Protein AF-0000000066066464 (afdb_homodimer)

Radius of gyration: 21.83 Å; Cα contacts (8 Å, |Δi|>4): 903; chains: 2; bounding box: 54×71×44 Å

Foldseek 3Di:
DPDDPVNDDDFAAQDADDPVPADQDVQVSVVVVLVVCVVVVFPQQQKKKKWFAAPVGDIDIDIFGFDDDDLQFTKGKDFCQAPRNVRCVVPQKIKIWGDDVVQQKIKIFIAGKDFDDPVQFQVVLVVDDPLVLLQQVLDPHPDDDDDPVSSVVSSVVVCVVQPVHDRGHDPRIGMMGGGGQKMKMWHGHGPRQIWIWMWGADPVGGTDIDTDGD/DPDDPVNDDDFAAQDADDPVPADQDVQVSVVVVLVVCVVVVAPQQQKKKKWFAAPVGDIDIDIFGFDDDDLQFTKGKDFCQAPRNVRCVVPQKIKIWGDDVVQQKIKIFIAGKDFDDPVQFQVVLVVDDPLVLLQQVLDPHPDDDDDPVSSVVSSVVVCVVQPVHDRGHDPRIGMMGGGGQKMKMWHGHGPRQIWIWMWGADPVGGTDIDTDGD

Sequence (428 aa):
MDKTVADLRKDYTLEGLSELEVDLNPFIQFKKWFDQALAGQLPEPNAMTLATVTPDGKPSARMVLLKDFDERGFAFFTNYNSRKGQELAENPLAALVFWWAELERQVRICGYVEKVSETESDQYFDTRPPNSRLGAWVSNQSEVIESREVLERRMQEFYSKYENQEIPRPPHWGGLRVIPTEIEFWQGRSSRLHDRLLYSRLDNGTWKIDRLSPMDKTVADLRKDYTLEGLSELEVDLNPFIQFKKWFDQALAGQLPEPNAMTLATVTPDGKPSARMVLLKDFDERGFAFFTNYNSRKGQELAENPLAALVFWWAELERQVRICGYVEKVSETESDQYFDTRPPNSRLGAWVSNQSEVIESREVLERRMQEFYSKYENQEIPRPPHWGGLRVIPTEIEFWQGRSSRLHDRLLYSRLDNGTWKIDRLSP

Secondary structure (DSSP, 8-state):
----GGG------S----TTTS-SSHHHHHHHHHHHHHHTT-SSTTEEEEEEE-TTS-EEEEEEE--EEETTEEEEEEETTSHHHHHHHHS-EEEEEEEEGGGTEEEEEEEEEEEPPHHHHHHHHHHS-HHHHHHHHH--TT-EES-HHHHHHHHHHHHHHTTTS--PPPTTEEEEEEEEEEEEEEE--GGG--EEEEEEE-TTS-EEEEEE--/----GGG------S----TTTS-SSHHHHHHHHHHHHHHTT-SSTTEEEEEEE-TTS-EEEEEEE--EEETTEEEEEEETTSHHHHHHHHS-EEEEEEEEGGGTEEEEEEEEEEEPPHHHHHHHHHHS-HHHHHHHHH--TT-EES-HHHHHHHHHHHHHHTTTS--PPPTTEEEEEEEEEEEEEEE--GGG--EEEEEEE-TTS-EEEEEE--

pLDDT: mean 96.57, std 5.36, range [42.97, 98.94]

Organism: Nostoc punctiforme (strain ATCC 29133 / PCC 73102) (NCBI:txid63737)

Solvent-accessible surface area (backbone atoms only — not comparable to full-atom values): 22650 Å² total; per-residue (Å²): 129,85,80,50,58,61,65,66,78,81,85,30,75,84,55,82,66,52,85,86,74,54,54,81,48,63,62,60,38,45,50,53,54,50,51,48,36,55,73,66,63,47,79,65,66,48,44,25,37,43,21,34,24,40,95,88,53,46,32,41,50,43,79,47,52,48,37,43,72,55,93,78,26,43,26,32,68,49,49,47,76,15,64,68,33,44,28,38,72,76,35,39,40,33,13,33,32,37,73,41,66,94,70,37,33,37,38,32,36,31,26,39,48,44,72,51,53,70,63,58,27,49,56,53,52,69,72,45,54,68,57,41,52,50,31,62,68,47,35,59,33,63,37,79,45,94,49,72,64,58,50,54,52,40,41,53,53,51,49,61,72,36,56,97,46,82,76,76,78,53,90,54,47,38,34,39,28,39,35,62,47,30,40,32,46,34,27,35,26,52,46,66,57,27,30,34,41,36,35,36,58,42,94,88,69,48,61,46,79,42,38,31,32,64,130,87,79,49,58,60,65,66,78,78,82,30,75,84,55,82,65,51,85,86,75,53,54,80,48,64,63,60,38,47,48,52,54,50,50,49,35,56,74,65,62,47,78,65,65,48,45,27,37,41,21,34,24,38,96,88,50,46,31,39,49,43,80,45,53,50,38,44,72,56,93,79,26,44,26,31,70,47,48,47,76,15,63,67,32,44,27,37,72,76,36,40,38,32,14,33,32,37,74,41,65,95,72,38,33,36,38,32,36,31,26,38,49,45,72,50,53,70,66,59,27,49,57,53,53,68,70,47,55,69,57,41,52,49,30,64,68,48,36,59,32,63,38,79,45,92,47,71,62,59,49,54,52,39,43,52,51,51,49,62,71,34,55,98,46,80,77,76,79,51,90,53,46,38,33,38,28,37,34,63,47,32,42,32,46,35,27,34,25,53,44,65,58,28,30,33,40,36,36,36,58,42,95,88,69,47,62,45,80,44,37,30,31,62

Nearest PDB structures (foldseek):
  1jnw-assembly1_A-2  TM=9.885E-01  e=2.095E-28  Escherichia coli
  8qyt-assembly1_A-2  TM=9.599E-01  e=3.205E-27  Homo sapiens
  1dnl-assembly1_A  TM=9.703E-01  e=6.516E-26  Escherichia coli K-12
  1nrg-assembly1_A-2  TM=9.532E-01  e=1.975E-26  Homo sapiens
  6ylz-assembly1_AAA-2  TM=9.772E-01  e=5.041E-25  Escherichia coli K-12

Structure (mmCIF, N/CA/C/O backbone):
data_AF-0000000066066464-model_v1
#
loop_
_entity.id
_entity.type
_entity.pdbx_description
1 polymer "Pyridoxine/pyridoxamine 5'-phosphate oxidase"
#
loop_
_atom_site.group_PDB
_atom_site.id
_atom_site.type_symbol
_atom_site.label_atom_id
_atom_site.label_alt_id
_atom_site.label_comp_id
_atom_site.label_asym_id
_atom_site.label_entity_id
_atom_site.label_seq_id
_atom_site.pdbx_PDB_ins_code
_atom_site.Cartn_x
_atom_site.Cartn_y
_atom_site.Cartn_z
_atom_site.occupancy
_atom_site.B_iso_or_equiv
_atom_site.auth_seq_id
_atom_site.auth_comp_id
_atom_site.auth_asym_id
_atom_site.auth_atom_id
_atom_site.pdbx_PDB_model_num
ATOM 1 N N . MET A 1 1 ? 19.109 22.859 -11.156 1 42.97 1 MET A N 1
ATOM 2 C CA . MET A 1 1 ? 19.344 22.141 -9.906 1 42.97 1 MET A CA 1
ATOM 3 C C . MET A 1 1 ? 18.594 20.812 -9.898 1 42.97 1 MET A C 1
ATOM 5 O O . MET A 1 1 ? 17.438 20.734 -10.289 1 42.97 1 MET A O 1
ATOM 9 N N . ASP A 1 2 ? 19.312 19.641 -10.008 1 55.56 2 ASP A N 1
ATOM 10 C CA . ASP A 1 2 ? 18.766 18.297 -10.148 1 55.56 2 ASP A CA 1
ATOM 11 C C . ASP A 1 2 ? 17.688 18.031 -9.094 1 55.56 2 ASP A C 1
ATOM 13 O O . ASP A 1 2 ? 17.922 18.234 -7.898 1 55.56 2 ASP A O 1
ATOM 17 N N . LYS A 1 3 ? 16.484 18.016 -9.344 1 74.25 3 LYS A N 1
ATOM 18 C CA . LYS A 1 3 ? 15.328 17.828 -8.469 1 74.25 3 LYS A CA 1
ATOM 19 C C . LYS A 1 3 ? 15.523 16.609 -7.566 1 74.25 3 LYS A C 1
ATOM 21 O O . LYS A 1 3 ? 15.953 15.547 -8.023 1 74.25 3 LYS A O 1
ATOM 26 N N . THR A 1 4 ? 15.594 16.906 -6.309 1 88.62 4 THR A N 1
ATOM 27 C CA . THR A 1 4 ? 15.664 15.828 -5.32 1 88.62 4 THR A CA 1
ATOM 28 C C . THR A 1 4 ? 14.281 15.219 -5.094 1 88.62 4 THR A C 1
ATOM 30 O O . THR A 1 4 ? 13.281 15.734 -5.586 1 88.62 4 THR A O 1
ATOM 33 N N . VAL A 1 5 ? 14.281 14.07 -4.512 1 91.94 5 VAL A N 1
ATOM 34 C CA . VAL A 1 5 ? 13.023 13.422 -4.176 1 91.94 5 VAL A CA 1
ATOM 35 C C . VAL A 1 5 ? 12.164 14.367 -3.338 1 91.94 5 VAL A C 1
ATOM 37 O O . VAL A 1 5 ? 10.938 14.391 -3.477 1 91.94 5 VAL A O 1
ATOM 40 N N . ALA A 1 6 ? 12.773 15.195 -2.494 1 89.19 6 ALA A N 1
ATOM 41 C CA . ALA A 1 6 ? 12.086 16.125 -1.611 1 89.19 6 ALA A CA 1
ATOM 42 C C . ALA A 1 6 ? 11.305 17.172 -2.414 1 89.19 6 ALA A C 1
ATOM 44 O O . ALA A 1 6 ? 10.32 17.719 -1.931 1 89.19 6 ALA A O 1
ATOM 45 N N . ASP A 1 7 ? 11.703 17.406 -3.621 1 89.62 7 ASP A N 1
ATOM 46 C CA . ASP A 1 7 ? 11.102 18.438 -4.465 1 89.62 7 ASP A CA 1
ATOM 47 C C . ASP A 1 7 ? 9.82 17.922 -5.121 1 89.62 7 ASP A C 1
ATOM 49 O O . ASP A 1 7 ? 9.039 18.719 -5.66 1 89.62 7 ASP A O 1
ATOM 53 N N . LEU A 1 8 ? 9.727 16.672 -5.121 1 90.25 8 LEU A N 1
ATOM 54 C CA . LEU A 1 8 ? 8.508 16.125 -5.695 1 90.25 8 LEU A CA 1
ATOM 55 C C . LEU A 1 8 ? 7.289 16.469 -4.844 1 90.25 8 LEU A C 1
ATOM 57 O O . LEU A 1 8 ? 7.199 16.062 -3.684 1 90.25 8 LEU A O 1
ATOM 61 N N . ARG A 1 9 ? 6.473 17.359 -5.449 1 88.56 9 ARG A N 1
ATOM 62 C CA . ARG A 1 9 ? 5.266 17.812 -4.766 1 88.56 9 ARG A CA 1
ATOM 63 C C . ARG A 1 9 ? 4.141 18.078 -5.758 1 88.56 9 ARG A C 1
ATOM 65 O O . ARG A 1 9 ? 4.379 18.578 -6.859 1 88.56 9 ARG A O 1
ATOM 72 N N . LYS A 1 10 ? 2.945 17.734 -5.312 1 87.88 10 LYS A N 1
ATOM 73 C CA . LYS A 1 10 ? 1.731 18.031 -6.066 1 87.88 10 LYS A CA 1
ATOM 74 C C . LYS A 1 10 ? 0.678 18.688 -5.176 1 87.88 10 LYS A C 1
ATOM 76 O O . LYS A 1 10 ? 0.418 18.203 -4.066 1 87.88 10 LYS A O 1
ATOM 81 N N . ASP A 1 11 ? 0.163 19.797 -5.605 1 90.94 11 ASP A N 1
ATOM 82 C CA . ASP A 1 11 ? -0.982 20.391 -4.922 1 90.94 11 ASP A CA 1
ATOM 83 C C . ASP A 1 11 ? -2.283 19.703 -5.34 1 90.94 11 ASP A C 1
ATOM 85 O O . ASP A 1 11 ? -2.594 19.625 -6.531 1 90.94 11 ASP A O 1
ATOM 89 N N . TYR A 1 12 ? -2.998 19.219 -4.387 1 94.12 12 TYR A N 1
ATOM 90 C CA . TYR A 1 12 ? -4.246 18.516 -4.668 1 94.12 12 TYR A CA 1
ATOM 91 C C . TYR A 1 12 ? -5.418 19.5 -4.707 1 94.12 12 TYR A C 1
ATOM 93 O O . TYR A 1 12 ? -5.742 20.125 -3.699 1 94.12 12 TYR A O 1
ATOM 101 N N . THR A 1 13 ? -6.125 19.531 -5.887 1 91.94 13 THR A N 1
ATOM 102 C CA . THR A 1 13 ? -7.16 20.547 -6.035 1 91.94 13 THR A CA 1
ATOM 103 C C . THR A 1 13 ? -8.375 19.984 -6.762 1 91.94 13 THR A C 1
ATOM 105 O O . THR A 1 13 ? -9.289 20.734 -7.121 1 91.94 13 THR A O 1
ATOM 108 N N . LEU A 1 14 ? -8.43 18.719 -6.98 1 90.06 14 LEU A N 1
ATOM 109 C CA . LEU A 1 14 ? -9.422 18.156 -7.895 1 90.06 14 LEU A CA 1
ATOM 110 C C . LEU A 1 14 ? -10.812 18.188 -7.273 1 90.06 14 LEU A C 1
ATOM 112 O O . LEU A 1 14 ? -11.766 18.672 -7.895 1 90.06 14 LEU A O 1
ATOM 116 N N . GLU A 1 15 ? -10.938 17.625 -6.066 1 93 15 GLU A N 1
ATOM 117 C CA . GLU A 1 15 ? -12.258 17.5 -5.441 1 93 15 GLU A CA 1
ATOM 118 C C . GLU A 1 15 ? -12.164 17.625 -3.926 1 93 15 GLU A C 1
ATOM 120 O O . GLU A 1 15 ? -11.07 17.781 -3.375 1 93 15 GLU A O 1
ATOM 125 N N . GLY A 1 16 ? -13.328 17.672 -3.266 1 94.62 16 GLY A N 1
ATOM 126 C CA . GLY A 1 16 ? -13.453 17.562 -1.823 1 94.62 16 GLY A CA 1
ATOM 127 C C . GLY A 1 16 ? -14.312 16.375 -1.396 1 94.62 16 GLY A C 1
ATOM 128 O O . GLY A 1 16 ? -14.852 15.664 -2.238 1 94.62 16 GLY A O 1
ATOM 129 N N . LEU A 1 17 ? -14.336 16.141 -0.114 1 96.62 17 LEU A N 1
ATOM 130 C CA . LEU A 1 17 ? -15.133 15.086 0.487 1 96.62 17 LEU A CA 1
ATOM 131 C C . LEU A 1 17 ? -15.898 15.602 1.699 1 96.62 17 LEU A C 1
ATOM 133 O O . LEU A 1 17 ? -15.297 16.078 2.662 1 96.62 17 LEU A O 1
ATOM 137 N N . SER A 1 18 ? -17.203 15.523 1.591 1 95.69 18 SER A N 1
ATOM 138 C CA . SER A 1 18 ? -18.062 16.047 2.643 1 95.69 18 SER A CA 1
ATOM 139 C C . SER A 1 18 ? -18.969 14.969 3.203 1 95.69 18 SER A C 1
ATOM 141 O O . SER A 1 18 ? -19.484 14.133 2.455 1 95.69 18 SER A O 1
ATOM 143 N N . GLU A 1 19 ? -19.219 15.023 4.484 1 95.25 19 GLU A N 1
ATOM 144 C CA . GLU A 1 19 ? -20.125 14.094 5.16 1 95.25 19 GLU A CA 1
ATOM 145 C C . GLU A 1 19 ? -21.531 14.18 4.586 1 95.25 19 GLU A C 1
ATOM 147 O O . GLU A 1 19 ? -22.281 13.203 4.637 1 95.25 19 GLU A O 1
ATOM 152 N N . LEU A 1 20 ? -21.797 15.305 3.986 1 93.69 20 LEU A N 1
ATOM 153 C CA . LEU A 1 20 ? -23.141 15.547 3.48 1 93.69 20 LEU A CA 1
ATOM 154 C C . LEU A 1 20 ? -23.328 14.906 2.109 1 93.69 20 LEU A C 1
ATOM 156 O O . LEU A 1 20 ? -24.469 14.742 1.649 1 93.69 20 LEU A O 1
ATOM 160 N N . GLU A 1 21 ? -22.281 14.562 1.49 1 95.38 21 GLU A N 1
ATOM 161 C CA . GLU A 1 21 ? -22.375 14.109 0.105 1 95.38 21 GLU A CA 1
ATOM 162 C C . GLU A 1 21 ? -22.078 12.617 -0.006 1 95.38 21 GLU A C 1
ATOM 164 O O . GLU A 1 21 ? -22.391 11.992 -1.023 1 95.38 21 GLU A O 1
ATOM 169 N N . VAL A 1 22 ? -21.547 12.023 1.029 1 97.81 22 VAL A N 1
ATOM 170 C CA . VAL A 1 22 ? -21.156 10.617 0.956 1 97.81 22 VAL A CA 1
ATOM 171 C C . VAL A 1 22 ? -22.344 9.734 1.292 1 97.81 22 VAL A C 1
ATOM 173 O O . VAL A 1 22 ? -23.281 10.172 1.968 1 97.81 22 VAL A O 1
ATOM 176 N N . ASP A 1 23 ? -22.344 8.523 0.744 1 98.44 23 ASP A N 1
ATOM 177 C CA . ASP A 1 23 ? -23.344 7.539 1.117 1 98.44 23 ASP A CA 1
ATOM 178 C C . ASP A 1 23 ? -23.125 7.027 2.539 1 98.44 23 ASP A C 1
ATOM 180 O O . ASP A 1 23 ? -21.984 6.828 2.953 1 98.44 23 ASP A O 1
ATOM 184 N N . LEU A 1 24 ? -24.188 6.762 3.287 1 97.44 24 LEU A N 1
ATOM 185 C CA . LEU A 1 24 ? -24.094 6.266 4.656 1 97.44 24 LEU A CA 1
ATOM 186 C C . LEU A 1 24 ? -23.547 4.844 4.68 1 97.44 24 LEU A C 1
ATOM 188 O O . LEU A 1 24 ? -23 4.406 5.695 1 97.44 24 LEU A O 1
ATOM 192 N N . ASN A 1 25 ? -23.766 4.117 3.631 1 98.25 25 ASN A N 1
ATOM 193 C CA . ASN A 1 25 ? -23.203 2.783 3.459 1 98.25 25 ASN A CA 1
ATOM 194 C C . ASN A 1 25 ? -21.828 2.838 2.799 1 98.25 25 ASN A C 1
ATOM 196 O O . ASN A 1 25 ? -21.703 3.18 1.622 1 98.25 25 ASN A O 1
ATOM 200 N N . PRO A 1 26 ? -20.797 2.482 3.529 1 98.75 26 PRO A N 1
ATOM 201 C CA . PRO A 1 26 ? -19.453 2.648 2.973 1 98.75 26 PRO A CA 1
ATOM 202 C C . PRO A 1 26 ? -19.203 1.761 1.755 1 98.75 26 PRO A C 1
ATOM 204 O O . PRO A 1 26 ? -18.328 2.059 0.937 1 98.75 26 PRO A O 1
ATOM 207 N N . PHE A 1 27 ? -19.922 0.664 1.581 1 98.75 27 PHE A N 1
ATOM 208 C CA . PHE A 1 27 ? -19.75 -0.177 0.401 1 98.75 27 PHE A CA 1
ATOM 209 C C . PHE A 1 27 ? -20.312 0.517 -0.839 1 98.75 27 PHE A C 1
ATOM 211 O O . PHE A 1 27 ? -19.734 0.401 -1.927 1 98.75 27 PHE A O 1
ATOM 218 N N . ILE A 1 28 ? -21.391 1.185 -0.67 1 98.69 28 ILE A N 1
ATOM 219 C CA . ILE A 1 28 ? -21.953 1.957 -1.772 1 98.69 28 ILE A CA 1
ATOM 220 C C . ILE A 1 28 ? -21.016 3.117 -2.117 1 98.69 28 ILE A C 1
ATOM 222 O O . ILE A 1 28 ? -20.781 3.398 -3.293 1 98.69 28 ILE A O 1
ATOM 226 N N . GLN A 1 29 ? -20.562 3.775 -1.092 1 98.81 29 GLN A N 1
ATOM 227 C CA . GLN A 1 29 ? -19.609 4.863 -1.306 1 98.81 29 GLN A CA 1
ATOM 228 C C . GLN A 1 29 ? -18.359 4.367 -2.027 1 98.81 29 GLN A C 1
ATOM 230 O O . GLN A 1 29 ? -17.875 5.02 -2.949 1 98.81 29 GLN A O 1
ATOM 235 N N . PHE A 1 30 ? -17.859 3.209 -1.645 1 98.94 30 PHE A N 1
ATOM 236 C CA . PHE A 1 30 ? -16.703 2.619 -2.309 1 98.94 30 PHE A CA 1
ATOM 237 C C . PHE A 1 30 ? -17 2.35 -3.779 1 98.94 30 PHE A C 1
ATOM 239 O O . PHE A 1 30 ? -16.188 2.658 -4.648 1 98.94 30 PHE A O 1
ATOM 246 N N . LYS A 1 31 ? -18.062 1.731 -3.994 1 98.75 31 LYS A N 1
ATOM 247 C CA . LYS A 1 31 ? -18.453 1.42 -5.367 1 98.75 31 LYS A CA 1
ATOM 248 C C . LYS A 1 31 ? -18.453 2.676 -6.23 1 98.75 31 LYS A C 1
ATOM 250 O O . LYS A 1 31 ? -18.031 2.645 -7.387 1 98.75 31 LYS A O 1
ATOM 255 N N . LYS A 1 32 ? -18.984 3.73 -5.695 1 98.44 32 LYS A N 1
ATOM 256 C CA . LYS A 1 32 ? -19 5 -6.414 1 98.44 32 LYS A CA 1
ATOM 257 C C . LYS A 1 32 ? -17.594 5.438 -6.805 1 98.44 32 LYS A C 1
ATOM 259 O O . LYS A 1 32 ? -17.344 5.77 -7.965 1 98.44 32 LYS A O 1
ATOM 264 N N . TRP A 1 33 ? -16.703 5.441 -5.844 1 98.69 33 TRP A N 1
ATOM 265 C CA . TRP A 1 33 ? -15.336 5.848 -6.113 1 98.69 33 TRP A CA 1
ATOM 266 C C . TRP A 1 33 ? -14.656 4.879 -7.078 1 98.69 33 TRP A C 1
ATOM 268 O O . TRP A 1 33 ? -13.922 5.297 -7.977 1 98.69 33 TRP A O 1
ATOM 278 N N . PHE A 1 34 ? -14.891 3.592 -6.898 1 98.56 34 PHE A N 1
ATOM 279 C CA . PHE A 1 34 ? -14.297 2.566 -7.75 1 98.56 34 PHE A CA 1
ATOM 280 C C . PHE A 1 34 ? -14.758 2.732 -9.195 1 98.56 34 PHE A C 1
ATOM 282 O O . PHE A 1 34 ? -13.945 2.662 -10.117 1 98.56 34 PHE A O 1
ATOM 289 N N . ASP A 1 35 ? -16.016 2.984 -9.352 1 98.12 35 ASP A N 1
ATOM 290 C CA . ASP A 1 35 ? -16.562 3.191 -10.688 1 98.12 35 ASP A CA 1
ATOM 291 C C . ASP A 1 35 ? -15.945 4.414 -11.352 1 98.12 35 ASP A C 1
ATOM 293 O O . ASP A 1 35 ? -15.719 4.418 -12.57 1 98.12 35 ASP A O 1
ATOM 297 N N . GLN A 1 36 ? -15.711 5.41 -10.586 1 98.19 36 GLN A N 1
ATOM 298 C CA . GLN A 1 36 ? -15.07 6.605 -11.125 1 98.19 36 GLN A CA 1
ATOM 299 C C . GLN A 1 36 ? -13.633 6.309 -11.547 1 98.19 36 GLN A C 1
ATOM 301 O O . GLN A 1 36 ? -13.164 6.824 -12.57 1 98.19 36 GLN A O 1
ATOM 306 N N . ALA A 1 37 ? -12.945 5.492 -10.719 1 97.75 37 ALA A N 1
ATOM 307 C CA . ALA A 1 37 ? -11.594 5.074 -11.094 1 97.75 37 ALA A CA 1
ATOM 308 C C . ALA A 1 37 ? -11.609 4.289 -12.406 1 97.75 37 ALA A C 1
ATOM 310 O O . ALA A 1 37 ? -10.734 4.473 -13.25 1 97.75 37 ALA A O 1
ATOM 311 N N . LEU A 1 38 ? -12.594 3.396 -12.555 1 96.88 38 LEU A N 1
ATOM 312 C CA . LEU A 1 38 ? -12.758 2.627 -13.781 1 96.88 38 LEU A CA 1
ATOM 313 C C . LEU A 1 38 ? -13.039 3.545 -14.969 1 96.88 38 LEU A C 1
ATOM 315 O O . LEU A 1 38 ? -12.414 3.412 -16.031 1 96.88 38 LEU A O 1
ATOM 319 N N . ALA A 1 39 ? -13.93 4.473 -14.75 1 96.62 39 ALA A N 1
ATOM 320 C CA . ALA A 1 39 ? -14.336 5.395 -15.805 1 96.62 39 ALA A CA 1
ATOM 321 C C . ALA A 1 39 ? -13.164 6.273 -16.25 1 96.62 39 ALA A C 1
ATOM 323 O O . ALA A 1 39 ? -13.062 6.629 -17.422 1 96.62 39 ALA A O 1
ATOM 324 N N . GLY A 1 40 ? -12.328 6.598 -15.273 1 96.12 40 GLY A N 1
ATOM 325 C CA . GLY A 1 40 ? -11.148 7.406 -15.562 1 96.12 40 GLY A CA 1
ATOM 326 C C . GLY A 1 40 ? -10.047 6.621 -16.25 1 96.12 40 GLY A C 1
ATOM 327 O O . GLY A 1 40 ? -9 7.184 -16.578 1 96.12 40 GLY A O 1
ATOM 328 N N . GLN A 1 41 ? -10.188 5.344 -16.406 1 95.44 41 GLN A N 1
ATOM 329 C CA . GLN A 1 41 ? -9.227 4.453 -17.047 1 95.44 41 GLN A CA 1
ATOM 330 C C . GLN A 1 41 ? -7.891 4.469 -16.312 1 95.44 41 GLN A C 1
ATOM 332 O O . GLN A 1 41 ? -6.832 4.539 -16.938 1 95.44 41 GLN A O 1
ATOM 337 N N . LEU A 1 42 ? -8.008 4.574 -15.023 1 95.19 42 LEU A N 1
ATOM 338 C CA . LEU A 1 42 ? -6.789 4.504 -14.227 1 95.19 42 LEU A CA 1
ATOM 339 C C . LEU A 1 42 ? -6.082 3.168 -14.422 1 95.19 42 LEU A C 1
ATOM 341 O O . LEU A 1 42 ? -6.734 2.137 -14.594 1 95.19 42 LEU A O 1
ATOM 345 N N . PRO A 1 43 ? -4.77 3.217 -14.352 1 94 43 PRO A N 1
ATOM 346 C CA . PRO A 1 43 ? -4.07 1.931 -14.422 1 94 43 PRO A CA 1
ATOM 347 C C . PRO A 1 43 ? -4.348 1.039 -13.211 1 94 43 PRO A C 1
ATOM 349 O O . PRO A 1 43 ? -4.152 1.462 -12.07 1 94 43 PRO A O 1
ATOM 352 N N . GLU A 1 44 ? -4.836 -0.166 -13.445 1 95.5 44 GLU A N 1
ATOM 353 C CA . GLU A 1 44 ? -5.109 -1.193 -12.438 1 95.5 44 GLU A CA 1
ATOM 354 C C . GLU A 1 44 ? -5.93 -0.633 -11.281 1 95.5 44 GLU A C 1
ATOM 356 O O . GLU A 1 44 ? -5.48 -0.642 -10.133 1 95.5 44 GLU A O 1
ATOM 361 N N . PRO A 1 45 ? -7.082 -0.178 -11.531 1 97.44 45 PRO A N 1
ATOM 362 C CA . PRO A 1 45 ? -7.887 0.448 -10.477 1 97.44 45 PRO A CA 1
ATOM 363 C C . PRO A 1 45 ? -8.25 -0.522 -9.359 1 97.44 45 PRO A C 1
ATOM 365 O O . PRO A 1 45 ? -8.633 -0.094 -8.266 1 97.44 45 PRO A O 1
ATOM 368 N N . ASN A 1 46 ? -8.164 -1.854 -9.602 1 98.38 46 ASN A N 1
ATOM 369 C CA . ASN A 1 46 ? -8.523 -2.852 -8.594 1 98.38 46 ASN A CA 1
ATOM 370 C C . ASN A 1 46 ? -7.305 -3.326 -7.816 1 98.38 46 ASN A C 1
ATOM 372 O O . ASN A 1 46 ? -7.391 -4.273 -7.031 1 98.38 46 ASN A O 1
ATOM 376 N N . ALA A 1 47 ? -6.105 -2.736 -8.078 1 98.62 47 ALA A N 1
ATOM 377 C CA . ALA A 1 47 ? -4.914 -3.057 -7.289 1 98.62 47 ALA A CA 1
ATOM 378 C C . ALA A 1 47 ? -4.973 -2.398 -5.914 1 98.62 47 ALA A C 1
ATOM 380 O O . ALA A 1 47 ? -5.383 -1.243 -5.789 1 98.62 47 ALA A O 1
ATOM 381 N N . MET A 1 48 ? -4.609 -3.164 -4.945 1 98.88 48 MET A N 1
ATOM 382 C CA . MET A 1 48 ? -4.586 -2.648 -3.58 1 98.88 48 MET A CA 1
ATOM 383 C C . MET A 1 48 ? -3.42 -3.244 -2.799 1 98.88 48 MET A C 1
ATOM 385 O O . MET A 1 48 ? -2.975 -4.355 -3.088 1 98.88 48 MET A O 1
ATOM 389 N N . THR A 1 49 ? -2.934 -2.453 -1.878 1 98.94 49 THR A N 1
ATOM 390 C CA . THR A 1 49 ? -1.971 -3.004 -0.93 1 98.94 49 THR A CA 1
ATOM 391 C C . THR A 1 49 ? -2.678 -3.824 0.144 1 98.94 49 THR A C 1
ATOM 393 O O . THR A 1 49 ? -3.721 -3.414 0.66 1 98.94 49 THR A O 1
ATOM 396 N N . LEU A 1 50 ? -2.148 -4.969 0.42 1 98.94 50 LEU A N 1
ATOM 397 C CA . LEU A 1 50 ? -2.529 -5.797 1.56 1 98.94 50 LEU A CA 1
ATOM 398 C C . LEU A 1 50 ? -1.44 -5.785 2.629 1 98.94 50 LEU A C 1
ATOM 400 O O . LEU A 1 50 ? -0.31 -6.203 2.373 1 98.94 50 LEU A O 1
ATOM 404 N N . ALA A 1 51 ? -1.778 -5.297 3.771 1 98.94 51 ALA A N 1
ATOM 405 C CA . ALA A 1 51 ? -0.875 -5.348 4.918 1 98.94 51 ALA A CA 1
ATOM 406 C C . ALA A 1 51 ? -1.289 -6.445 5.895 1 98.94 51 ALA A C 1
ATOM 408 O O . ALA A 1 51 ? -2.471 -6.586 6.215 1 98.94 51 ALA A O 1
ATOM 409 N N . THR A 1 52 ? -0.376 -7.262 6.316 1 98.88 52 THR A N 1
ATOM 410 C CA . THR A 1 52 ? -0.546 -8.336 7.281 1 98.88 52 THR A CA 1
ATOM 411 C C . THR A 1 52 ? 0.499 -8.242 8.391 1 98.88 52 THR A C 1
ATOM 413 O O . THR A 1 52 ? 1.369 -7.367 8.359 1 98.88 52 THR A O 1
ATOM 416 N N . VAL A 1 53 ? 0.344 -9.07 9.422 1 98.38 53 VAL A N 1
ATOM 417 C CA . VAL A 1 53 ? 1.257 -9.055 10.562 1 98.38 53 VAL A CA 1
ATOM 418 C C . VAL A 1 53 ? 1.695 -10.484 10.891 1 98.38 53 VAL A C 1
ATOM 420 O O . VAL A 1 53 ? 0.876 -11.406 10.898 1 98.38 53 VAL A O 1
ATOM 423 N N . THR A 1 54 ? 2.934 -10.633 11.094 1 95.5 54 THR A N 1
ATOM 424 C CA . THR A 1 54 ? 3.426 -11.906 11.586 1 95.5 54 THR A CA 1
ATOM 425 C C . THR A 1 54 ? 3.023 -12.109 13.047 1 95.5 54 THR A C 1
ATOM 427 O O . THR A 1 54 ? 2.676 -11.156 13.742 1 95.5 54 THR A O 1
ATOM 430 N N . PRO A 1 55 ? 3.123 -13.305 13.5 1 90.88 55 PRO A N 1
ATOM 431 C CA . PRO A 1 55 ? 2.748 -13.57 14.891 1 90.88 55 PRO A CA 1
ATOM 432 C C . PRO A 1 55 ? 3.6 -12.789 15.891 1 90.88 55 PRO A C 1
ATOM 434 O O . PRO A 1 55 ? 3.133 -12.469 16.984 1 90.88 55 PRO A O 1
ATOM 437 N N . ASP A 1 56 ? 4.758 -12.477 15.523 1 92.12 56 ASP A N 1
ATOM 438 C CA . ASP A 1 56 ? 5.648 -11.766 16.438 1 92.12 56 ASP A CA 1
ATOM 439 C C . ASP A 1 56 ? 5.543 -10.25 16.234 1 92.12 56 ASP A C 1
ATOM 441 O O . ASP A 1 56 ? 6.387 -9.5 16.719 1 92.12 56 ASP A O 1
ATOM 445 N N . GLY A 1 57 ? 4.562 -9.797 15.438 1 94.88 57 GLY A N 1
ATOM 446 C CA . GLY A 1 57 ? 4.215 -8.383 15.398 1 94.88 57 GLY A CA 1
ATOM 447 C C . GLY A 1 57 ? 4.949 -7.621 14.312 1 94.88 57 GLY A C 1
ATOM 448 O O . GLY A 1 57 ? 5.062 -6.395 14.383 1 94.88 57 GLY A O 1
ATOM 449 N N . LYS A 1 58 ? 5.477 -8.305 13.297 1 96.94 58 LYS A N 1
ATOM 450 C CA . LYS A 1 58 ? 6.16 -7.652 12.18 1 96.94 58 LYS A CA 1
ATOM 451 C C . LYS A 1 58 ? 5.199 -7.398 11.023 1 96.94 58 LYS A C 1
ATOM 453 O O . LYS A 1 58 ? 4.527 -8.32 10.555 1 96.94 58 LYS A O 1
ATOM 458 N N . PRO A 1 59 ? 5.141 -6.152 10.594 1 98.69 59 PRO A N 1
ATOM 459 C CA . PRO A 1 59 ? 4.266 -5.871 9.453 1 98.69 59 PRO A CA 1
ATOM 460 C C . PRO A 1 59 ? 4.844 -6.359 8.133 1 98.69 59 PRO A C 1
ATOM 462 O O . PRO A 1 59 ? 6.066 -6.398 7.965 1 98.69 59 PRO A O 1
ATOM 465 N N . SER A 1 60 ? 4.043 -6.75 7.254 1 98.31 60 SER A N 1
ATOM 466 C CA . SER A 1 60 ? 4.316 -7.051 5.852 1 98.31 60 SER A CA 1
ATOM 467 C C . SER A 1 60 ? 3.256 -6.445 4.941 1 98.31 60 SER A C 1
ATOM 469 O O . SER A 1 60 ? 2.129 -6.195 5.371 1 98.31 60 SER A O 1
ATOM 471 N N . ALA A 1 61 ? 3.623 -6.176 3.734 1 98.88 61 ALA A N 1
ATOM 472 C CA . ALA A 1 61 ? 2.662 -5.578 2.811 1 98.88 61 ALA A CA 1
ATOM 473 C C . ALA A 1 61 ? 3.039 -5.867 1.361 1 98.88 61 ALA A C 1
ATOM 475 O O . ALA A 1 61 ? 4.223 -5.973 1.029 1 98.88 61 ALA A O 1
ATOM 476 N N . ARG A 1 62 ? 2.062 -6.02 0.516 1 98.94 62 ARG A N 1
ATOM 477 C CA . ARG A 1 62 ? 2.238 -6.258 -0.914 1 98.94 62 ARG A CA 1
ATOM 478 C C . ARG A 1 62 ? 0.967 -5.922 -1.686 1 98.94 62 ARG A C 1
ATOM 480 O O . ARG A 1 62 ? -0.116 -5.84 -1.103 1 98.94 62 ARG A O 1
ATOM 487 N N . MET A 1 63 ? 1.178 -5.773 -2.953 1 98.75 63 MET A N 1
ATOM 488 C CA . MET A 1 63 ? 0.028 -5.562 -3.828 1 98.75 63 MET A CA 1
ATOM 489 C C . MET A 1 63 ? -0.721 -6.867 -4.07 1 98.75 63 MET A C 1
ATOM 491 O O . MET A 1 63 ? -0.104 -7.918 -4.246 1 98.75 63 MET A O 1
ATOM 495 N N . VAL A 1 64 ? -2 -6.805 -4.035 1 98.75 64 VAL A N 1
ATOM 496 C CA . VAL A 1 64 ? -2.914 -7.836 -4.516 1 98.75 64 VAL A CA 1
ATOM 497 C C . VAL A 1 64 ? -4.027 -7.195 -5.34 1 98.75 64 VAL A C 1
ATOM 499 O O . VAL A 1 64 ? -4.113 -5.969 -5.438 1 98.75 64 VAL A O 1
ATOM 502 N N . LEU A 1 65 ? -4.824 -8.008 -6.012 1 98.5 65 LEU A N 1
ATOM 503 C CA . LEU A 1 65 ? -5.898 -7.488 -6.852 1 98.5 65 LEU A CA 1
ATOM 504 C C . LEU A 1 65 ? -7.262 -7.797 -6.242 1 98.5 65 LEU A C 1
ATOM 506 O O . LEU A 1 65 ? -7.551 -8.945 -5.906 1 98.5 65 LEU A O 1
ATOM 510 N N . LEU A 1 66 ? -8.031 -6.754 -6.074 1 98.81 66 LEU A N 1
ATOM 511 C CA . LEU A 1 66 ? -9.43 -6.957 -5.703 1 98.81 66 LEU A CA 1
ATOM 512 C C . LEU A 1 66 ? -10.188 -7.699 -6.801 1 98.81 66 LEU A C 1
ATOM 514 O O . LEU A 1 66 ? -10.133 -7.301 -7.969 1 98.81 66 LEU A O 1
ATOM 518 N N . LYS A 1 67 ? -10.93 -8.727 -6.434 1 98.31 67 LYS A N 1
ATOM 519 C CA . LYS A 1 67 ? -11.617 -9.5 -7.457 1 98.31 67 LYS A CA 1
ATOM 520 C C . LYS A 1 67 ? -13.125 -9.5 -7.23 1 98.31 67 LYS A C 1
ATOM 522 O O . LYS A 1 67 ? -13.898 -9.812 -8.141 1 98.31 67 LYS A O 1
ATOM 527 N N . ASP A 1 68 ? -13.469 -9.195 -6.008 1 97 68 ASP A N 1
ATOM 528 C CA . ASP A 1 68 ? -14.883 -9.078 -5.68 1 97 68 ASP A CA 1
ATOM 529 C C . ASP A 1 68 ? -15.086 -8.25 -4.41 1 97 68 ASP A C 1
ATOM 531 O O . ASP A 1 68 ? -14.227 -8.234 -3.529 1 97 68 ASP A O 1
ATOM 535 N N . PHE A 1 69 ? -16.219 -7.539 -4.414 1 98.12 69 PHE A N 1
ATOM 536 C CA . PHE A 1 69 ? -16.609 -6.895 -3.164 1 98.12 69 PHE A CA 1
ATOM 537 C C . PHE A 1 69 ? -18.109 -6.676 -3.109 1 98.12 69 PHE A C 1
ATOM 539 O O . PHE A 1 69 ? -18.75 -6.457 -4.141 1 98.12 69 PHE A O 1
ATOM 546 N N . ASP A 1 70 ? -18.656 -6.812 -1.976 1 97.56 70 ASP A N 1
ATOM 547 C CA . ASP A 1 70 ? -20.031 -6.48 -1.604 1 97.56 70 ASP A CA 1
ATOM 548 C C . ASP A 1 70 ? -20.141 -6.258 -0.098 1 97.56 70 ASP A C 1
ATOM 550 O O . ASP A 1 70 ? -19.156 -6.008 0.581 1 97.56 70 ASP A O 1
ATOM 554 N N . GLU A 1 71 ? -21.297 -6.297 0.455 1 96.69 71 GLU A N 1
ATOM 555 C CA . GLU A 1 71 ? -21.516 -5.98 1.863 1 96.69 71 GLU A CA 1
ATOM 556 C C . GLU A 1 71 ? -20.812 -6.984 2.77 1 96.69 71 GLU A C 1
ATOM 558 O O . GLU A 1 71 ? -20.625 -6.73 3.963 1 96.69 71 GLU A O 1
ATOM 563 N N . ARG A 1 72 ? -20.484 -8.156 2.15 1 97.44 72 ARG A N 1
ATOM 564 C CA . ARG A 1 72 ? -19.781 -9.156 2.939 1 97.44 72 ARG A CA 1
ATOM 565 C C . ARG A 1 72 ? -18.328 -8.758 3.148 1 97.44 72 ARG A C 1
ATOM 567 O O . ARG A 1 72 ? -17.672 -9.242 4.074 1 97.44 72 ARG A O 1
ATOM 574 N N . GLY A 1 73 ? -17.766 -7.988 2.199 1 98.75 73 GLY A N 1
ATOM 575 C CA . GLY A 1 73 ? -16.391 -7.562 2.318 1 98.75 73 GLY A CA 1
ATOM 576 C C . GLY A 1 73 ? -15.656 -7.512 0.987 1 98.75 73 GLY A C 1
ATOM 577 O O . GLY A 1 73 ? -16.281 -7.324 -0.06 1 98.75 73 GLY A O 1
ATOM 578 N N . PHE A 1 74 ? -14.375 -7.516 1.022 1 98.94 74 PHE A N 1
ATOM 579 C CA . PHE A 1 74 ? -13.484 -7.363 -0.123 1 98.94 74 PHE A CA 1
ATOM 580 C C . PHE A 1 74 ? -12.672 -8.633 -0.351 1 98.94 74 PHE A C 1
ATOM 582 O O . PHE A 1 74 ? -11.93 -9.062 0.528 1 98.94 74 PHE A O 1
ATOM 589 N N . ALA A 1 75 ? -12.742 -9.234 -1.546 1 98.88 75 ALA A N 1
ATOM 590 C CA . ALA A 1 75 ? -12.156 -10.555 -1.76 1 98.88 75 ALA A CA 1
ATOM 591 C C . ALA A 1 75 ? -11 -10.484 -2.756 1 98.88 75 ALA A C 1
ATOM 593 O O . ALA A 1 75 ? -11.07 -9.75 -3.744 1 98.88 75 ALA A O 1
ATOM 594 N N . PHE A 1 76 ? -10.023 -11.227 -2.455 1 98.88 76 PHE A N 1
ATOM 595 C CA . PHE A 1 76 ? -8.914 -11.492 -3.355 1 98.88 76 PHE A CA 1
ATOM 596 C C . PHE A 1 76 ? -8.523 -12.969 -3.309 1 98.88 76 PHE A C 1
ATOM 598 O O . PHE A 1 76 ? -8.953 -13.703 -2.414 1 98.88 76 PHE A O 1
ATOM 605 N N . PHE A 1 77 ? -7.77 -13.406 -4.266 1 98.69 77 PHE A N 1
ATOM 606 C CA . PHE A 1 77 ? -7.418 -14.812 -4.387 1 98.69 77 PHE A CA 1
ATOM 607 C C . PHE A 1 77 ? -5.906 -14.992 -4.418 1 98.69 77 PHE A C 1
ATOM 609 O O . PHE A 1 77 ? -5.191 -14.188 -5.008 1 98.69 77 PHE A O 1
ATOM 616 N N . THR A 1 78 ? -5.473 -15.992 -3.768 1 98.38 78 THR A N 1
ATOM 617 C CA . THR A 1 78 ? -4.035 -16.141 -3.572 1 98.38 78 THR A CA 1
ATOM 618 C C . THR A 1 78 ? -3.682 -17.594 -3.227 1 98.38 78 THR A C 1
ATOM 620 O O . THR A 1 78 ? -4.562 -18.453 -3.154 1 98.38 78 THR A O 1
ATOM 623 N N . ASN A 1 79 ? -2.381 -17.844 -3.164 1 98.5 79 ASN A N 1
ATOM 624 C CA . ASN A 1 79 ? -1.843 -19.094 -2.648 1 98.5 79 ASN A CA 1
ATOM 625 C C . ASN A 1 79 ? -1.838 -19.125 -1.123 1 98.5 79 ASN A C 1
ATOM 627 O O . ASN A 1 79 ? -1.186 -18.297 -0.488 1 98.5 79 ASN A O 1
ATOM 631 N N . TYR A 1 80 ? -2.502 -20.078 -0.495 1 98.56 80 TYR A N 1
ATOM 632 C CA . TYR A 1 80 ? -2.629 -20.141 0.956 1 98.56 80 TYR A CA 1
ATOM 633 C C . TYR A 1 80 ? -1.283 -20.422 1.608 1 98.56 80 TYR A C 1
ATOM 635 O O . TYR A 1 80 ? -1.085 -20.141 2.791 1 98.56 80 TYR A O 1
ATOM 643 N N . ASN A 1 81 ? -0.372 -20.984 0.854 1 98 81 ASN A N 1
ATOM 644 C CA . ASN A 1 81 ? 0.938 -21.328 1.389 1 98 81 ASN A CA 1
ATOM 645 C C . ASN A 1 81 ? 1.931 -20.188 1.254 1 98 81 ASN A C 1
ATOM 647 O O . ASN A 1 81 ? 3.064 -20.281 1.728 1 98 81 ASN A O 1
ATOM 651 N N . SER A 1 82 ? 1.547 -19.125 0.571 1 98.12 82 SER A N 1
ATOM 652 C CA . SER A 1 82 ? 2.402 -17.953 0.451 1 98.12 82 SER A CA 1
ATOM 653 C C . SER A 1 82 ? 2.656 -17.312 1.812 1 98.12 82 SER A C 1
ATOM 655 O O . SER A 1 82 ? 2.02 -17.672 2.803 1 98.12 82 SER A O 1
ATOM 657 N N . ARG A 1 83 ? 3.547 -16.391 1.871 1 97.44 83 ARG A N 1
ATOM 658 C CA . ARG A 1 83 ? 3.809 -15.641 3.094 1 97.44 83 ARG A CA 1
ATOM 659 C C . ARG A 1 83 ? 2.535 -14.977 3.613 1 97.44 83 ARG A C 1
ATOM 661 O O . ARG A 1 83 ? 2.215 -15.086 4.797 1 97.44 83 ARG A O 1
ATOM 668 N N . LYS A 1 84 ? 1.823 -14.227 2.674 1 98.5 84 LYS A N 1
ATOM 669 C CA . LYS A 1 84 ? 0.603 -13.547 3.102 1 98.5 84 LYS A CA 1
ATOM 670 C C . LYS A 1 84 ? -0.444 -14.555 3.578 1 98.5 84 LYS A C 1
ATOM 672 O O . LYS A 1 84 ? -1.149 -14.305 4.559 1 98.5 84 LYS A O 1
ATOM 677 N N . GLY A 1 85 ? -0.557 -15.664 2.85 1 98.44 85 GLY A N 1
ATOM 678 C CA . GLY A 1 85 ? -1.5 -16.688 3.264 1 98.44 85 GLY A CA 1
ATOM 679 C C . GLY A 1 85 ? -1.228 -17.234 4.656 1 98.44 85 GLY A C 1
ATOM 680 O O . GLY A 1 85 ? -2.146 -17.359 5.469 1 98.44 85 GLY A O 1
ATOM 681 N N . GLN A 1 86 ? -0.031 -17.531 4.945 1 98.19 86 GLN A N 1
ATOM 682 C CA . GLN A 1 86 ? 0.359 -18.078 6.242 1 98.19 86 GLN A CA 1
ATOM 683 C C . GLN A 1 86 ? 0.181 -17.047 7.348 1 98.19 86 GLN A C 1
ATOM 685 O O . GLN A 1 86 ? -0.294 -17.375 8.438 1 98.19 86 GLN A O 1
ATOM 690 N N . GLU A 1 87 ? 0.587 -15.852 7.078 1 98.44 87 GLU A N 1
ATOM 691 C CA . G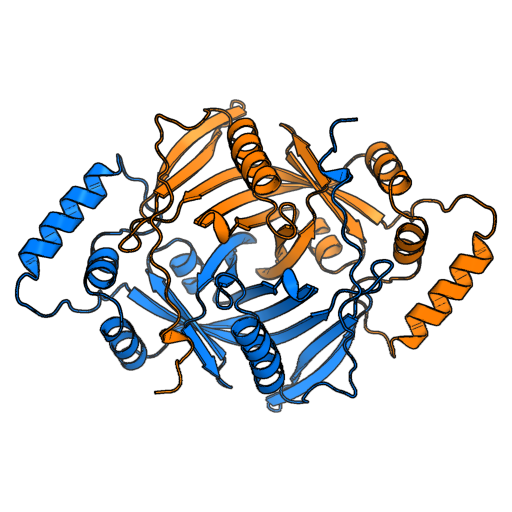LU A 1 87 ? 0.406 -14.781 8.055 1 98.44 87 GLU A CA 1
ATOM 692 C C . GLU A 1 87 ? -1.066 -14.602 8.422 1 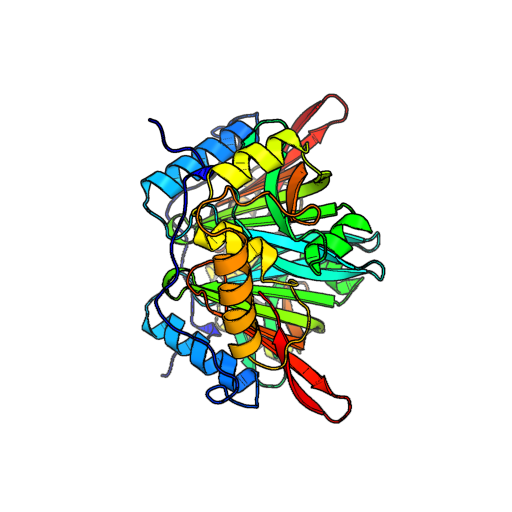98.44 87 GLU A C 1
ATOM 694 O O . GLU A 1 87 ? -1.409 -14.461 9.594 1 98.44 87 GLU A O 1
ATOM 699 N N . LEU A 1 88 ? -1.928 -14.633 7.398 1 98.62 88 LEU A N 1
ATOM 700 C CA . LEU A 1 88 ? -3.354 -14.414 7.613 1 98.62 88 LEU A CA 1
ATOM 701 C C . LEU A 1 88 ? -3.988 -15.617 8.305 1 98.62 88 LEU A C 1
ATOM 703 O O . LEU A 1 88 ? -4.988 -15.477 9.016 1 98.62 88 LEU A O 1
ATOM 707 N N . ALA A 1 89 ? -3.416 -16.781 8.102 1 98.31 89 ALA A N 1
ATOM 708 C CA . ALA A 1 89 ? -3.898 -17.969 8.805 1 98.31 89 ALA A CA 1
ATOM 709 C C . ALA A 1 89 ? -3.631 -17.875 10.297 1 98.31 89 ALA A C 1
ATOM 711 O O . ALA A 1 89 ? -4.445 -18.312 11.117 1 98.31 89 ALA A O 1
ATOM 712 N N . GLU A 1 90 ? -2.525 -17.266 10.688 1 97.69 90 GLU A N 1
ATOM 713 C CA . GLU A 1 90 ? -2.119 -17.156 12.086 1 97.69 90 GLU A CA 1
ATOM 714 C C . GLU A 1 90 ? -2.721 -15.93 12.75 1 97.69 90 GLU A C 1
ATOM 716 O O . GLU A 1 90 ? -3.059 -15.953 13.93 1 97.69 90 GLU A O 1
ATOM 721 N N . ASN A 1 91 ? -2.777 -14.867 12.055 1 97.81 91 ASN A N 1
ATOM 722 C CA . ASN A 1 91 ? -3.363 -13.602 12.469 1 97.81 91 ASN A CA 1
ATOM 723 C C . ASN A 1 91 ? -4.336 -13.062 11.422 1 97.81 91 ASN A C 1
ATOM 725 O O . ASN A 1 91 ? -3.947 -12.281 10.555 1 97.81 91 ASN A O 1
ATOM 729 N N . PRO A 1 92 ? -5.598 -13.414 11.523 1 98.25 92 PRO A N 1
ATOM 730 C CA . PRO A 1 92 ? -6.555 -13.125 10.445 1 98.25 92 PRO A CA 1
ATOM 731 C C . PRO A 1 92 ? -7.051 -11.688 10.469 1 98.25 92 PRO A C 1
ATOM 733 O O . PRO A 1 92 ? -8.258 -11.445 10.406 1 98.25 92 PRO A O 1
ATOM 736 N N . LEU A 1 93 ? -6.184 -10.727 10.57 1 98.5 93 LEU A N 1
ATOM 737 C CA . LEU A 1 93 ? -6.414 -9.289 10.469 1 98.5 93 LEU A CA 1
ATOM 738 C C . LEU A 1 93 ? -5.625 -8.695 9.312 1 98.5 93 LEU A C 1
ATOM 740 O O . LEU A 1 93 ? -4.477 -9.07 9.078 1 98.5 93 LEU A O 1
ATOM 744 N N . ALA A 1 94 ? -6.242 -7.805 8.594 1 98.88 94 ALA A N 1
ATOM 745 C CA . ALA A 1 94 ? -5.582 -7.195 7.441 1 98.88 94 ALA A CA 1
ATOM 746 C C . ALA A 1 94 ? -5.961 -5.723 7.309 1 98.88 94 ALA A C 1
ATOM 748 O O . ALA A 1 94 ? -6.977 -5.285 7.855 1 98.88 94 ALA A O 1
ATOM 749 N N . ALA A 1 95 ? -5.168 -4.98 6.695 1 98.94 95 ALA A N 1
ATOM 750 C CA . ALA A 1 95 ? -5.457 -3.633 6.207 1 98.94 95 ALA A CA 1
ATOM 751 C C . ALA A 1 95 ? -5.27 -3.547 4.695 1 98.94 95 ALA A C 1
ATOM 753 O O . ALA A 1 95 ? -4.32 -4.113 4.148 1 98.94 95 ALA A O 1
ATOM 754 N N . LEU A 1 96 ? -6.148 -2.9 4.027 1 98.94 96 LEU A N 1
ATOM 755 C CA . LEU A 1 96 ? -6.082 -2.66 2.592 1 98.94 96 LEU A CA 1
ATOM 756 C C . LEU A 1 96 ? -5.918 -1.174 2.295 1 98.94 96 LEU A C 1
ATOM 758 O O . LEU A 1 96 ? -6.461 -0.33 3.014 1 98.94 96 LEU A O 1
ATOM 762 N N . VAL A 1 97 ? -5.199 -0.883 1.248 1 98.94 97 VAL A N 1
ATOM 763 C CA . VAL A 1 97 ? -5.078 0.499 0.794 1 98.94 97 VAL A CA 1
ATOM 764 C C . VAL A 1 97 ? -5.262 0.562 -0.721 1 98.94 97 VAL A C 1
ATOM 766 O O . VAL A 1 97 ? -4.523 -0.079 -1.47 1 98.94 97 VAL A O 1
ATOM 769 N N . PHE A 1 98 ? -6.27 1.283 -1.186 1 98.94 98 PHE A N 1
ATOM 770 C CA . PHE A 1 98 ? -6.387 1.719 -2.572 1 98.94 98 PHE A CA 1
ATOM 771 C C . PHE A 1 98 ? -5.805 3.117 -2.75 1 98.94 98 PHE A C 1
ATOM 773 O O . PHE A 1 98 ? -6.094 4.02 -1.961 1 98.94 98 PHE A O 1
ATOM 780 N N . TRP A 1 99 ? -4.992 3.256 -3.693 1 98.81 99 TRP A N 1
ATOM 781 C CA . TRP A 1 99 ? -4.441 4.562 -4.023 1 98.81 99 TRP A CA 1
ATOM 782 C C . TRP A 1 99 ? -4.699 4.906 -5.488 1 98.81 99 TRP A C 1
ATOM 784 O O . TRP A 1 99 ? -4.145 4.273 -6.387 1 98.81 99 TRP A O 1
ATOM 794 N N . TRP A 1 100 ? -5.551 5.852 -5.707 1 98.5 100 TRP A N 1
ATOM 795 C CA . TRP A 1 100 ? -5.859 6.371 -7.035 1 98.5 100 TRP A CA 1
ATOM 796 C C . TRP A 1 100 ? -5.312 7.781 -7.207 1 98.5 100 TRP A C 1
ATOM 798 O O . TRP A 1 100 ? -6.039 8.766 -7.031 1 98.5 100 TRP A O 1
ATOM 808 N N . ALA A 1 101 ? -4.086 7.848 -7.625 1 97.62 101 ALA A N 1
ATOM 809 C CA . ALA A 1 101 ? -3.32 9.094 -7.672 1 97.62 101 ALA A CA 1
ATOM 810 C C . ALA A 1 101 ? -3.996 10.117 -8.578 1 97.62 101 ALA A C 1
ATOM 812 O O . ALA A 1 101 ? -4.07 11.297 -8.242 1 97.62 101 ALA A O 1
ATOM 813 N N . GLU A 1 102 ? -4.5 9.703 -9.711 1 96.44 102 GLU A N 1
ATOM 814 C CA . GLU A 1 102 ? -5.09 10.594 -10.711 1 96.44 102 GLU A CA 1
ATOM 815 C C . GLU A 1 102 ? -6.344 11.273 -10.172 1 96.44 102 GLU A C 1
ATOM 817 O O . GLU A 1 102 ? -6.738 12.336 -10.664 1 96.44 102 GLU A O 1
ATOM 822 N N . LEU A 1 103 ? -6.922 10.656 -9.18 1 97.94 103 LEU A N 1
ATOM 823 C CA . LEU A 1 103 ? -8.125 11.211 -8.57 1 97.94 103 LEU A CA 1
ATOM 824 C C . LEU A 1 103 ? -7.801 11.828 -7.211 1 97.94 103 LEU A C 1
ATOM 826 O O . LEU A 1 103 ? -8.688 12.383 -6.555 1 97.94 103 LEU A O 1
ATOM 830 N N . GLU A 1 104 ? -6.508 11.688 -6.777 1 98.12 104 GLU A N 1
ATOM 831 C CA . GLU A 1 104 ? -6.066 12.156 -5.465 1 98.12 104 GLU A CA 1
ATOM 832 C C . GLU A 1 104 ? -6.91 11.539 -4.352 1 98.12 104 GLU A C 1
ATOM 834 O O . GLU A 1 104 ? -7.375 12.25 -3.457 1 98.12 104 GLU A O 1
ATOM 839 N N . ARG A 1 105 ? -7.125 10.172 -4.5 1 98.75 105 ARG A N 1
ATOM 840 C CA . ARG A 1 105 ? -7.992 9.484 -3.553 1 98.75 105 ARG A CA 1
ATOM 841 C C . ARG A 1 105 ? -7.305 8.25 -2.982 1 98.75 105 ARG A C 1
ATOM 843 O O . ARG A 1 105 ? -6.605 7.531 -3.701 1 98.75 105 ARG A O 1
ATOM 850 N N . GLN A 1 106 ? -7.562 8.07 -1.724 1 98.88 106 GLN A N 1
ATOM 851 C CA . GLN A 1 106 ? -7.168 6.859 -1.013 1 98.88 106 GLN A CA 1
ATOM 852 C C . GLN A 1 106 ? -8.359 6.242 -0.281 1 98.88 106 GLN A C 1
ATOM 854 O O . GLN A 1 106 ? -9.188 6.957 0.275 1 98.88 106 GLN A O 1
ATOM 859 N N . VAL A 1 107 ? -8.469 4.918 -0.293 1 98.94 107 VAL A N 1
ATOM 860 C CA . VAL A 1 107 ? -9.375 4.191 0.587 1 98.94 107 VAL A CA 1
ATOM 861 C C . VAL A 1 107 ? -8.586 3.223 1.46 1 98.94 107 VAL A C 1
ATOM 863 O O . VAL A 1 107 ? -7.75 2.461 0.957 1 98.94 107 VAL A O 1
ATOM 866 N N . ARG A 1 108 ? -8.781 3.293 2.717 1 98.94 108 ARG A N 1
ATOM 867 C CA . ARG A 1 108 ? -8.203 2.354 3.67 1 98.94 108 ARG A CA 1
ATOM 868 C C . ARG A 1 108 ? -9.273 1.459 4.281 1 98.94 108 ARG A C 1
ATOM 870 O O . ARG A 1 108 ? -10.359 1.928 4.621 1 98.94 108 ARG A O 1
ATOM 877 N N . ILE A 1 109 ? -8.984 0.222 4.391 1 98.94 109 ILE A N 1
ATOM 878 C CA . ILE A 1 109 ? -9.914 -0.755 4.945 1 98.94 109 ILE A CA 1
ATOM 879 C C . ILE A 1 109 ? -9.188 -1.629 5.969 1 98.94 109 ILE A C 1
ATOM 881 O O . ILE A 1 109 ? -8.109 -2.156 5.691 1 98.94 109 ILE A O 1
ATOM 885 N N . CYS A 1 110 ? -9.734 -1.736 7.121 1 98.75 110 CYS A N 1
ATOM 886 C CA . CYS A 1 110 ? -9.227 -2.65 8.141 1 98.75 110 CYS A CA 1
ATOM 887 C C . CYS A 1 110 ? -10.32 -3.621 8.586 1 98.75 110 CYS A C 1
ATOM 889 O O . CYS A 1 110 ? -11.484 -3.242 8.711 1 98.75 110 CYS A O 1
ATOM 891 N N . GLY A 1 111 ? -9.867 -4.852 8.766 1 98.62 111 GLY A N 1
ATOM 892 C CA . GLY A 1 111 ? -10.875 -5.797 9.227 1 98.62 111 GLY A CA 1
ATOM 893 C C . GLY A 1 111 ? -10.336 -7.203 9.398 1 98.62 111 GLY A C 1
ATOM 894 O O . GLY A 1 111 ? -9.125 -7.41 9.438 1 98.62 111 GLY A O 1
ATOM 895 N N . TYR A 1 112 ? -11.242 -8.164 9.57 1 98.56 112 TYR A N 1
ATOM 896 C CA . TYR A 1 112 ? -10.945 -9.578 9.734 1 98.56 112 TYR A CA 1
ATOM 897 C C . TYR A 1 112 ? -10.898 -10.289 8.383 1 98.56 112 TYR A C 1
ATOM 899 O O . TYR A 1 112 ? -11.508 -9.828 7.418 1 98.56 112 TYR A O 1
ATOM 907 N N . VAL A 1 113 ? -10.18 -11.383 8.383 1 98.88 113 VAL A N 1
ATOM 908 C CA . VAL A 1 113 ? -10.039 -12.125 7.137 1 98.88 113 VAL A CA 1
ATOM 909 C C . VAL A 1 113 ? -10.594 -13.539 7.312 1 98.88 113 VAL A C 1
ATOM 911 O O . VAL A 1 113 ? -10.344 -14.188 8.328 1 98.88 113 VAL A O 1
ATOM 914 N N . GLU A 1 114 ? -11.312 -14.008 6.348 1 98.75 114 GLU A N 1
ATOM 915 C CA . GLU A 1 114 ? -11.773 -15.391 6.305 1 98.75 114 GLU A CA 1
ATOM 916 C C . GLU A 1 114 ? -11.617 -15.992 4.91 1 98.75 114 GLU A C 1
ATOM 918 O O . GLU A 1 114 ? -11.586 -15.258 3.918 1 98.75 114 GLU A O 1
ATOM 923 N N . LYS A 1 115 ? -11.523 -17.266 4.832 1 98.69 115 LYS A N 1
ATOM 924 C CA . LYS A 1 115 ? -11.555 -17.938 3.539 1 98.69 115 LYS A CA 1
ATOM 925 C C . LYS A 1 115 ? -12.945 -17.875 2.918 1 98.69 115 LYS A C 1
ATOM 927 O O . LYS A 1 115 ? -13.953 -18.031 3.615 1 98.69 115 LYS A O 1
ATOM 932 N N . VAL A 1 116 ? -12.984 -17.609 1.631 1 98.5 116 VAL A N 1
ATOM 933 C CA . VAL A 1 116 ? -14.266 -17.766 0.951 1 98.5 116 VAL A CA 1
ATOM 934 C C . VAL A 1 116 ? -14.578 -19.25 0.755 1 98.5 116 VAL A C 1
ATOM 936 O O . VAL A 1 116 ? -13.727 -20.109 0.994 1 98.5 116 VAL A O 1
ATOM 939 N N . SER A 1 117 ? -15.773 -19.547 0.336 1 98.31 117 SER A N 1
ATOM 940 C CA . SER A 1 117 ? -16.156 -20.938 0.161 1 98.31 117 SER A CA 1
ATOM 941 C C . SER A 1 117 ? -15.367 -21.594 -0.96 1 98.31 117 SER A C 1
ATOM 943 O O . SER A 1 117 ? -14.883 -20.922 -1.869 1 98.31 117 SER A O 1
ATOM 945 N N . GLU A 1 118 ? -15.266 -22.906 -0.862 1 98.19 118 GLU A N 1
ATOM 946 C CA . GLU A 1 118 ? -14.625 -23.656 -1.938 1 98.19 118 GLU A CA 1
ATOM 947 C C . GLU A 1 118 ? -15.305 -23.406 -3.275 1 98.19 118 GLU A C 1
ATOM 949 O O . GLU A 1 118 ? -14.641 -23.281 -4.309 1 98.19 118 GLU A O 1
ATOM 954 N N . THR A 1 119 ? -16.578 -23.312 -3.252 1 98.38 119 THR A N 1
ATOM 955 C CA . THR A 1 119 ? -17.344 -23.078 -4.461 1 98.38 119 THR A CA 1
ATOM 956 C C . THR A 1 119 ? -17 -21.719 -5.066 1 98.38 119 THR A C 1
ATOM 958 O O . THR A 1 119 ? -16.812 -21.609 -6.277 1 98.38 119 THR A O 1
ATOM 961 N N . GLU A 1 120 ? -16.922 -20.688 -4.207 1 98.06 120 GLU A N 1
ATOM 962 C CA . GLU A 1 120 ? -16.547 -19.359 -4.68 1 98.06 120 GLU A CA 1
ATOM 963 C C . GLU A 1 120 ? -15.133 -19.375 -5.27 1 98.06 120 GLU A C 1
ATOM 965 O O . GLU A 1 120 ? -14.883 -18.734 -6.297 1 98.06 120 GLU A O 1
ATOM 970 N N . SER A 1 121 ? -14.281 -20.078 -4.668 1 98.62 121 SER A N 1
ATOM 971 C CA . SER A 1 121 ? -12.914 -20.203 -5.168 1 98.62 121 SER A CA 1
ATOM 972 C C . SER A 1 121 ? -12.875 -20.922 -6.512 1 98.62 121 SER A C 1
ATOM 974 O O . SER A 1 121 ? -12.164 -20.516 -7.426 1 98.62 121 SER A O 1
ATOM 976 N N . ASP A 1 122 ? -13.617 -21.984 -6.66 1 98.5 122 ASP A N 1
ATOM 977 C CA . ASP A 1 122 ? -13.695 -22.734 -7.914 1 98.5 122 ASP A CA 1
ATOM 978 C C . ASP A 1 122 ? -14.242 -21.859 -9.039 1 98.5 122 ASP A C 1
ATOM 980 O O . ASP A 1 122 ? -13.703 -21.859 -10.148 1 98.5 122 ASP A O 1
ATOM 984 N N . GLN A 1 123 ? -15.289 -21.172 -8.727 1 97.56 123 GLN A N 1
ATOM 985 C CA . GLN A 1 123 ? -15.938 -20.312 -9.719 1 97.56 123 GLN A CA 1
ATOM 986 C C . GLN A 1 123 ? -14.984 -19.25 -10.25 1 97.56 123 GLN A C 1
ATOM 988 O O . GLN A 1 123 ? -14.914 -19.016 -11.453 1 97.56 123 GLN A O 1
ATOM 993 N N . TYR A 1 124 ? -14.32 -18.641 -9.352 1 97.81 124 TYR A N 1
ATOM 994 C CA . TYR A 1 124 ? -13.367 -17.641 -9.805 1 97.81 124 TYR A CA 1
ATOM 995 C C . TYR A 1 124 ? -12.227 -18.281 -10.586 1 97.81 124 TYR A C 1
ATOM 997 O O . TYR A 1 124 ? -11.805 -17.766 -11.625 1 97.81 124 TYR A O 1
ATOM 1005 N N . PHE A 1 125 ? -11.672 -19.391 -10.055 1 98.25 125 PHE A N 1
ATOM 1006 C CA . PHE A 1 125 ? -10.562 -20.094 -10.695 1 98.25 125 PHE A CA 1
ATOM 1007 C C . PHE A 1 125 ? -10.891 -20.406 -12.148 1 98.25 125 PHE A C 1
ATOM 1009 O O . PHE A 1 125 ? -10.039 -20.266 -13.031 1 98.25 125 PHE A O 1
ATOM 1016 N N . ASP A 1 126 ? -12.047 -20.75 -12.438 1 96.38 126 ASP A N 1
ATOM 1017 C CA . ASP A 1 126 ? -12.492 -21.188 -13.75 1 96.38 126 ASP A CA 1
ATOM 1018 C C . ASP A 1 126 ? -12.539 -20.016 -14.734 1 96.38 126 ASP A C 1
ATOM 1020 O O . ASP A 1 126 ? -12.539 -20.203 -15.945 1 96.38 126 ASP A O 1
ATOM 1024 N N . THR A 1 127 ? -12.672 -18.781 -14.211 1 95.69 127 THR A N 1
ATOM 1025 C CA . THR A 1 127 ? -12.719 -17.625 -15.086 1 95.69 127 THR A CA 1
ATOM 1026 C C . THR A 1 127 ? -11.312 -17.203 -15.516 1 95.69 127 THR A C 1
ATOM 1028 O O . THR A 1 127 ? -11.156 -16.406 -16.453 1 95.69 127 THR A O 1
ATOM 1031 N N . ARG A 1 128 ? -10.266 -17.688 -14.883 1 96 128 ARG A N 1
ATOM 1032 C CA . ARG A 1 128 ? -8.891 -17.297 -15.141 1 96 128 ARG A CA 1
ATOM 1033 C C . ARG A 1 128 ? -8.383 -17.859 -16.469 1 96 128 ARG A C 1
ATOM 1035 O O . ARG A 1 128 ? -8.797 -18.953 -16.875 1 96 128 ARG A O 1
ATOM 1042 N N . PRO A 1 129 ? -7.496 -17.141 -17.141 1 94.56 129 PRO A N 1
ATOM 1043 C CA . PRO A 1 129 ? -6.875 -17.719 -18.328 1 94.56 129 PRO A CA 1
ATOM 1044 C C . PRO A 1 129 ? -6.133 -19.031 -18.047 1 94.56 129 PRO A C 1
ATOM 1046 O O . PRO A 1 129 ? -5.578 -19.203 -16.953 1 94.56 129 PRO A O 1
ATOM 1049 N N . PRO A 1 130 ? -6.129 -19.906 -18.969 1 94.56 130 PRO A N 1
ATOM 1050 C CA . PRO A 1 130 ? -5.512 -21.219 -18.75 1 94.56 130 PRO A CA 1
ATOM 1051 C C . PRO A 1 130 ? -4.082 -21.109 -18.219 1 94.56 130 PRO A C 1
ATOM 1053 O O . PRO A 1 130 ? -3.705 -21.844 -17.297 1 94.56 130 PRO A O 1
ATOM 1056 N N . ASN A 1 131 ? -3.26 -20.219 -18.766 1 94.81 131 ASN A N 1
ATOM 1057 C CA . ASN A 1 131 ? -1.874 -20.094 -18.328 1 94.81 131 ASN A CA 1
ATOM 1058 C C . ASN A 1 131 ? -1.785 -19.609 -16.891 1 94.81 131 ASN A C 1
ATOM 1060 O O . ASN A 1 131 ? -0.867 -19.969 -16.156 1 94.81 131 ASN A O 1
ATOM 1064 N N . SER A 1 132 ? -2.701 -18.734 -16.484 1 95.06 132 SER A N 1
ATOM 1065 C CA . SER A 1 132 ? -2.746 -18.297 -15.102 1 95.06 132 SER A CA 1
ATOM 1066 C C . SER A 1 132 ? -3.146 -19.438 -14.172 1 95.06 132 SER A C 1
ATOM 1068 O O . SER A 1 132 ? -2.654 -19.531 -13.047 1 95.06 132 SER A O 1
ATOM 1070 N N . ARG A 1 133 ? -4.117 -20.297 -14.641 1 97.31 133 ARG A N 1
ATOM 1071 C CA . ARG A 1 133 ? -4.492 -21.469 -13.867 1 97.31 133 ARG A CA 1
ATOM 1072 C C . ARG A 1 133 ? -3.297 -22.406 -13.672 1 97.31 133 ARG A C 1
ATOM 1074 O O . ARG A 1 133 ? -3.055 -22.891 -12.57 1 97.31 133 ARG A O 1
ATOM 1081 N N . LEU A 1 134 ? -2.555 -22.625 -14.742 1 97.25 134 LEU A N 1
ATOM 1082 C CA . LEU A 1 134 ? -1.345 -23.438 -14.641 1 97.25 134 LEU A CA 1
ATOM 1083 C C . LEU A 1 134 ? -0.334 -22.781 -13.703 1 97.25 134 LEU A C 1
ATOM 1085 O O . LEU A 1 134 ? 0.341 -23.484 -12.938 1 97.25 134 LEU A O 1
ATOM 1089 N N . GLY A 1 135 ? -0.232 -21.438 -13.805 1 96.56 135 GLY A N 1
ATOM 1090 C CA . GLY A 1 135 ? 0.672 -20.703 -12.922 1 96.56 135 GLY A CA 1
ATOM 1091 C C . GLY A 1 135 ? 0.421 -20.984 -11.453 1 96.56 135 GLY A C 1
ATOM 1092 O O . GLY A 1 135 ? 1.36 -21.031 -10.656 1 96.56 135 GLY A O 1
ATOM 1093 N N . ALA A 1 136 ? -0.822 -21.172 -11.062 1 97.06 136 ALA A N 1
ATOM 1094 C CA . ALA A 1 136 ? -1.198 -21.453 -9.68 1 97.06 136 ALA A CA 1
ATOM 1095 C C . ALA A 1 136 ? -0.639 -22.797 -9.227 1 97.06 136 ALA A C 1
ATOM 1097 O O . ALA A 1 136 ? -0.403 -23.016 -8.031 1 97.06 136 ALA A O 1
ATOM 1098 N N . TRP A 1 137 ? -0.456 -23.703 -10.094 1 97.38 137 TRP A N 1
ATOM 1099 C CA . TRP A 1 137 ? 0.152 -24.984 -9.805 1 97.38 137 TRP A CA 1
ATOM 1100 C C . TRP A 1 137 ? 1.674 -24.891 -9.789 1 97.38 137 TRP A C 1
ATOM 1102 O O . TRP A 1 137 ? 2.336 -25.516 -8.961 1 97.38 137 TRP A O 1
ATOM 1112 N N . VAL A 1 138 ? 2.205 -24.125 -10.648 1 97.31 138 VAL A N 1
ATOM 1113 C CA . VAL A 1 138 ? 3.637 -24.031 -10.922 1 97.31 138 VAL A CA 1
ATOM 1114 C C . VAL A 1 138 ? 4.352 -23.391 -9.742 1 97.31 138 VAL A C 1
ATOM 1116 O O . VAL A 1 138 ? 5.453 -23.797 -9.375 1 97.31 138 VAL A O 1
ATOM 1119 N N . SER A 1 139 ? 3.689 -22.422 -9.148 1 96.06 139 SER A N 1
ATOM 1120 C CA . SER A 1 139 ? 4.355 -21.547 -8.195 1 96.06 139 SER A CA 1
ATOM 1121 C C . SER A 1 139 ? 4.184 -22.047 -6.766 1 96.06 139 SER A C 1
ATOM 1123 O O . SER A 1 139 ? 3.059 -22.203 -6.289 1 96.06 139 SER A O 1
ATOM 1125 N N . ASN A 1 140 ? 5.246 -22.375 -6.078 1 96.44 140 ASN A N 1
ATOM 1126 C CA . ASN A 1 140 ? 5.277 -22.406 -4.621 1 96.44 140 ASN A CA 1
ATOM 1127 C C . ASN A 1 140 ? 5.559 -21.031 -4.027 1 96.44 140 ASN A C 1
ATOM 1129 O O . ASN A 1 140 ? 6.664 -20.766 -3.555 1 96.44 140 ASN A O 1
ATOM 1133 N N . GLN A 1 141 ? 4.539 -20.297 -3.982 1 96.44 141 GLN A N 1
ATOM 1134 C CA . GLN A 1 141 ? 4.645 -18.844 -3.848 1 96.44 141 GLN A CA 1
ATOM 1135 C C . GLN A 1 141 ? 5.504 -18.469 -2.643 1 96.44 141 GLN A C 1
ATOM 1137 O O . GLN A 1 141 ? 5.277 -18.953 -1.535 1 96.44 141 GLN A O 1
ATOM 1142 N N . SER A 1 142 ? 6.543 -17.625 -2.836 1 96.88 142 SER A N 1
ATOM 1143 C CA . SER A 1 142 ? 7.41 -16.953 -1.874 1 96.88 142 SER A CA 1
ATOM 1144 C C . SER A 1 142 ? 8.57 -17.844 -1.461 1 96.88 142 SER A C 1
ATOM 1146 O O . SER A 1 142 ? 9.445 -17.422 -0.693 1 96.88 142 SER A O 1
ATOM 1148 N N . GLU A 1 143 ? 8.602 -19.094 -1.942 1 97.56 143 GLU A N 1
ATOM 1149 C CA . GLU A 1 143 ? 9.758 -19.938 -1.687 1 97.56 143 GLU A CA 1
ATOM 1150 C C . GLU A 1 143 ? 10.961 -19.516 -2.523 1 97.56 143 GLU A C 1
ATOM 1152 O O . GLU A 1 143 ? 10.797 -19.062 -3.66 1 97.56 143 GLU A O 1
ATOM 1157 N N . VAL A 1 144 ? 12.148 -19.734 -1.94 1 98.25 144 VAL A N 1
ATOM 1158 C CA . VAL A 1 144 ? 13.375 -19.469 -2.686 1 98.25 144 VAL A CA 1
ATOM 1159 C C . VAL A 1 144 ? 13.555 -20.5 -3.787 1 98.25 144 VAL A C 1
ATOM 1161 O O . VAL A 1 144 ? 13.359 -21.703 -3.559 1 98.25 144 VAL A O 1
ATOM 1164 N N . ILE A 1 145 ? 13.844 -20.047 -4.98 1 97.81 145 ILE A N 1
ATOM 1165 C CA . ILE A 1 145 ? 14.102 -20.953 -6.094 1 97.81 145 ILE A CA 1
ATOM 1166 C C . ILE A 1 145 ? 15.469 -20.641 -6.707 1 97.81 145 ILE A C 1
ATOM 1168 O O . ILE A 1 145 ? 15.953 -19.516 -6.605 1 97.81 145 ILE A O 1
ATOM 1172 N N . GLU A 1 146 ? 15.961 -21.578 -7.379 1 95.75 146 GLU A N 1
ATOM 1173 C CA . GLU A 1 146 ? 17.328 -21.469 -7.895 1 95.75 146 GLU A CA 1
ATOM 1174 C C . GLU A 1 146 ? 17.391 -20.516 -9.078 1 95.75 146 GLU A C 1
ATOM 1176 O O . GLU A 1 146 ? 18.391 -19.797 -9.258 1 95.75 146 GLU A O 1
ATOM 1181 N N . SER A 1 147 ? 16.359 -20.609 -9.906 1 95.62 147 SER A N 1
ATOM 1182 C CA . SER A 1 147 ? 16.359 -19.797 -11.117 1 95.62 147 SER A CA 1
ATOM 1183 C C . SER A 1 147 ? 14.961 -19.719 -11.734 1 95.62 147 SER A C 1
ATOM 1185 O O . SER A 1 147 ? 14.062 -20.469 -11.328 1 95.62 147 SER A O 1
ATOM 1187 N N . ARG A 1 148 ? 14.852 -18.844 -12.625 1 95.44 148 ARG A N 1
ATOM 1188 C CA . ARG A 1 148 ? 13.594 -18.734 -13.359 1 95.44 148 ARG A CA 1
ATOM 1189 C C . ARG A 1 148 ? 13.32 -20.016 -14.148 1 95.44 148 ARG A C 1
ATOM 1191 O O . ARG A 1 148 ? 12.164 -20.375 -14.367 1 95.44 148 ARG A O 1
ATOM 1198 N N . GLU A 1 149 ? 14.359 -20.688 -14.609 1 95.88 149 GLU A N 1
ATOM 1199 C CA . GLU A 1 149 ? 14.234 -21.906 -15.414 1 95.88 149 GLU A CA 1
ATOM 1200 C C . GLU A 1 149 ? 13.445 -22.984 -14.68 1 95.88 149 GLU A C 1
ATOM 1202 O O . GLU A 1 149 ? 12.766 -23.797 -15.305 1 95.88 149 GLU A O 1
ATOM 1207 N N . VAL A 1 150 ? 13.578 -22.938 -13.352 1 96.75 150 VAL A N 1
ATOM 1208 C CA . VAL A 1 150 ? 12.828 -23.906 -12.547 1 96.75 150 VAL A CA 1
ATOM 1209 C C . VAL A 1 150 ? 11.336 -23.719 -12.789 1 96.75 150 VAL A C 1
ATOM 1211 O O . VAL A 1 150 ? 10.602 -24.703 -12.93 1 96.75 150 VAL A O 1
ATOM 1214 N N . LEU A 1 151 ? 10.82 -22.5 -12.891 1 96.81 151 LEU A N 1
ATOM 1215 C CA . LEU A 1 151 ? 9.414 -22.188 -13.125 1 96.81 151 LEU A CA 1
ATOM 1216 C C . LEU A 1 151 ? 8.992 -22.625 -14.531 1 96.81 151 LEU A C 1
ATOM 1218 O O . LEU A 1 151 ? 7.902 -23.156 -14.719 1 96.81 151 LEU A O 1
ATOM 1222 N N . GLU A 1 152 ? 9.859 -22.359 -15.469 1 96.12 152 GLU A N 1
ATOM 1223 C CA . GLU A 1 152 ? 9.57 -22.719 -16.859 1 96.12 152 GLU A CA 1
ATOM 1224 C C . GLU A 1 152 ? 9.445 -24.234 -17.031 1 96.12 152 GLU A C 1
ATOM 1226 O O . GLU A 1 152 ? 8.562 -24.703 -17.75 1 96.12 152 GLU A O 1
ATOM 1231 N N . ARG A 1 153 ? 10.375 -24.891 -16.422 1 97.38 153 ARG A N 1
ATOM 1232 C CA . ARG A 1 153 ? 10.328 -26.344 -16.469 1 97.38 153 ARG A CA 1
ATOM 1233 C C . ARG A 1 153 ? 9.039 -26.875 -15.844 1 97.38 153 ARG A C 1
ATOM 1235 O O . ARG A 1 153 ? 8.383 -27.75 -16.406 1 97.38 153 ARG A O 1
ATOM 1242 N N . ARG A 1 154 ? 8.703 -26.375 -14.711 1 97.25 154 ARG A N 1
ATOM 1243 C CA . ARG A 1 154 ? 7.469 -26.797 -14.047 1 97.25 154 ARG A CA 1
ATOM 1244 C C . ARG A 1 154 ? 6.25 -26.453 -14.898 1 97.25 154 ARG A C 1
ATOM 1246 O O . ARG A 1 154 ? 5.305 -27.234 -14.984 1 97.25 154 ARG A O 1
ATOM 1253 N N . MET A 1 155 ? 6.277 -25.312 -15.5 1 96.94 155 MET A N 1
ATOM 1254 C CA . MET A 1 155 ? 5.188 -24.906 -16.391 1 96.94 155 MET A CA 1
ATOM 1255 C C . MET A 1 155 ? 4.984 -25.938 -17.5 1 96.94 155 MET A C 1
ATOM 1257 O O . MET A 1 155 ? 3.854 -26.328 -17.781 1 96.94 155 MET A O 1
ATOM 1261 N N . GLN A 1 156 ? 6.07 -26.344 -18.078 1 97.06 156 GLN A N 1
ATOM 1262 C CA . GLN A 1 156 ? 6.004 -27.344 -19.141 1 97.06 156 GLN A CA 1
ATOM 1263 C C . GLN A 1 156 ? 5.438 -28.656 -18.625 1 97.06 156 GLN A C 1
ATOM 1265 O O . GLN A 1 156 ? 4.672 -29.328 -19.312 1 97.06 156 GLN A O 1
ATOM 1270 N N . GLU A 1 157 ? 5.883 -29.031 -17.438 1 97.44 157 GLU A N 1
ATOM 1271 C CA . GLU A 1 157 ? 5.383 -30.266 -16.812 1 97.44 157 GLU A CA 1
ATOM 1272 C C . GLU A 1 157 ? 3.865 -30.219 -16.641 1 97.44 157 GLU A C 1
ATOM 1274 O O . GLU A 1 157 ? 3.168 -31.172 -17.016 1 97.44 157 GLU A O 1
ATOM 1279 N N . PHE A 1 158 ? 3.35 -29.125 -16.109 1 96.69 158 PHE A N 1
ATOM 1280 C CA . PHE A 1 158 ? 1.918 -29.031 -15.859 1 96.69 158 PHE A CA 1
ATOM 1281 C C . PHE A 1 158 ? 1.151 -28.844 -17.172 1 96.69 158 PHE A C 1
ATOM 1283 O O . PHE A 1 158 ? 0.02 -29.312 -17.297 1 96.69 158 PHE A O 1
ATOM 1290 N N . TYR A 1 159 ? 1.748 -28.141 -18.109 1 95.5 159 TYR A N 1
ATOM 1291 C CA . TYR A 1 159 ? 1.139 -28.047 -19.438 1 95.5 159 TYR A CA 1
ATOM 1292 C C . TYR A 1 159 ? 0.886 -29.422 -20.031 1 95.5 159 TYR A C 1
ATOM 1294 O O . TYR A 1 159 ? -0.199 -29.703 -20.547 1 95.5 159 TYR A O 1
ATOM 1302 N N . SER A 1 160 ? 1.886 -30.25 -19.938 1 96.75 160 SER A N 1
ATOM 1303 C CA . SER A 1 160 ? 1.774 -31.609 -20.453 1 96.75 160 SER A CA 1
ATOM 1304 C C . SER A 1 160 ? 0.75 -32.406 -19.672 1 96.75 160 SER A C 1
ATOM 1306 O O . SER A 1 160 ? -0.044 -33.156 -20.25 1 96.75 160 SER A O 1
ATOM 1308 N N . LYS A 1 161 ? 0.802 -32.281 -18.359 1 96.5 161 LYS A N 1
ATOM 1309 C CA . LYS A 1 161 ? -0.087 -33.031 -17.484 1 96.5 161 LYS A CA 1
ATOM 1310 C C . LYS A 1 161 ? -1.551 -32.719 -17.797 1 96.5 161 LYS A C 1
ATOM 1312 O O . LYS A 1 161 ? -2.393 -33.625 -17.766 1 96.5 161 LYS A O 1
ATOM 1317 N N . TYR A 1 162 ? -1.871 -31.484 -18.078 1 96.12 162 TYR A N 1
ATOM 1318 C CA . TYR A 1 162 ? -3.27 -31.109 -18.219 1 96.12 162 TYR A CA 1
ATOM 1319 C C . TYR A 1 162 ? -3.613 -30.828 -19.688 1 96.12 162 TYR A C 1
ATOM 1321 O O . TYR A 1 162 ? -4.594 -30.125 -19.984 1 96.12 162 TYR A O 1
ATOM 1329 N N . GLU A 1 163 ? -2.768 -31.328 -20.5 1 92.06 163 GLU A N 1
ATOM 1330 C CA . GLU A 1 163 ? -3.039 -31.188 -21.922 1 92.06 163 GLU A CA 1
ATOM 1331 C C . GLU A 1 163 ? -4.391 -31.781 -22.281 1 92.06 163 GLU A C 1
ATOM 1333 O O . GLU A 1 163 ? -4.676 -32.938 -21.953 1 92.06 163 GLU A O 1
ATOM 1338 N N . ASN A 1 164 ? -5.27 -31.094 -22.844 1 92.38 164 ASN A N 1
ATOM 1339 C CA . ASN A 1 164 ? -6.59 -31.5 -23.312 1 92.38 164 ASN A CA 1
ATOM 1340 C C . ASN A 1 164 ? -7.492 -31.922 -22.156 1 92.38 164 ASN A C 1
ATOM 1342 O O . ASN A 1 164 ? -8.344 -32.781 -22.312 1 92.38 164 ASN A O 1
ATOM 1346 N N . GLN A 1 165 ? -7.152 -31.5 -20.969 1 93.94 165 GLN A N 1
ATOM 1347 C CA . GLN A 1 165 ? -7.98 -31.75 -19.797 1 93.94 165 GLN A CA 1
ATOM 1348 C C . GLN A 1 165 ? -8.234 -30.453 -19.016 1 93.94 165 GLN A C 1
ATOM 1350 O O . GLN A 1 165 ? -7.512 -29.469 -19.188 1 93.94 165 GLN A O 1
ATOM 1355 N N . GLU A 1 166 ? -9.203 -30.547 -18.297 1 95.19 166 GLU A N 1
ATOM 1356 C CA . GLU A 1 166 ? -9.477 -29.406 -17.422 1 95.19 166 GLU A CA 1
ATOM 1357 C C . GLU A 1 166 ? -8.398 -29.266 -16.344 1 95.19 166 GLU A C 1
ATOM 1359 O O . GLU A 1 166 ? -7.906 -30.25 -15.812 1 95.19 166 GLU A O 1
ATOM 1364 N N . ILE A 1 167 ? -7.961 -28.094 -16.078 1 97.44 167 ILE A N 1
ATOM 1365 C CA . ILE A 1 167 ? -7.016 -27.781 -15.016 1 97.44 167 ILE A CA 1
ATOM 1366 C C . ILE A 1 167 ? -7.773 -27.547 -13.711 1 97.44 167 ILE A C 1
ATOM 1368 O O . ILE A 1 167 ? -8.461 -26.547 -13.555 1 97.44 167 ILE A O 1
ATOM 1372 N N . PRO A 1 168 ? -7.68 -28.422 -12.75 1 97.69 168 PRO A N 1
ATOM 1373 C CA . PRO A 1 168 ? -8.391 -28.219 -11.492 1 97.69 168 PRO A CA 1
ATOM 1374 C C . PRO A 1 168 ? -7.758 -27.141 -10.625 1 97.69 168 PRO A C 1
ATOM 1376 O O . PRO A 1 168 ? -6.562 -26.859 -10.75 1 97.69 168 PRO A O 1
ATOM 1379 N N . ARG A 1 169 ? -8.508 -26.531 -9.773 1 98.5 169 ARG A N 1
ATOM 1380 C CA . ARG A 1 169 ? -7.973 -25.594 -8.797 1 98.5 169 ARG A CA 1
ATOM 1381 C C . ARG A 1 169 ? -7.086 -26.312 -7.781 1 98.5 169 ARG A C 1
ATOM 1383 O O . ARG A 1 169 ? -7.504 -27.297 -7.172 1 98.5 169 ARG A O 1
ATOM 1390 N N . PRO A 1 170 ? -5.859 -25.828 -7.562 1 98.25 170 PRO A N 1
ATOM 1391 C CA . PRO A 1 170 ? -5.066 -26.422 -6.484 1 98.25 170 PRO A CA 1
ATOM 1392 C C . PRO A 1 170 ? -5.703 -26.234 -5.109 1 98.25 170 PRO A C 1
ATOM 1394 O O . PRO A 1 170 ? -6.273 -25.172 -4.828 1 98.25 170 PRO A O 1
ATOM 1397 N N . PRO A 1 171 ? -5.598 -27.219 -4.223 1 97.75 171 PRO A N 1
ATOM 1398 C CA . PRO A 1 171 ? -6.199 -27.094 -2.893 1 97.75 171 PRO A CA 1
ATOM 1399 C C . PRO A 1 171 ? -5.586 -25.953 -2.082 1 97.75 171 PRO A C 1
ATOM 1401 O O . PRO A 1 171 ? -6.227 -25.438 -1.162 1 97.75 171 PRO A O 1
ATOM 1404 N N . HIS A 1 172 ? -4.395 -25.547 -2.408 1 98.19 172 HIS A N 1
ATOM 1405 C CA . HIS A 1 172 ? -3.695 -24.516 -1.657 1 98.19 172 HIS A CA 1
ATOM 1406 C C . HIS A 1 172 ? -3.957 -23.141 -2.25 1 98.19 172 HIS A C 1
ATOM 1408 O O . HIS A 1 172 ? -3.303 -22.156 -1.875 1 98.19 172 HIS A O 1
ATOM 1414 N N . TRP A 1 173 ? -4.812 -23.078 -3.197 1 98.56 173 TRP A N 1
ATOM 1415 C CA . TRP A 1 173 ? -5.156 -21.812 -3.852 1 98.56 173 TRP A CA 1
ATOM 1416 C C . TRP A 1 173 ? -6.633 -21.484 -3.658 1 98.56 173 TRP A C 1
ATOM 1418 O O . TRP A 1 173 ? -7.488 -22.375 -3.746 1 98.56 173 TRP A O 1
ATOM 1428 N N . GLY A 1 174 ? -6.977 -20.219 -3.361 1 98.69 174 GLY A N 1
ATOM 1429 C CA . GLY A 1 174 ? -8.359 -19.828 -3.174 1 98.69 174 GLY A CA 1
ATOM 1430 C C . GLY A 1 174 ? -8.508 -18.391 -2.693 1 98.69 174 GLY A C 1
ATOM 1431 O O . GLY A 1 174 ? -7.559 -17.609 -2.746 1 98.69 174 GLY A O 1
ATOM 1432 N N . GLY A 1 175 ? -9.742 -18.078 -2.299 1 98.81 175 GLY A N 1
ATOM 1433 C CA . GLY A 1 175 ? -10.07 -16.703 -1.973 1 98.81 175 GLY A CA 1
ATOM 1434 C C . GLY A 1 175 ? -10.031 -16.406 -0.484 1 98.81 175 GLY A C 1
ATOM 1435 O O . GLY A 1 175 ? -10.281 -17.297 0.333 1 98.81 175 GLY A O 1
ATOM 1436 N N . LEU A 1 176 ? -9.688 -15.219 -0.17 1 98.94 176 LEU A N 1
ATOM 1437 C CA . LEU A 1 176 ? -9.789 -14.602 1.148 1 98.94 176 LEU A CA 1
ATOM 1438 C C . LEU A 1 176 ? -10.609 -13.32 1.091 1 98.94 176 LEU A C 1
ATOM 1440 O O . LEU A 1 176 ? -10.531 -12.57 0.119 1 98.94 176 LEU A O 1
ATOM 1444 N N . ARG A 1 177 ? -11.391 -13.141 2.074 1 98.94 177 ARG A N 1
ATOM 1445 C CA . ARG A 1 177 ? -12.234 -11.953 2.154 1 98.94 177 ARG A CA 1
ATOM 1446 C C . ARG A 1 177 ? -11.906 -11.133 3.398 1 98.94 177 ARG A C 1
ATOM 1448 O O . ARG A 1 177 ? -11.844 -11.672 4.504 1 98.94 177 ARG A O 1
ATOM 1455 N N . VAL A 1 178 ? -11.688 -9.875 3.246 1 98.94 178 VAL A N 1
ATOM 1456 C CA . VAL A 1 178 ? -11.539 -8.953 4.363 1 98.94 178 VAL A CA 1
ATOM 1457 C C . VAL A 1 178 ? -12.906 -8.406 4.766 1 98.94 178 VAL A C 1
ATOM 1459 O O . VAL A 1 178 ? -13.586 -7.762 3.961 1 98.94 178 VAL A O 1
ATOM 1462 N N . ILE A 1 179 ? -13.32 -8.688 5.906 1 98.88 179 ILE A N 1
ATOM 1463 C CA . ILE A 1 179 ? -14.555 -8.18 6.492 1 98.88 179 ILE A CA 1
ATOM 1464 C C . ILE A 1 179 ? -14.258 -6.906 7.281 1 98.88 179 ILE A C 1
ATOM 1466 O O . ILE A 1 179 ? -13.711 -6.965 8.383 1 98.88 179 ILE A O 1
ATOM 1470 N N . PRO A 1 180 ? -14.688 -5.777 6.781 1 98.75 180 PRO A N 1
ATOM 1471 C CA . PRO A 1 180 ? -14.188 -4.516 7.34 1 98.75 180 PRO A CA 1
ATOM 1472 C C . PRO A 1 180 ? -14.859 -4.156 8.664 1 98.75 180 PRO A C 1
ATOM 1474 O O . PRO A 1 180 ? -16.062 -4.344 8.82 1 98.75 180 PRO A O 1
ATOM 1477 N N . THR A 1 181 ? -14.094 -3.666 9.578 1 98.38 181 THR A N 1
ATOM 1478 C CA . THR A 1 181 ? -14.578 -2.988 10.773 1 98.38 181 THR A CA 1
ATOM 1479 C C . THR A 1 181 ? -14.453 -1.475 10.625 1 98.38 181 THR A C 1
ATOM 1481 O O . THR A 1 181 ? -15.125 -0.721 11.336 1 98.38 181 THR A O 1
ATOM 1484 N N . GLU A 1 182 ? -13.562 -1.052 9.758 1 98.56 182 GLU A N 1
ATOM 1485 C CA . GLU A 1 182 ? -13.336 0.35 9.422 1 98.56 182 GLU A CA 1
ATOM 1486 C C . GLU A 1 182 ? -13.094 0.524 7.926 1 98.56 182 GLU A C 1
ATOM 1488 O O . GLU A 1 182 ? -12.422 -0.301 7.301 1 98.56 182 GLU A O 1
ATOM 1493 N N . ILE A 1 183 ? -13.625 1.545 7.371 1 98.94 183 ILE A N 1
ATOM 1494 C CA . ILE A 1 183 ? -13.328 2.002 6.016 1 98.94 183 ILE A CA 1
ATOM 1495 C C . ILE A 1 183 ? -13.125 3.516 6.016 1 98.94 183 ILE A C 1
ATOM 1497 O O . ILE A 1 183 ? -14 4.266 6.457 1 98.94 183 ILE A O 1
ATOM 1501 N N . GLU A 1 184 ? -12.023 3.975 5.559 1 98.94 184 GLU A N 1
ATOM 1502 C CA . GLU A 1 184 ? -11.719 5.402 5.531 1 98.94 184 GLU A CA 1
ATOM 1503 C C . GLU A 1 184 ? -11.555 5.906 4.102 1 98.94 184 GLU A C 1
ATOM 1505 O O . GLU A 1 184 ? -10.836 5.305 3.305 1 98.94 184 GLU A O 1
ATOM 1510 N N . PHE A 1 185 ? -12.234 6.992 3.797 1 98.94 185 PHE A N 1
ATOM 1511 C CA . PHE A 1 185 ? -12.102 7.68 2.518 1 98.94 185 PHE A CA 1
ATOM 1512 C C . PHE A 1 185 ? -11.297 8.961 2.672 1 98.94 185 PHE A C 1
ATOM 1514 O O . PHE A 1 185 ? -11.594 9.797 3.527 1 98.94 185 PHE A O 1
ATOM 1521 N N . TRP A 1 186 ? -10.273 9.086 1.881 1 98.81 186 TRP A N 1
ATOM 1522 C CA . TRP A 1 186 ? -9.352 10.227 1.887 1 98.81 186 TRP A CA 1
ATOM 1523 C C . TRP A 1 186 ? -9.352 10.93 0.535 1 98.81 186 TRP A C 1
ATOM 1525 O O . TRP A 1 186 ? -9.219 10.289 -0.509 1 98.81 186 TRP A O 1
ATOM 1535 N N . GLN A 1 187 ? -9.547 12.219 0.504 1 98.75 187 GLN A N 1
ATOM 1536 C CA . GLN A 1 187 ? -9.5 13.07 -0.684 1 98.75 187 GLN A CA 1
ATOM 1537 C C . GLN A 1 187 ? -8.469 14.188 -0.523 1 98.75 187 GLN A C 1
ATOM 1539 O O . GLN A 1 187 ? -8.539 14.969 0.426 1 98.75 187 GLN A O 1
ATOM 1544 N N . GLY A 1 188 ? -7.539 14.234 -1.47 1 98 188 GLY A N 1
ATOM 1545 C CA . GLY A 1 188 ? -6.52 15.273 -1.442 1 98 188 GLY A CA 1
ATOM 1546 C C . GLY A 1 188 ? -7.094 16.672 -1.531 1 98 188 GLY A C 1
ATOM 1547 O O . GLY A 1 188 ? -8.047 16.922 -2.277 1 98 188 GLY A O 1
ATOM 1548 N N . ARG A 1 189 ? -6.551 17.547 -0.732 1 96.81 189 ARG A N 1
ATOM 1549 C CA . ARG A 1 189 ? -6.875 18.969 -0.738 1 96.81 189 ARG A CA 1
ATOM 1550 C C . ARG A 1 189 ? -5.613 19.812 -0.689 1 96.81 189 ARG A C 1
ATOM 1552 O O . ARG A 1 189 ? -4.535 19.328 -0.348 1 96.81 189 ARG A O 1
ATOM 1559 N N . SER A 1 190 ? -5.738 21.047 -0.965 1 94.19 190 SER A N 1
ATOM 1560 C CA . SER A 1 190 ? -4.621 21.984 -0.904 1 94.19 190 SER A CA 1
ATOM 1561 C C . SER A 1 190 ? -4.145 22.188 0.531 1 94.19 190 SER A C 1
ATOM 1563 O O . SER A 1 190 ? -4.871 21.875 1.479 1 94.19 190 SER A O 1
ATOM 1565 N N . SER A 1 191 ? -2.854 22.578 0.689 1 92.5 191 SER A N 1
ATOM 1566 C CA . SER A 1 191 ? -2.242 22.922 1.968 1 92.5 191 SER A CA 1
ATOM 1567 C C . SER A 1 191 ? -2.174 21.719 2.898 1 92.5 191 SER A C 1
ATOM 1569 O O . SER A 1 191 ? -2.076 21.875 4.117 1 92.5 191 SER A O 1
ATOM 1571 N N . ARG A 1 192 ? -2.363 20.531 2.367 1 93.56 192 ARG A N 1
ATOM 1572 C CA . ARG A 1 192 ? -2.326 19.25 3.076 1 93.56 192 ARG A CA 1
ATOM 1573 C C . ARG A 1 192 ? -3.488 19.141 4.055 1 93.56 192 ARG A C 1
ATOM 1575 O O . ARG A 1 192 ? -3.41 18.391 5.035 1 93.56 192 ARG A O 1
ATOM 1582 N N . LEU A 1 193 ? -4.512 19.938 3.822 1 96.19 193 LEU A N 1
ATOM 1583 C CA . LEU A 1 193 ? -5.715 19.844 4.637 1 96.19 193 LEU A CA 1
ATOM 1584 C C . LEU A 1 193 ? -6.723 18.891 3.994 1 96.19 193 LEU A C 1
ATOM 1586 O O . LEU A 1 193 ? -7.844 19.281 3.674 1 96.19 193 LEU A O 1
ATOM 1590 N N . HIS A 1 194 ? -6.301 17.688 3.85 1 97.94 194 HIS A N 1
ATOM 1591 C CA . HIS A 1 194 ? -7.039 16.625 3.166 1 97.94 194 HIS A CA 1
ATOM 1592 C C . HIS A 1 194 ? -8.352 16.328 3.877 1 97.94 194 HIS A C 1
ATOM 1594 O O . HIS A 1 194 ? -8.484 16.547 5.082 1 97.94 194 HIS A O 1
ATOM 1600 N N . ASP A 1 195 ? -9.281 15.906 3.139 1 98.5 195 ASP A N 1
ATOM 1601 C CA . ASP A 1 195 ? -10.523 15.414 3.73 1 98.5 195 ASP A CA 1
ATOM 1602 C C . ASP A 1 195 ? -10.422 13.93 4.066 1 98.5 195 ASP A C 1
ATOM 1604 O O . ASP A 1 195 ? -9.969 13.133 3.244 1 98.5 195 ASP A O 1
ATOM 1608 N N . ARG A 1 196 ? -10.805 13.586 5.262 1 98.75 196 ARG A N 1
ATOM 1609 C CA . ARG A 1 196 ? -10.797 12.203 5.746 1 98.75 196 ARG A CA 1
ATOM 1610 C C . ARG A 1 196 ? -12.125 11.859 6.414 1 98.75 196 ARG A C 1
ATOM 1612 O O . ARG A 1 196 ? -12.516 12.492 7.395 1 98.75 196 ARG A O 1
ATOM 1619 N N . LEU A 1 197 ? -12.781 10.883 5.93 1 98.88 197 LEU A N 1
ATOM 1620 C CA . LEU A 1 197 ? -13.992 10.375 6.555 1 98.88 197 LEU A CA 1
ATOM 1621 C C . LEU A 1 197 ? -13.836 8.898 6.914 1 98.88 197 LEU A C 1
ATOM 1623 O O . LEU A 1 197 ? -13.594 8.062 6.039 1 98.88 197 LEU A O 1
ATOM 1627 N N . LEU A 1 198 ? -14.023 8.578 8.18 1 98.81 198 LEU A N 1
ATOM 1628 C CA . LEU A 1 198 ? -13.883 7.223 8.703 1 98.81 198 LEU A CA 1
ATOM 1629 C C . LEU A 1 198 ? -15.25 6.609 9 1 98.81 198 LEU A C 1
ATOM 1631 O O . LEU A 1 198 ? -16.031 7.168 9.773 1 98.81 198 LEU A O 1
ATOM 1635 N N . TYR A 1 199 ? -15.57 5.559 8.336 1 98.88 199 TYR A N 1
ATOM 1636 C CA . TYR A 1 199 ? -16.703 4.703 8.68 1 98.88 199 TYR A CA 1
ATOM 1637 C C . TYR A 1 199 ? -16.297 3.635 9.688 1 98.88 199 TYR A C 1
ATOM 1639 O O . TYR A 1 199 ? -15.352 2.877 9.453 1 98.88 199 TYR A O 1
ATOM 1647 N N . SER A 1 200 ? -16.953 3.541 10.797 1 98.75 200 SER A N 1
ATOM 1648 C CA . SER A 1 200 ? -16.734 2.504 11.805 1 98.75 200 SER A CA 1
ATOM 1649 C C . SER A 1 200 ? -17.984 1.643 11.992 1 98.75 200 SER A C 1
ATOM 1651 O O . SER A 1 200 ? -19.078 2.164 12.18 1 98.75 200 SER A O 1
ATOM 1653 N N . ARG A 1 201 ? -17.75 0.39 11.914 1 98.38 201 ARG A N 1
ATOM 1654 C CA . ARG A 1 201 ? -18.875 -0.528 12.094 1 98.38 201 ARG A CA 1
ATOM 1655 C C . ARG A 1 201 ? -19.312 -0.586 13.555 1 98.38 201 ARG A C 1
ATOM 1657 O O . ARG A 1 201 ? -18.469 -0.757 14.445 1 98.38 201 ARG A O 1
ATOM 1664 N N . LEU A 1 202 ? -20.578 -0.451 13.758 1 97.69 202 LEU A N 1
ATOM 1665 C CA . LEU A 1 202 ? -21.141 -0.521 15.109 1 97.69 202 LEU A CA 1
ATOM 1666 C C . LEU A 1 202 ? -21.609 -1.936 15.43 1 97.69 202 LEU A C 1
ATOM 1668 O O . LEU A 1 202 ? -21.75 -2.764 14.523 1 97.69 202 LEU A O 1
ATOM 1672 N N . ASP A 1 203 ? -21.875 -2.207 16.625 1 96.25 203 ASP A N 1
ATOM 1673 C CA . ASP A 1 203 ? -22.266 -3.533 17.094 1 96.25 203 ASP A CA 1
ATOM 1674 C C . ASP A 1 203 ? -23.562 -3.98 16.422 1 96.25 203 ASP A C 1
ATOM 1676 O O . ASP A 1 203 ? -23.766 -5.172 16.172 1 96.25 203 ASP A O 1
ATOM 1680 N N . ASN A 1 204 ? -24.422 -3.053 16.125 1 95.69 204 ASN A N 1
ATOM 1681 C CA . ASN A 1 204 ? -25.703 -3.389 15.539 1 95.69 204 ASN A CA 1
ATOM 1682 C C . ASN A 1 204 ? -25.594 -3.58 14.023 1 95.69 204 ASN A C 1
ATOM 1684 O O . ASN A 1 204 ? -26.609 -3.775 13.344 1 95.69 204 ASN A O 1
ATOM 1688 N N . GLY A 1 205 ? -24.406 -3.408 13.523 1 93.44 205 GLY A N 1
ATOM 1689 C CA . GLY A 1 205 ? -24.172 -3.664 12.109 1 93.44 205 GLY A CA 1
ATOM 1690 C C . GLY A 1 205 ? -24.188 -2.404 11.266 1 93.44 205 GLY A C 1
ATOM 1691 O O . GLY A 1 205 ? -23.797 -2.428 10.094 1 93.44 205 GLY A O 1
ATOM 1692 N N . THR A 1 206 ? -24.609 -1.308 11.875 1 96.75 206 THR A N 1
ATOM 1693 C CA . THR A 1 206 ? -24.641 -0.045 11.148 1 96.75 206 THR A CA 1
ATOM 1694 C C . THR A 1 206 ? -23.266 0.632 11.195 1 96.75 206 THR A C 1
ATOM 1696 O O . THR A 1 206 ? -22.328 0.1 11.781 1 96.75 206 THR A O 1
ATOM 1699 N N . TRP A 1 207 ? -23.172 1.767 10.438 1 98.31 207 TRP A N 1
ATOM 1700 C CA . TRP A 1 207 ? -21.891 2.455 10.312 1 98.31 207 TRP A CA 1
ATOM 1701 C C . TRP A 1 207 ? -21.969 3.867 10.883 1 98.31 207 TRP A C 1
ATOM 1703 O O . TRP A 1 207 ? -22.969 4.57 10.672 1 98.31 207 TRP A O 1
ATOM 1713 N N . LYS A 1 208 ? -21 4.227 11.648 1 98.38 208 LYS A N 1
ATOM 1714 C CA . LYS A 1 208 ? -20.812 5.594 12.109 1 98.38 208 LYS A CA 1
ATOM 1715 C C . LYS A 1 208 ? -19.75 6.316 11.266 1 98.38 208 LYS A C 1
ATOM 1717 O O . LYS A 1 208 ? -18.719 5.738 10.93 1 98.38 208 LYS A O 1
ATOM 1722 N N . ILE A 1 209 ? -20.031 7.594 10.922 1 98.56 209 ILE A N 1
ATOM 1723 C CA . ILE A 1 209 ? -19.078 8.383 10.141 1 98.56 209 ILE A CA 1
ATOM 1724 C C . ILE A 1 209 ? -18.453 9.453 11.023 1 98.56 209 ILE A C 1
ATOM 1726 O O . ILE A 1 209 ? -19.156 10.227 11.68 1 98.56 209 ILE A O 1
ATOM 1730 N N . ASP A 1 210 ? -17.188 9.492 11.078 1 98.56 210 ASP A N 1
ATOM 1731 C CA . ASP A 1 210 ? -16.422 10.539 11.75 1 98.56 210 ASP A CA 1
ATOM 1732 C C . ASP A 1 210 ? -15.492 11.25 10.766 1 98.56 210 ASP A C 1
ATOM 1734 O O . ASP A 1 210 ? -14.891 10.617 9.898 1 98.56 210 ASP A O 1
ATOM 1738 N N . ARG A 1 211 ? -15.414 12.547 10.891 1 98.5 211 ARG A N 1
ATOM 1739 C CA . ARG A 1 211 ? -14.383 13.289 10.164 1 98.5 211 ARG A CA 1
ATOM 1740 C C . ARG A 1 211 ? -13.086 13.336 10.961 1 98.5 211 ARG A C 1
ATOM 1742 O O . ARG A 1 211 ? -13.094 13.625 12.156 1 98.5 211 ARG A O 1
ATOM 1749 N N . LEU A 1 212 ? -12.023 13.055 10.281 1 98.56 212 LEU A N 1
ATOM 1750 C CA . LEU A 1 212 ? -10.719 13.055 10.938 1 98.56 212 LEU A CA 1
ATOM 1751 C C . LEU A 1 212 ? -9.883 14.25 10.477 1 98.56 212 LEU A C 1
ATOM 1753 O O . LEU A 1 212 ? -9.969 14.664 9.32 1 98.56 212 LEU A O 1
ATOM 1757 N N . SER A 1 213 ? -9.102 14.758 11.375 1 98.31 213 SER A N 1
ATOM 1758 C CA . SER A 1 213 ? -8.102 15.75 11.016 1 98.31 213 SER A CA 1
ATOM 1759 C C . SER A 1 213 ? -7.047 15.164 10.078 1 98.31 213 SER A C 1
ATOM 1761 O O . SER A 1 213 ? -6.609 14.023 10.266 1 98.31 213 SER A O 1
ATOM 1763 N N . PRO A 1 214 ? -6.641 15.938 9.156 1 97.06 214 PRO A N 1
ATOM 1764 C CA . PRO A 1 214 ? -5.719 15.43 8.148 1 97.06 214 PRO A CA 1
ATOM 1765 C C . PRO A 1 214 ? -4.305 15.219 8.688 1 97.06 214 PRO A C 1
ATOM 1767 O O . PRO A 1 214 ? -3.93 15.82 9.695 1 97.06 214 PRO A O 1
ATOM 1770 N N . MET B 1 1 ? -22.141 -7.648 -21.609 1 43.56 1 MET B N 1
ATOM 1771 C CA . MET B 1 1 ? -22.141 -8.156 -20.234 1 43.56 1 MET B CA 1
ATOM 1772 C C . MET B 1 1 ? -21.297 -7.258 -19.328 1 43.56 1 MET B C 1
ATOM 1774 O O . MET B 1 1 ? -20.203 -6.832 -19.703 1 43.56 1 MET B O 1
ATOM 1778 N N . ASP B 1 2 ? -21.922 -6.48 -18.359 1 56.41 2 ASP B N 1
ATOM 1779 C CA . ASP B 1 2 ? -21.297 -5.48 -17.516 1 56.41 2 ASP B CA 1
ATOM 1780 C C . ASP B 1 2 ? -20.047 -6.047 -16.812 1 56.41 2 ASP B C 1
ATOM 1782 O O . ASP B 1 2 ? -20.125 -7.102 -16.188 1 56.41 2 ASP B O 1
ATOM 1786 N N . LYS B 1 3 ? -18.906 -5.75 -17.156 1 74.25 3 LYS B N 1
ATOM 1787 C CA . LYS B 1 3 ? -17.625 -6.219 -16.641 1 74.25 3 LYS B CA 1
ATOM 1788 C C . LYS B 1 3 ? -17.594 -6.156 -15.117 1 74.25 3 LYS B C 1
ATOM 1790 O O . LYS B 1 3 ? -18 -5.16 -14.523 1 74.25 3 LYS B O 1
ATOM 1795 N N . THR B 1 4 ? -17.469 -7.305 -14.547 1 89 4 THR B N 1
ATOM 1796 C CA . THR B 1 4 ? -17.312 -7.387 -13.094 1 89 4 THR B CA 1
ATOM 1797 C C . THR B 1 4 ? -15.875 -7.07 -12.695 1 89 4 THR B C 1
ATOM 1799 O O . THR B 1 4 ? -15 -6.938 -13.555 1 89 4 THR B O 1
ATOM 1802 N N . VAL B 1 5 ? -15.695 -6.793 -11.453 1 92.19 5 VAL B N 1
ATOM 1803 C CA . VAL B 1 5 ? -14.352 -6.551 -10.938 1 92.19 5 VAL B CA 1
ATOM 1804 C C . VAL B 1 5 ? -13.445 -7.734 -11.281 1 92.19 5 VAL B C 1
ATOM 1806 O O . VAL B 1 5 ? -12.266 -7.551 -11.57 1 92.19 5 VAL B O 1
ATOM 1809 N N . ALA B 1 6 ? -13.984 -8.945 -11.289 1 89.5 6 ALA B N 1
ATOM 1810 C CA . ALA B 1 6 ? -13.234 -10.172 -11.562 1 89.5 6 ALA B CA 1
ATOM 1811 C C . ALA B 1 6 ? -12.672 -10.164 -12.984 1 89.5 6 ALA B C 1
ATOM 1813 O O . ALA B 1 6 ? -11.664 -10.82 -13.258 1 89.5 6 ALA B O 1
ATOM 1814 N N . ASP B 1 7 ? -13.273 -9.422 -13.852 1 89.94 7 ASP B N 1
ATOM 1815 C CA . ASP B 1 7 ? -12.883 -9.391 -15.258 1 89.94 7 ASP B CA 1
ATOM 1816 C C . ASP B 1 7 ? -11.688 -8.469 -15.477 1 89.94 7 ASP B C 1
ATOM 1818 O O . ASP B 1 7 ? -11.062 -8.5 -16.531 1 89.94 7 ASP B O 1
ATOM 1822 N N . LEU B 1 8 ? -11.508 -7.668 -14.539 1 90.25 8 LEU B N 1
ATOM 1823 C CA . LEU B 1 8 ? -10.352 -6.781 -14.656 1 90.25 8 LEU B CA 1
ATOM 1824 C C . LEU B 1 8 ? -9.047 -7.57 -14.586 1 90.25 8 LEU B C 1
ATOM 1826 O O . LEU B 1 8 ? -8.75 -8.18 -13.555 1 90.25 8 LEU B O 1
ATOM 1830 N N . ARG B 1 9 ? -8.398 -7.613 -15.766 1 88.81 9 ARG B N 1
ATOM 1831 C CA . ARG B 1 9 ? -7.141 -8.336 -15.875 1 88.81 9 ARG B CA 1
ATOM 1832 C C . ARG B 1 9 ? -6.207 -7.668 -16.875 1 88.81 9 ARG B C 1
ATOM 1834 O O . ARG B 1 9 ? -6.652 -7.188 -17.922 1 88.81 9 ARG B O 1
ATOM 1841 N N . LYS B 1 10 ? -4.938 -7.691 -16.516 1 88.06 10 LYS B N 1
ATOM 1842 C CA . LYS B 1 10 ? -3.881 -7.227 -17.422 1 88.06 10 LYS B CA 1
ATOM 1843 C C . LYS B 1 10 ? -2.752 -8.242 -17.516 1 88.06 10 LYS B C 1
ATOM 1845 O O . LYS B 1 10 ? -2.289 -8.766 -16.5 1 88.06 10 LYS B O 1
ATOM 1850 N N . ASP B 1 11 ? -2.387 -8.594 -18.719 1 91.06 11 ASP B N 1
ATOM 1851 C CA . ASP B 1 11 ? -1.193 -9.406 -18.922 1 91.06 11 ASP B CA 1
ATOM 1852 C C . ASP B 1 11 ? 0.072 -8.555 -18.859 1 91.06 11 ASP B C 1
ATOM 1854 O O . ASP B 1 11 ? 0.192 -7.566 -19.594 1 91.06 11 ASP B O 1
ATOM 1858 N N . TYR B 1 12 ? 0.958 -8.922 -18.016 1 94.19 12 TYR B N 1
ATOM 1859 C CA . TYR B 1 12 ? 2.193 -8.156 -17.859 1 94.19 12 TYR B CA 1
ATOM 1860 C C . TYR B 1 12 ? 3.27 -8.664 -18.812 1 94.19 12 TYR B C 1
ATOM 1862 O O . TYR B 1 12 ? 3.693 -9.82 -18.719 1 94.19 12 TYR B O 1
ATOM 1870 N N . THR B 1 13 ? 3.779 -7.73 -19.688 1 91.94 13 THR B N 1
ATOM 1871 C CA . THR B 1 13 ? 4.695 -8.195 -20.734 1 91.94 13 THR B CA 1
ATOM 1872 C C . THR B 1 13 ? 5.82 -7.188 -20.953 1 91.94 13 THR B C 1
ATOM 1874 O O . THR B 1 13 ? 6.613 -7.328 -21.875 1 91.94 13 THR B O 1
ATOM 1877 N N . LEU B 1 14 ? 5.93 -6.191 -20.109 1 90.19 14 LEU B N 1
ATOM 1878 C CA . LEU B 1 14 ? 6.801 -5.062 -20.422 1 90.19 14 LEU B CA 1
ATOM 1879 C C . LEU B 1 14 ? 8.266 -5.453 -20.281 1 90.19 14 LEU B C 1
ATOM 1881 O O . LEU B 1 14 ? 9.07 -5.211 -21.188 1 90.19 14 LEU B O 1
ATOM 1885 N N . GLU B 1 15 ? 8.625 -6.02 -19.109 1 93.12 15 GLU B N 1
ATOM 1886 C CA . GLU B 1 15 ? 10.031 -6.312 -18.844 1 93.12 15 GLU B CA 1
ATOM 1887 C C . GLU B 1 15 ? 10.172 -7.562 -17.969 1 93.12 15 GLU B C 1
ATOM 1889 O O . GLU B 1 15 ? 9.172 -8.156 -17.562 1 93.12 15 GLU B O 1
ATOM 1894 N N . GLY B 1 16 ? 11.422 -7.992 -17.781 1 94.75 16 GLY B N 1
ATOM 1895 C CA . GLY B 1 16 ? 11.789 -9.016 -16.812 1 94.75 16 GLY B CA 1
ATOM 1896 C C . GLY B 1 16 ? 12.789 -8.523 -15.781 1 94.75 16 GLY B C 1
ATOM 1897 O O . GLY B 1 16 ? 13.234 -7.383 -15.836 1 94.75 16 GLY B O 1
ATOM 1898 N N . LEU B 1 17 ? 13.031 -9.359 -14.805 1 96.75 17 LEU B N 1
ATOM 1899 C CA . LEU B 1 17 ? 13.992 -9.078 -13.75 1 96.75 17 LEU B CA 1
ATOM 1900 C C . LEU B 1 17 ? 14.898 -10.281 -13.508 1 96.75 17 LEU B C 1
ATOM 1902 O O . LEU B 1 17 ? 14.422 -11.367 -13.164 1 96.75 17 LEU B O 1
ATOM 1906 N N . SER B 1 18 ? 16.172 -10.055 -13.727 1 95.75 18 SER B N 1
ATOM 1907 C CA . SER B 1 18 ? 17.141 -11.133 -13.602 1 95.75 18 SER B CA 1
ATOM 1908 C C . SER B 1 18 ? 18.203 -10.797 -12.562 1 95.75 18 SER B C 1
ATOM 1910 O O . SER B 1 18 ? 18.656 -9.656 -12.469 1 95.75 18 SER B O 1
ATOM 1912 N N . GLU B 1 19 ? 18.641 -11.805 -11.852 1 95.25 19 GLU B N 1
ATOM 1913 C CA . GLU B 1 19 ? 19.703 -11.664 -10.852 1 95.25 19 GLU B CA 1
ATOM 1914 C C . GLU B 1 19 ? 21 -11.172 -11.5 1 95.25 19 GLU B C 1
ATOM 1916 O O . GLU B 1 19 ? 21.812 -10.531 -10.836 1 95.25 19 GLU B O 1
ATOM 1921 N N . LEU B 1 20 ? 21.078 -11.414 -12.773 1 93.69 20 LEU B N 1
ATOM 1922 C CA . LEU B 1 20 ? 22.312 -11.086 -13.477 1 93.69 20 LEU B CA 1
ATOM 1923 C C . LEU B 1 20 ? 22.328 -9.609 -13.875 1 93.69 20 LEU B C 1
ATOM 1925 O O . LEU B 1 20 ? 23.391 -9.062 -14.203 1 93.69 20 LEU B O 1
ATOM 1929 N N . GLU B 1 21 ? 21.219 -9 -13.844 1 95.31 21 GLU B N 1
ATOM 1930 C CA . GLU B 1 21 ? 21.125 -7.645 -14.375 1 95.31 21 GLU B CA 1
ATOM 1931 C C . GLU B 1 21 ? 20.938 -6.625 -13.258 1 95.31 21 GLU B C 1
ATOM 1933 O O . GLU B 1 21 ? 21.141 -5.426 -13.461 1 95.31 21 GLU B O 1
ATOM 1938 N N . VAL B 1 22 ? 20.594 -7.074 -12.07 1 97.88 22 VAL B N 1
ATOM 1939 C CA . VAL B 1 22 ? 20.312 -6.145 -10.984 1 97.88 22 VAL B CA 1
ATOM 1940 C C . VAL B 1 22 ? 21.609 -5.75 -10.281 1 97.88 22 VAL B C 1
ATOM 1942 O O . VAL B 1 22 ? 22.594 -6.477 -10.344 1 97.88 22 VAL B O 1
ATOM 1945 N N . ASP B 1 23 ? 21.609 -4.547 -9.703 1 98.44 23 ASP B N 1
ATOM 1946 C CA . ASP B 1 23 ? 22.734 -4.129 -8.875 1 98.44 23 ASP B CA 1
ATOM 1947 C C . ASP B 1 23 ? 22.766 -4.91 -7.562 1 98.44 23 ASP B C 1
ATOM 1949 O O . ASP B 1 23 ? 21.719 -5.184 -6.969 1 98.44 23 ASP B O 1
ATOM 1953 N N . LEU B 1 24 ? 23.969 -5.234 -7.055 1 97.5 24 LEU B N 1
ATOM 1954 C CA . LEU B 1 24 ? 24.125 -5.973 -5.805 1 97.5 24 LEU B CA 1
ATOM 1955 C C . LEU B 1 24 ? 23.688 -5.125 -4.613 1 97.5 24 LEU B C 1
ATOM 1957 O O . LEU B 1 24 ? 23.344 -5.664 -3.561 1 97.5 24 LEU B O 1
ATOM 1961 N N . ASN B 1 25 ? 23.797 -3.842 -4.75 1 98.31 25 ASN B N 1
ATOM 1962 C CA . ASN B 1 25 ? 23.312 -2.9 -3.744 1 98.31 25 ASN B CA 1
ATOM 1963 C C . ASN B 1 25 ? 21.844 -2.533 -3.98 1 98.31 25 ASN B C 1
ATOM 1965 O O . ASN B 1 25 ? 21.516 -1.857 -4.961 1 98.31 25 ASN B O 1
ATOM 1969 N N . PRO B 1 26 ? 20.969 -2.947 -3.09 1 98.75 26 PRO B N 1
ATOM 1970 C CA . PRO B 1 26 ? 19.531 -2.725 -3.352 1 98.75 26 PRO B CA 1
ATOM 1971 C C . PRO B 1 26 ? 19.172 -1.243 -3.393 1 98.75 26 PRO B C 1
ATOM 1973 O O . PRO B 1 26 ? 18.156 -0.871 -3.994 1 98.75 26 PRO B O 1
ATOM 1976 N N . PHE B 1 27 ? 19.938 -0.355 -2.773 1 98.75 27 PHE B N 1
ATOM 1977 C CA . PHE B 1 27 ? 19.656 1.073 -2.836 1 98.75 27 PHE B CA 1
ATOM 1978 C C . PHE B 1 27 ? 19.953 1.623 -4.227 1 98.75 27 PHE B C 1
ATOM 1980 O O . PHE B 1 27 ? 19.219 2.488 -4.727 1 98.75 27 PHE B O 1
ATOM 1987 N N . ILE B 1 28 ? 21 1.146 -4.809 1 98.69 28 ILE B N 1
ATOM 1988 C CA . ILE B 1 28 ? 21.312 1.539 -6.176 1 98.69 28 ILE B CA 1
ATOM 1989 C C . ILE B 1 28 ? 20.25 0.995 -7.133 1 98.69 28 ILE B C 1
ATOM 1991 O O . ILE B 1 28 ? 19.812 1.698 -8.047 1 98.69 28 ILE B O 1
ATOM 1995 N N . GLN B 1 29 ? 19.906 -0.242 -6.93 1 98.81 29 GLN B N 1
ATOM 1996 C CA . GLN B 1 29 ? 18.859 -0.843 -7.746 1 98.81 29 GLN B CA 1
ATOM 1997 C C . GLN B 1 29 ? 17.562 -0.067 -7.621 1 98.81 29 GLN B C 1
ATOM 1999 O O . GLN B 1 29 ? 16.875 0.183 -8.617 1 98.81 29 GLN B O 1
ATOM 2004 N N . PHE B 1 30 ? 17.203 0.339 -6.41 1 98.94 30 PHE B N 1
ATOM 2005 C CA . PHE B 1 30 ? 16 1.138 -6.191 1 98.94 30 PHE B CA 1
ATOM 2006 C C . PHE B 1 30 ? 16.094 2.459 -6.945 1 98.94 30 PHE B C 1
ATOM 2008 O O . PHE B 1 30 ? 15.125 2.869 -7.598 1 98.94 30 PHE B O 1
ATOM 2015 N N . LYS B 1 31 ? 17.156 3.094 -6.773 1 98.75 31 LYS B N 1
ATOM 2016 C CA . LYS B 1 31 ? 17.344 4.371 -7.449 1 98.75 31 LYS B CA 1
ATOM 2017 C C . LYS B 1 31 ? 17.125 4.234 -8.953 1 98.75 31 LYS B C 1
ATOM 2019 O O . LYS B 1 31 ? 16.516 5.105 -9.578 1 98.75 31 LYS B O 1
ATOM 2024 N N . LYS B 1 32 ? 17.641 3.191 -9.508 1 98.44 32 LYS B N 1
ATOM 2025 C CA . LYS B 1 32 ? 17.453 2.93 -10.93 1 98.44 32 LYS B CA 1
ATOM 2026 C C . LYS B 1 32 ? 15.977 2.85 -11.289 1 98.44 32 LYS B C 1
ATOM 2028 O O . LYS B 1 32 ? 15.516 3.506 -12.227 1 98.44 32 LYS B O 1
ATOM 2033 N N . TRP B 1 33 ? 15.258 2.039 -10.555 1 98.69 33 TRP B N 1
ATOM 2034 C CA . TRP B 1 33 ? 13.828 1.884 -10.812 1 98.69 33 TRP B CA 1
ATOM 2035 C C . TRP B 1 33 ? 13.086 3.191 -10.57 1 98.69 33 TRP B C 1
ATOM 2037 O O . TRP B 1 33 ? 12.188 3.557 -11.336 1 98.69 33 TRP B O 1
ATOM 2047 N N . PHE B 1 34 ? 13.43 3.896 -9.508 1 98.62 34 PHE B N 1
ATOM 2048 C CA . PHE B 1 34 ? 12.797 5.16 -9.156 1 98.62 34 PHE B CA 1
ATOM 2049 C C . PHE B 1 34 ? 13.008 6.195 -10.258 1 98.62 34 PHE B C 1
ATOM 2051 O O . PHE B 1 34 ? 12.07 6.887 -10.656 1 98.62 34 PHE B O 1
ATOM 2058 N N . ASP B 1 35 ? 14.203 6.242 -10.75 1 98.19 35 ASP B N 1
ATOM 2059 C CA . ASP B 1 35 ? 14.516 7.172 -11.82 1 98.19 35 ASP B CA 1
ATOM 2060 C C . ASP B 1 35 ? 13.711 6.855 -13.078 1 98.19 35 ASP B C 1
ATOM 2062 O O . ASP B 1 35 ? 13.305 7.762 -13.805 1 98.19 35 ASP B O 1
ATOM 2066 N N . GLN B 1 36 ? 13.539 5.617 -13.328 1 98.25 36 GLN B N 1
ATOM 2067 C CA . GLN B 1 36 ? 12.727 5.219 -14.477 1 98.25 36 GLN B CA 1
ATOM 2068 C C . GLN B 1 36 ? 11.273 5.625 -14.289 1 98.25 36 GLN B C 1
ATOM 2070 O O . GLN B 1 36 ? 10.609 6.035 -15.25 1 98.25 36 GLN B O 1
ATOM 2075 N N . ALA B 1 37 ? 10.781 5.465 -13.039 1 97.75 37 ALA B N 1
ATOM 2076 C CA . ALA B 1 37 ? 9.422 5.914 -12.742 1 97.75 37 ALA B CA 1
ATOM 2077 C C . ALA B 1 37 ? 9.289 7.418 -12.961 1 97.75 37 ALA B C 1
ATOM 2079 O O . ALA B 1 37 ? 8.273 7.887 -13.492 1 97.75 37 ALA B O 1
ATOM 2080 N N . LEU B 1 38 ? 10.297 8.18 -12.523 1 96.94 38 LEU B N 1
ATOM 2081 C CA . LEU B 1 38 ? 10.32 9.625 -12.727 1 96.94 38 LEU B CA 1
ATOM 2082 C C . LEU B 1 38 ? 10.344 9.969 -14.211 1 96.94 38 LEU B C 1
ATOM 2084 O O . LEU B 1 38 ? 9.57 10.812 -14.672 1 96.94 38 LEU B O 1
ATOM 2088 N N . ALA B 1 39 ? 11.188 9.273 -14.93 1 96.69 39 ALA B N 1
ATOM 2089 C CA . ALA B 1 39 ? 11.352 9.523 -16.359 1 96.69 39 ALA B CA 1
ATOM 2090 C C . ALA B 1 39 ? 10.07 9.211 -17.125 1 96.69 39 ALA B C 1
ATOM 2092 O O . ALA B 1 39 ? 9.758 9.875 -18.109 1 96.69 39 ALA B O 1
ATOM 2093 N N . GLY B 1 40 ? 9.375 8.195 -16.641 1 96.12 40 GLY B N 1
ATOM 2094 C CA . GLY B 1 40 ? 8.117 7.812 -17.25 1 96.12 40 GLY B CA 1
ATOM 2095 C C . GLY B 1 40 ? 6.973 8.75 -16.906 1 96.12 40 GLY B C 1
ATOM 2096 O O . GLY B 1 40 ? 5.852 8.57 -17.375 1 96.12 40 GLY B O 1
ATOM 2097 N N . GLN B 1 41 ? 7.184 9.695 -16.047 1 95.44 41 GLN B N 1
ATOM 2098 C CA . GLN B 1 41 ? 6.199 10.68 -15.617 1 95.44 41 GLN B CA 1
ATOM 2099 C C . GLN B 1 41 ? 4.996 10.008 -14.961 1 95.44 41 GLN B C 1
ATOM 2101 O O . GLN B 1 41 ? 3.85 10.359 -15.242 1 95.44 41 GLN B O 1
ATOM 2106 N N . LEU B 1 42 ? 5.305 8.969 -14.25 1 95.19 42 LEU B N 1
ATOM 2107 C CA . LEU B 1 42 ? 4.238 8.305 -13.516 1 95.19 42 LEU B CA 1
ATOM 2108 C C . LEU B 1 42 ? 3.605 9.25 -12.5 1 95.19 42 LEU B C 1
ATOM 2110 O O . LEU B 1 42 ? 4.289 10.102 -11.93 1 95.19 42 LEU B O 1
ATOM 2114 N N . PRO B 1 43 ? 2.32 9.055 -12.281 1 93.94 43 PRO B N 1
ATOM 2115 C CA . PRO B 1 43 ? 1.71 9.875 -11.234 1 93.94 43 PRO B CA 1
ATOM 2116 C C . PRO B 1 43 ? 2.25 9.555 -9.836 1 93.94 43 PRO B C 1
ATOM 2118 O O . PRO B 1 43 ? 2.219 8.391 -9.414 1 93.94 43 PRO B O 1
ATOM 2121 N N . GLU B 1 44 ? 2.787 10.539 -9.141 1 95.44 44 GLU B N 1
ATOM 2122 C CA . GLU B 1 44 ? 3.289 10.461 -7.773 1 95.44 44 GLU B CA 1
ATOM 2123 C C . GLU B 1 44 ? 4.238 9.273 -7.602 1 95.44 44 GLU B C 1
ATOM 2125 O O . GLU B 1 44 ? 3.977 8.375 -6.801 1 95.44 44 GLU B O 1
ATOM 2130 N N . PRO B 1 45 ? 5.301 9.25 -8.289 1 97.44 45 PRO B N 1
ATOM 2131 C CA . PRO B 1 45 ? 6.207 8.102 -8.234 1 97.44 45 PRO B CA 1
ATOM 2132 C C . PRO B 1 45 ? 6.812 7.891 -6.852 1 97.44 45 PRO B C 1
ATOM 2134 O O . PRO B 1 45 ? 7.324 6.809 -6.555 1 97.44 45 PRO B O 1
ATOM 2137 N N . ASN B 1 46 ? 6.793 8.93 -5.973 1 98.38 46 ASN B N 1
ATOM 2138 C CA . ASN B 1 46 ? 7.379 8.828 -4.641 1 98.38 46 ASN B CA 1
ATOM 2139 C C . ASN B 1 46 ? 6.332 8.453 -3.596 1 98.38 46 ASN B C 1
ATOM 2141 O O . ASN B 1 46 ? 6.613 8.453 -2.396 1 98.38 46 ASN B O 1
ATOM 2145 N N . ALA B 1 47 ? 5.066 8.188 -4.027 1 98.62 47 ALA B N 1
ATOM 2146 C CA . ALA B 1 47 ? 4.043 7.707 -3.102 1 98.62 47 ALA B CA 1
ATOM 2147 C C . ALA B 1 47 ? 4.258 6.238 -2.756 1 98.62 47 ALA B C 1
ATOM 2149 O O . ALA B 1 47 ? 4.59 5.434 -3.629 1 98.62 47 ALA B O 1
ATOM 2150 N N . MET B 1 48 ? 4.121 5.965 -1.506 1 98.88 48 MET B N 1
ATOM 2151 C CA . MET B 1 48 ? 4.27 4.59 -1.044 1 98.88 48 MET B CA 1
ATOM 2152 C C . MET B 1 48 ? 3.289 4.285 0.083 1 98.88 48 MET B C 1
ATOM 2154 O O . MET B 1 48 ? 2.887 5.184 0.823 1 98.88 48 MET B O 1
ATOM 2158 N N . THR B 1 49 ? 2.898 3.023 0.136 1 98.94 49 THR B N 1
ATOM 2159 C CA . THR B 1 49 ? 2.139 2.578 1.299 1 98.94 49 THR B CA 1
ATOM 2160 C C . THR B 1 49 ? 3.066 2.324 2.484 1 98.94 49 THR B C 1
ATOM 2162 O O . THR B 1 49 ? 4.141 1.74 2.328 1 98.94 49 THR B O 1
ATOM 2165 N N . LEU B 1 50 ? 2.67 2.818 3.615 1 98.94 50 LEU B N 1
ATOM 2166 C CA . LEU B 1 50 ? 3.287 2.5 4.898 1 98.94 50 LEU B CA 1
ATOM 2167 C C . LEU B 1 50 ? 2.385 1.591 5.727 1 98.94 50 LEU B C 1
ATOM 2169 O O . LEU B 1 50 ? 1.262 1.969 6.066 1 98.94 50 LEU B O 1
ATOM 2173 N N . ALA B 1 51 ? 2.863 0.426 6.016 1 98.94 51 ALA B N 1
ATOM 2174 C CA . ALA B 1 51 ? 2.16 -0.487 6.914 1 98.94 51 ALA B CA 1
ATOM 2175 C C . ALA B 1 51 ? 2.803 -0.498 8.297 1 98.94 51 ALA B C 1
ATOM 2177 O O . ALA B 1 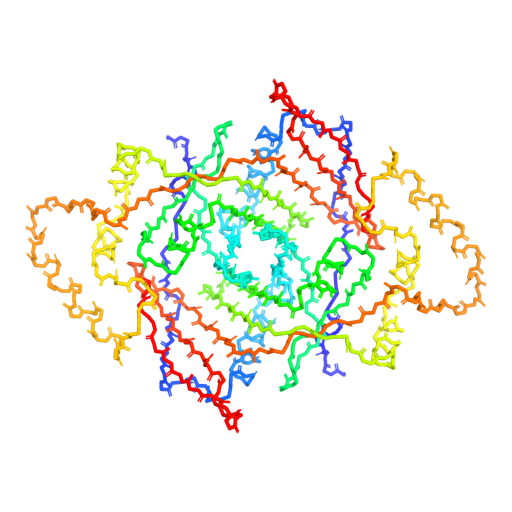51 ? 4.027 -0.568 8.422 1 98.94 51 ALA B O 1
ATOM 2178 N N . THR B 1 52 ? 2.031 -0.367 9.32 1 98.88 52 THR B N 1
ATOM 2179 C CA . THR B 1 52 ? 2.432 -0.401 10.727 1 98.88 52 THR B CA 1
ATOM 2180 C C . THR B 1 52 ? 1.572 -1.39 11.508 1 98.88 52 THR B C 1
ATOM 2182 O O . THR B 1 52 ? 0.652 -1.995 10.953 1 98.88 52 THR B O 1
ATOM 2185 N N . VAL B 1 53 ? 1.939 -1.636 12.766 1 98.38 53 VAL B N 1
ATOM 2186 C CA . VAL B 1 53 ? 1.223 -2.584 13.609 1 98.38 53 VAL B CA 1
ATOM 2187 C C . VAL B 1 53 ? 0.926 -1.947 14.969 1 98.38 53 VAL B C 1
ATOM 2189 O O . VAL B 1 53 ? 1.793 -1.3 15.562 1 98.38 53 VAL B O 1
ATOM 2192 N N . THR B 1 54 ? -0.256 -2.094 15.383 1 95.5 54 THR B N 1
ATOM 2193 C CA . THR B 1 54 ? -0.589 -1.677 16.734 1 95.5 54 THR B CA 1
ATOM 2194 C C . THR B 1 54 ? 0.05 -2.607 17.766 1 95.5 54 THR B C 1
ATOM 2196 O O . THR B 1 54 ? 0.456 -3.723 17.438 1 95.5 54 THR B O 1
ATOM 2199 N N . PRO B 1 55 ? 0.094 -2.18 18.969 1 91 55 PRO B N 1
ATOM 2200 C CA . PRO B 1 55 ? 0.7 -3.023 20 1 91 55 PRO B CA 1
ATOM 2201 C C . PRO B 1 55 ? -0.021 -4.359 20.172 1 91 55 PRO B C 1
ATOM 2203 O O . PRO B 1 55 ? 0.596 -5.355 20.562 1 91 55 PRO B O 1
ATOM 2206 N N . ASP B 1 56 ? -1.235 -4.391 19.859 1 92.06 56 ASP B N 1
ATOM 2207 C CA . ASP B 1 56 ? -2.008 -5.617 20.031 1 92.06 56 ASP B CA 1
ATOM 2208 C C . ASP B 1 56 ? -2.027 -6.438 18.75 1 92.06 56 ASP B C 1
ATOM 2210 O O . ASP B 1 56 ? -2.82 -7.371 18.609 1 92.06 56 ASP B O 1
ATOM 2214 N N . GLY B 1 57 ? -1.209 -6.047 17.766 1 94.81 57 GLY B N 1
ATOM 2215 C CA . GLY B 1 57 ? -0.959 -6.906 16.609 1 94.81 57 GLY B CA 1
ATOM 2216 C C . GLY B 1 57 ? -1.9 -6.645 15.453 1 94.81 57 GLY B C 1
ATOM 2217 O O . GLY B 1 57 ? -2.07 -7.496 14.578 1 94.81 57 GLY B O 1
ATOM 2218 N N . LYS B 1 58 ? -2.547 -5.48 15.406 1 96.94 58 LYS B N 1
ATOM 2219 C CA . LYS B 1 58 ? -3.439 -5.113 14.312 1 96.94 58 LYS B CA 1
ATOM 2220 C C . LYS B 1 58 ? -2.697 -4.316 13.242 1 96.94 58 LYS B C 1
ATOM 2222 O O . LYS B 1 58 ? -2.039 -3.32 13.547 1 96.94 58 LYS B O 1
ATOM 2227 N N . PRO B 1 59 ? -2.795 -4.781 12.008 1 98.69 59 PRO B N 1
ATOM 2228 C CA . PRO B 1 59 ? -2.135 -4.02 10.945 1 98.69 59 PRO B CA 1
ATOM 2229 C C . PRO B 1 59 ? -2.881 -2.736 10.594 1 98.69 59 PRO B C 1
ATOM 2231 O O . PRO B 1 59 ? -4.109 -2.678 10.711 1 98.69 59 PRO B O 1
ATOM 2234 N N . SER B 1 60 ? -2.205 -1.761 10.219 1 98.38 60 SER B N 1
ATOM 2235 C CA . SER B 1 60 ? -2.676 -0.514 9.625 1 98.38 60 SER B CA 1
ATOM 2236 C C . SER B 1 60 ? -1.818 -0.115 8.43 1 98.38 60 SER B C 1
ATOM 2238 O O . SER B 1 60 ? -0.659 -0.521 8.328 1 98.38 60 SER B O 1
ATOM 2240 N N . ALA B 1 61 ? -2.393 0.609 7.527 1 98.88 61 ALA B N 1
ATOM 2241 C CA . ALA B 1 61 ? -1.638 1.006 6.34 1 98.88 61 ALA B CA 1
ATOM 2242 C C . ALA B 1 61 ? -2.217 2.273 5.723 1 98.88 61 ALA B C 1
ATOM 2244 O O . ALA B 1 61 ? -3.426 2.508 5.781 1 98.88 61 ALA B O 1
ATOM 2245 N N . ARG B 1 62 ? -1.377 3.104 5.148 1 98.94 62 ARG B N 1
ATOM 2246 C CA . ARG B 1 62 ? -1.761 4.336 4.465 1 98.94 62 ARG B CA 1
ATOM 2247 C C . ARG B 1 62 ? -0.655 4.805 3.529 1 98.94 62 ARG B C 1
ATOM 2249 O O . ARG B 1 62 ? 0.497 4.387 3.656 1 98.94 62 ARG B O 1
ATOM 2256 N N . MET B 1 63 ? -1.07 5.672 2.66 1 98.75 63 MET B N 1
ATOM 2257 C CA . MET B 1 63 ? -0.093 6.289 1.769 1 98.75 63 MET B CA 1
ATOM 2258 C C . MET B 1 63 ? 0.707 7.363 2.498 1 98.75 63 MET B C 1
ATOM 2260 O O . MET B 1 63 ? 0.153 8.125 3.295 1 98.75 63 MET B O 1
ATOM 2264 N N . VAL B 1 64 ? 1.969 7.395 2.268 1 98.75 64 VAL B N 1
ATOM 2265 C CA . VAL B 1 64 ? 2.873 8.484 2.615 1 98.75 64 VAL B CA 1
ATOM 2266 C C . VAL B 1 64 ? 3.789 8.797 1.435 1 98.75 64 VAL B C 1
ATOM 2268 O O . VAL B 1 64 ? 3.771 8.086 0.425 1 98.75 64 VAL B O 1
ATOM 2271 N N . LEU B 1 65 ? 4.527 9.891 1.506 1 98.5 65 LEU B N 1
ATOM 2272 C CA . LEU B 1 65 ? 5.41 10.281 0.415 1 98.5 65 LEU B CA 1
ATOM 2273 C C . LEU B 1 65 ? 6.875 10.109 0.813 1 98.5 65 LEU B C 1
ATOM 2275 O O . LEU B 1 65 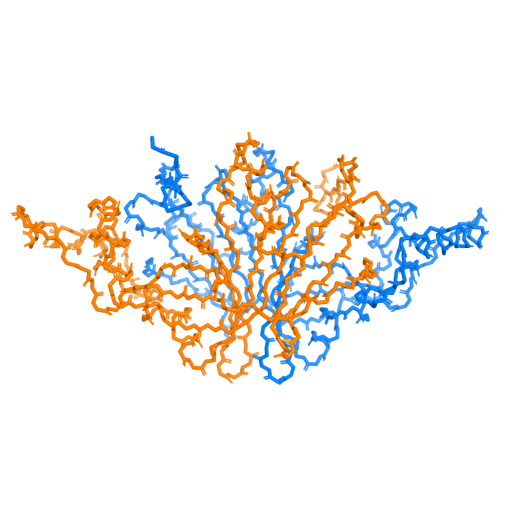? 7.297 10.602 1.86 1 98.5 65 LEU B O 1
ATOM 2279 N N . LEU B 1 66 ? 7.586 9.367 0.007 1 98.81 66 LEU B N 1
ATOM 2280 C CA . LEU B 1 66 ? 9.031 9.32 0.17 1 98.81 66 LEU B CA 1
ATOM 2281 C C . LEU B 1 66 ? 9.656 10.688 -0.067 1 98.81 66 LEU B C 1
ATOM 2283 O O . LEU B 1 66 ? 9.398 11.328 -1.092 1 98.81 66 LEU B O 1
ATOM 2287 N N . LYS B 1 67 ? 10.523 11.117 0.842 1 98.31 67 LYS B N 1
ATOM 2288 C CA . LYS B 1 67 ? 11.102 12.453 0.687 1 98.31 67 LYS B CA 1
ATOM 2289 C C . LYS B 1 67 ? 12.625 12.383 0.594 1 98.31 67 LYS B C 1
ATOM 2291 O O . LYS B 1 67 ? 13.266 13.336 0.151 1 98.31 67 LYS B O 1
ATOM 2296 N N . ASP B 1 68 ? 13.125 11.281 1.064 1 97.06 68 ASP B N 1
ATOM 2297 C CA . ASP B 1 68 ? 14.562 11.062 0.958 1 97.06 68 ASP B CA 1
ATOM 2298 C C . ASP B 1 68 ? 14.898 9.578 1.082 1 97.06 68 ASP B C 1
ATOM 2300 O O . ASP B 1 68 ? 14.195 8.828 1.756 1 97.06 68 ASP B O 1
ATOM 2304 N N . PHE B 1 69 ? 15.969 9.195 0.349 1 98.12 69 PHE B N 1
ATOM 2305 C CA . PHE B 1 69 ? 16.5 7.859 0.574 1 98.12 69 PHE B CA 1
ATOM 2306 C C . PHE B 1 69 ? 17.969 7.789 0.202 1 98.12 69 PHE B C 1
ATOM 2308 O O . PHE B 1 69 ? 18.422 8.484 -0.71 1 98.12 69 PHE B O 1
ATOM 2315 N N . ASP B 1 70 ? 18.688 7.051 0.938 1 97.56 70 ASP B N 1
ATOM 2316 C CA . ASP B 1 70 ? 20.078 6.656 0.7 1 97.56 70 ASP B CA 1
ATOM 2317 C C . ASP B 1 70 ? 20.422 5.367 1.45 1 97.56 70 ASP B C 1
ATOM 2319 O O . ASP B 1 70 ? 19.516 4.617 1.841 1 97.56 70 ASP B O 1
ATOM 2323 N N . GLU B 1 71 ? 21.641 5.055 1.637 1 96.69 71 GLU B N 1
ATOM 2324 C CA . GLU B 1 71 ? 22.047 3.789 2.238 1 96.69 71 GLU B CA 1
ATOM 2325 C C . GLU B 1 71 ? 21.578 3.682 3.684 1 96.69 71 GLU B C 1
ATOM 2327 O O . GLU B 1 71 ? 21.562 2.594 4.266 1 96.69 71 GLU B O 1
ATOM 2332 N N . ARG B 1 72 ? 21.25 4.871 4.246 1 97.44 72 ARG B N 1
ATOM 2333 C CA . ARG B 1 72 ? 20.75 4.855 5.617 1 97.44 72 ARG B CA 1
ATOM 2334 C C . ARG B 1 72 ? 19.312 4.336 5.676 1 97.44 72 ARG B C 1
ATOM 2336 O O . ARG B 1 72 ? 18.859 3.891 6.727 1 97.44 72 ARG B O 1
ATOM 2343 N N . GLY B 1 73 ? 18.562 4.535 4.582 1 98.75 73 GLY B N 1
ATOM 2344 C CA . GLY B 1 73 ? 17.188 4.074 4.551 1 98.75 73 GLY B CA 1
ATOM 2345 C C . GLY B 1 73 ? 16.25 5.008 3.797 1 98.75 73 GLY B C 1
ATOM 2346 O O . GLY B 1 73 ? 16.703 5.734 2.902 1 98.75 73 GLY B O 1
ATOM 2347 N N . PHE B 1 74 ? 14.992 4.887 4.023 1 98.94 74 PHE B N 1
ATOM 2348 C CA . PHE B 1 74 ? 13.922 5.602 3.33 1 98.94 74 PHE B CA 1
ATOM 2349 C C . PHE B 1 74 ? 13.188 6.527 4.289 1 98.94 74 PHE B C 1
ATOM 2351 O O . PHE B 1 74 ? 12.617 6.074 5.285 1 98.94 74 PHE B O 1
ATOM 2358 N N . ALA B 1 75 ? 13.117 7.84 3.994 1 98.88 75 ALA B N 1
ATOM 2359 C CA . ALA B 1 75 ? 12.594 8.797 4.965 1 98.88 75 ALA B CA 1
ATOM 2360 C C . ALA B 1 75 ? 11.297 9.43 4.469 1 98.88 75 ALA B C 1
ATOM 2362 O O . ALA B 1 75 ? 11.156 9.727 3.281 1 98.88 75 ALA B O 1
ATOM 2363 N N . PHE B 1 76 ? 10.445 9.602 5.375 1 98.88 76 PHE B N 1
ATOM 2364 C CA . PHE B 1 76 ? 9.227 10.375 5.195 1 98.88 76 PHE B CA 1
ATOM 2365 C C . PHE B 1 76 ? 8.961 11.258 6.41 1 98.88 76 PHE B C 1
ATOM 2367 O O . PHE B 1 76 ? 9.578 11.07 7.465 1 98.88 76 PHE B O 1
ATOM 2374 N N . PHE B 1 77 ? 8.102 12.211 6.262 1 98.69 77 PHE B N 1
ATOM 2375 C CA . PHE B 1 77 ? 7.844 13.18 7.32 1 98.69 77 PHE B CA 1
ATOM 2376 C C . PHE B 1 77 ? 6.359 13.211 7.676 1 98.69 77 PHE B C 1
ATOM 2378 O O . PHE B 1 77 ? 5.504 13.094 6.797 1 98.69 77 PHE B O 1
ATOM 2385 N N . THR B 1 78 ? 6.102 13.312 8.922 1 98.44 78 THR B N 1
ATOM 2386 C CA . THR B 1 78 ? 4.727 13.148 9.383 1 98.44 78 THR B CA 1
ATOM 2387 C C . THR B 1 78 ? 4.543 13.773 10.758 1 98.44 78 THR B C 1
ATOM 2389 O O . THR B 1 78 ? 5.488 14.328 11.328 1 98.44 78 THR B O 1
ATOM 2392 N N . ASN B 1 79 ? 3.287 13.805 11.203 1 98.56 79 ASN B N 1
ATOM 2393 C CA . ASN B 1 79 ? 2.934 14.164 12.57 1 98.56 79 ASN B CA 1
ATOM 2394 C C . ASN B 1 79 ? 3.176 13.008 13.539 1 98.56 79 ASN B C 1
ATOM 2396 O O . ASN B 1 79 ? 2.574 11.945 13.398 1 98.56 79 ASN B O 1
ATOM 2400 N N . TYR B 1 80 ? 3.992 13.188 14.555 1 98.56 80 TYR B N 1
ATOM 2401 C CA . TYR B 1 80 ? 4.348 12.125 15.484 1 98.56 80 TYR B CA 1
ATOM 2402 C C . TYR B 1 80 ? 3.146 11.703 16.328 1 98.56 80 TYR B C 1
ATOM 2404 O O . TYR B 1 80 ? 3.115 10.602 16.875 1 98.56 80 TYR B O 1
ATOM 2412 N N . ASN B 1 81 ? 2.178 12.562 16.422 1 98 81 ASN B N 1
ATOM 2413 C CA . ASN B 1 81 ? 0.998 12.281 17.234 1 98 81 ASN B CA 1
ATOM 2414 C C . ASN B 1 81 ? -0.085 11.578 16.422 1 98 81 ASN B C 1
ATOM 2416 O O . ASN B 1 81 ? -1.119 11.188 16.969 1 98 81 ASN B O 1
ATOM 2420 N N . SER B 1 82 ? 0.099 11.453 15.117 1 98.19 82 SER B N 1
ATOM 2421 C CA . SER B 1 82 ? -0.847 10.734 14.273 1 98.19 82 SER B CA 1
ATOM 2422 C C . SER B 1 82 ? -0.929 9.266 14.672 1 98.19 82 SER B C 1
ATOM 2424 O O . SER B 1 82 ? -0.114 8.781 15.461 1 98.19 82 SER B O 1
ATOM 2426 N N . ARG B 1 83 ? -1.861 8.578 14.164 1 97.56 83 ARG B N 1
ATOM 2427 C CA . ARG B 1 83 ? -1.982 7.137 14.391 1 97.56 83 ARG B CA 1
ATOM 2428 C C . ARG B 1 83 ? -0.698 6.41 14.008 1 97.56 83 ARG B C 1
ATOM 2430 O O . ARG B 1 83 ? -0.186 5.594 14.773 1 97.56 83 ARG B O 1
ATOM 2437 N N . LYS B 1 84 ? -0.198 6.699 12.742 1 98.56 84 LYS B N 1
ATOM 2438 C CA . LYS B 1 84 ? 1.02 6.027 12.297 1 98.56 84 LYS B CA 1
ATOM 2439 C C . LYS B 1 84 ? 2.201 6.379 13.195 1 98.56 84 LYS B C 1
ATOM 2441 O O . LYS B 1 84 ? 3.031 5.52 13.5 1 98.56 84 LYS B O 1
ATOM 2446 N N . GLY B 1 85 ? 2.283 7.664 13.57 1 98.44 85 GLY B N 1
ATOM 2447 C CA . GLY B 1 85 ? 3.355 8.07 14.461 1 98.44 85 GLY B CA 1
ATOM 2448 C C . GLY B 1 85 ? 3.35 7.324 15.781 1 98.44 85 GLY B C 1
ATOM 2449 O O . GLY B 1 85 ? 4.391 6.855 16.234 1 98.44 85 GLY B O 1
ATOM 2450 N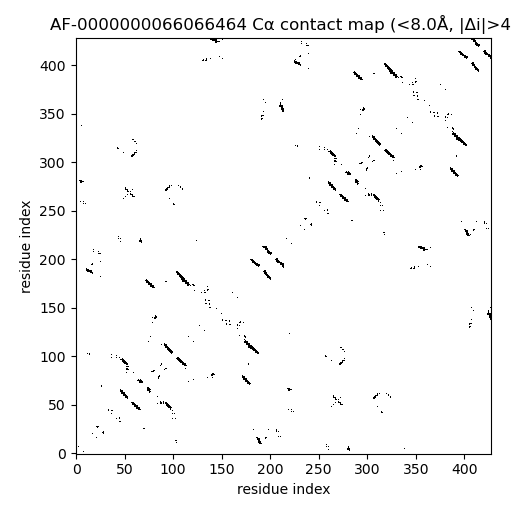 N . GLN B 1 86 ? 2.238 7.215 16.391 1 98.19 86 GLN B N 1
ATOM 2451 C CA . GLN B 1 86 ? 2.1 6.539 17.672 1 98.19 86 GLN B CA 1
ATOM 2452 C C . GLN B 1 86 ? 2.373 5.043 17.547 1 98.19 86 GLN B C 1
ATOM 2454 O O . GLN B 1 86 ? 3.037 4.453 18.391 1 98.19 86 GLN B O 1
ATOM 2459 N N . GLU B 1 87 ? 1.843 4.449 16.516 1 98.44 87 GLU B N 1
ATOM 2460 C CA . GLU B 1 87 ? 2.098 3.031 16.281 1 98.44 87 GLU B CA 1
ATOM 2461 C C . GLU B 1 87 ? 3.592 2.754 16.141 1 98.44 87 GLU B C 1
ATOM 2463 O O . GLU B 1 87 ? 4.105 1.79 16.719 1 98.44 87 GLU B O 1
ATOM 2468 N N . LEU B 1 88 ? 4.277 3.621 15.398 1 98.69 88 LEU B N 1
ATOM 2469 C CA . LEU B 1 88 ? 5.699 3.426 15.141 1 98.69 88 LEU B CA 1
ATOM 2470 C C . LEU B 1 88 ? 6.523 3.707 16.391 1 98.69 88 LEU B C 1
ATOM 2472 O O . LEU B 1 88 ? 7.609 3.148 16.562 1 98.69 88 LEU B O 1
ATOM 2476 N N . ALA B 1 89 ? 6.016 4.574 17.25 1 98.31 89 ALA B N 1
ATOM 2477 C CA . ALA B 1 89 ? 6.691 4.828 18.516 1 98.31 89 ALA B CA 1
ATOM 2478 C C . ALA B 1 89 ? 6.656 3.596 19.422 1 98.31 89 ALA B C 1
ATOM 2480 O O . ALA B 1 89 ? 7.621 3.316 20.141 1 98.31 89 ALA B O 1
ATOM 2481 N N . GLU B 1 90 ? 5.578 2.828 19.359 1 97.69 90 GLU B N 1
ATOM 2482 C CA . GLU B 1 90 ? 5.391 1.662 20.219 1 97.69 90 GLU B CA 1
ATOM 2483 C C . GLU B 1 90 ? 5.992 0.411 19.594 1 97.69 90 GLU B C 1
ATOM 2485 O O . GLU B 1 90 ? 6.52 -0.453 20.297 1 97.69 90 GLU B O 1
ATOM 2490 N N . ASN B 1 91 ? 5.855 0.273 18.359 1 97.81 91 ASN B N 1
ATOM 2491 C CA . ASN B 1 91 ? 6.402 -0.814 17.547 1 97.81 91 ASN B CA 1
ATOM 2492 C C . ASN B 1 91 ? 7.156 -0.286 16.328 1 97.81 91 ASN B C 1
ATOM 2494 O O . ASN B 1 91 ? 6.578 -0.149 15.25 1 97.81 91 ASN B O 1
ATOM 2498 N N . PRO B 1 92 ? 8.438 -0.05 16.453 1 98.31 92 PRO B N 1
ATOM 2499 C CA . PRO B 1 92 ? 9.195 0.66 15.422 1 98.31 92 PRO B CA 1
ATOM 2500 C C . PRO B 1 92 ? 9.578 -0.242 14.25 1 98.31 92 PRO B C 1
ATOM 2502 O O . PRO B 1 92 ? 10.742 -0.254 13.836 1 98.31 92 PRO B O 1
ATOM 2505 N N . LEU B 1 93 ? 8.664 -0.988 13.727 1 98.56 93 LEU B N 1
ATOM 2506 C CA . LEU B 1 93 ? 8.773 -1.812 12.523 1 98.56 93 LEU B CA 1
ATOM 2507 C C . LEU B 1 93 ? 7.77 -1.361 11.469 1 98.56 93 LEU B C 1
ATOM 2509 O O . LEU B 1 93 ? 6.629 -1.022 11.789 1 98.56 93 LEU B O 1
ATOM 2513 N N . ALA B 1 94 ? 8.195 -1.333 10.242 1 98.88 94 ALA B N 1
ATOM 2514 C CA . ALA B 1 94 ? 7.32 -0.892 9.156 1 98.88 94 ALA B CA 1
ATOM 2515 C C . ALA B 1 94 ? 7.566 -1.7 7.891 1 98.88 94 ALA B C 1
ATOM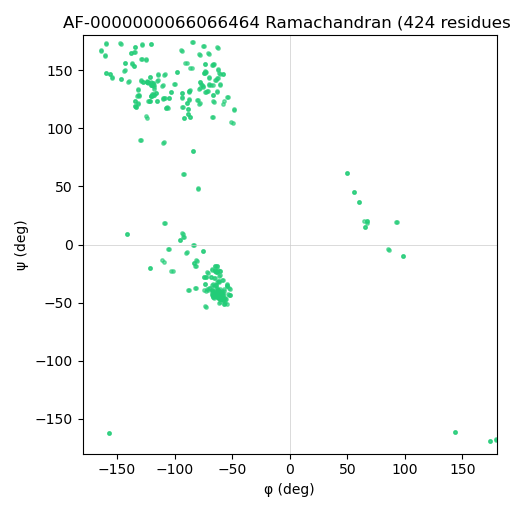 2517 O O . ALA B 1 94 ? 8.625 -2.318 7.734 1 98.88 94 ALA B O 1
ATOM 2518 N N . ALA B 1 95 ? 6.633 -1.766 7.066 1 98.94 95 ALA B N 1
ATOM 2519 C CA . ALA B 1 95 ? 6.738 -2.23 5.684 1 98.94 95 ALA B CA 1
ATOM 2520 C C . ALA B 1 95 ? 6.312 -1.143 4.703 1 98.94 95 ALA B C 1
ATOM 2522 O O . ALA B 1 95 ? 5.332 -0.43 4.945 1 98.94 95 ALA B O 1
ATOM 2523 N N . LEU B 1 96 ? 7.023 -0.977 3.658 1 98.94 96 LEU B N 1
ATOM 2524 C CA . LEU B 1 96 ? 6.711 -0.035 2.59 1 98.94 96 LEU B CA 1
ATOM 2525 C C . LEU B 1 96 ? 6.395 -0.771 1.293 1 98.94 96 LEU B C 1
ATOM 2527 O O . LEU B 1 96 ? 6.977 -1.819 1.009 1 98.94 96 LEU B O 1
ATOM 2531 N N . VAL B 1 97 ? 5.5 -0.21 0.525 1 98.94 97 VAL B N 1
ATOM 2532 C CA . VAL B 1 97 ? 5.207 -0.753 -0.797 1 98.94 97 VAL B CA 1
ATOM 2533 C C . VAL B 1 97 ? 5.148 0.379 -1.819 1 98.94 97 VAL B C 1
ATOM 2535 O O . VAL B 1 97 ? 4.344 1.306 -1.683 1 98.94 97 VAL B O 1
ATOM 2538 N N . PHE B 1 98 ? 6.016 0.348 -2.818 1 98.94 98 PHE B N 1
ATOM 2539 C CA . PHE B 1 98 ? 5.879 1.139 -4.035 1 98.94 98 PHE B CA 1
ATOM 2540 C C . PHE B 1 98 ? 5.176 0.337 -5.125 1 98.94 98 PHE B C 1
ATOM 2542 O O . PHE B 1 98 ? 5.516 -0.822 -5.367 1 98.94 98 PHE B O 1
ATOM 2549 N N . TRP B 1 99 ? 4.219 0.908 -5.688 1 98.81 99 TRP B N 1
ATOM 2550 C CA . TRP B 1 99 ? 3.523 0.286 -6.812 1 98.81 99 TRP B CA 1
ATOM 2551 C C . TRP B 1 99 ? 3.52 1.206 -8.031 1 98.81 99 TRP B C 1
ATOM 2553 O O . TRP B 1 99 ? 2.877 2.258 -8.016 1 98.81 99 TRP B O 1
ATOM 2563 N N . TRP B 1 100 ? 4.262 0.839 -9.008 1 98.56 100 TRP B N 1
ATOM 2564 C CA . TRP B 1 100 ? 4.312 1.547 -10.281 1 98.56 100 TRP B CA 1
ATOM 2565 C C . TRP B 1 100 ? 3.641 0.734 -11.383 1 98.56 100 TRP B C 1
ATOM 2567 O O . TRP B 1 100 ? 4.312 0.028 -12.141 1 98.56 100 TRP B O 1
ATOM 2577 N N . ALA B 1 101 ? 2.365 0.923 -11.508 1 97.62 101 ALA B N 1
ATOM 2578 C CA . ALA B 1 101 ? 1.512 0.106 -12.367 1 97.62 101 ALA B CA 1
ATOM 2579 C C . ALA B 1 101 ? 1.956 0.195 -13.82 1 97.62 101 ALA B C 1
ATOM 2581 O O . ALA B 1 101 ? 1.994 -0.816 -14.531 1 97.62 101 ALA B O 1
ATOM 2582 N N . GLU B 1 102 ? 2.307 1.369 -14.289 1 96.5 102 GLU B N 1
ATOM 2583 C CA . GLU B 1 102 ? 2.66 1.61 -15.688 1 96.5 102 GLU B CA 1
ATOM 2584 C C . GLU B 1 102 ? 3.928 0.854 -16.078 1 96.5 102 GLU B C 1
ATOM 2586 O O . GLU B 1 102 ? 4.16 0.584 -17.25 1 96.5 102 GLU B O 1
ATOM 2591 N N . LEU B 1 103 ? 4.707 0.538 -15.078 1 97.94 103 LEU B N 1
ATOM 2592 C CA . LEU B 1 103 ? 5.945 -0.196 -15.305 1 97.94 103 LEU B CA 1
ATOM 2593 C C . LEU B 1 103 ? 5.801 -1.655 -14.883 1 97.94 103 LEU B C 1
ATOM 2595 O O . LEU B 1 103 ? 6.734 -2.445 -15.031 1 97.94 103 LEU B O 1
ATOM 2599 N N . GLU B 1 104 ? 4.602 -1.999 -14.305 1 98.12 104 GLU B N 1
ATOM 2600 C CA . GLU B 1 104 ? 4.344 -3.334 -13.773 1 98.12 104 GLU B CA 1
ATOM 2601 C C . GLU B 1 104 ? 5.395 -3.734 -12.742 1 98.12 104 GLU B C 1
ATOM 2603 O O . GLU B 1 104 ? 5.941 -4.836 -12.805 1 98.12 104 GLU B O 1
ATOM 2608 N N . ARG B 1 105 ? 5.68 -2.73 -11.828 1 98.75 105 ARG B N 1
ATOM 2609 C CA . ARG B 1 105 ? 6.734 -2.949 -10.844 1 98.75 105 ARG B CA 1
ATOM 2610 C C . ARG B 1 105 ? 6.242 -2.646 -9.43 1 98.75 105 ARG B C 1
ATOM 2612 O O . ARG B 1 105 ? 5.492 -1.69 -9.227 1 98.75 105 ARG B O 1
ATOM 2619 N N . GLN B 1 106 ? 6.699 -3.484 -8.547 1 98.88 106 GLN B N 1
ATOM 2620 C CA . GLN B 1 106 ? 6.516 -3.279 -7.117 1 98.88 106 GLN B CA 1
ATOM 2621 C C . GLN B 1 106 ? 7.844 -3.355 -6.375 1 98.88 106 GLN B C 1
ATOM 2623 O O . GLN B 1 106 ? 8.703 -4.18 -6.707 1 98.88 106 GLN B O 1
ATOM 2628 N N . VAL B 1 107 ? 8.047 -2.488 -5.391 1 98.94 107 VAL B N 1
ATOM 2629 C CA . VAL B 1 107 ? 9.141 -2.629 -4.426 1 98.94 107 VAL B CA 1
ATOM 2630 C C . VAL B 1 107 ? 8.57 -2.736 -3.016 1 98.94 107 VAL B C 1
ATOM 2632 O O . VAL B 1 107 ? 7.727 -1.928 -2.615 1 98.94 107 VAL B O 1
ATOM 2635 N N . ARG B 1 108 ? 8.961 -3.738 -2.316 1 98.94 108 ARG B N 1
ATOM 2636 C CA . A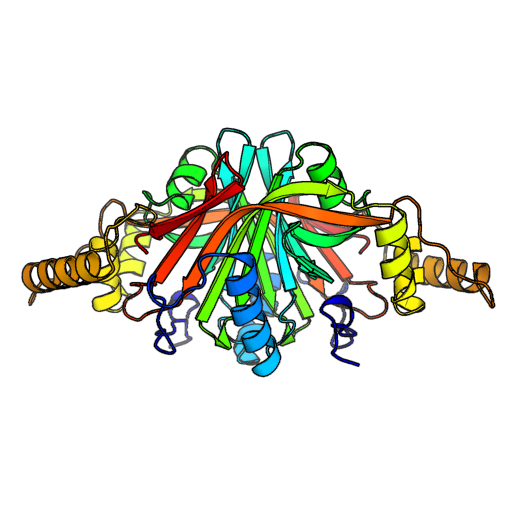RG B 1 108 ? 8.602 -3.912 -0.913 1 98.94 108 ARG B CA 1
ATOM 2637 C C . ARG B 1 108 ? 9.82 -3.736 -0.013 1 98.94 108 ARG B C 1
ATOM 2639 O O . ARG B 1 108 ? 10.914 -4.215 -0.333 1 98.94 108 ARG B O 1
ATOM 2646 N N . ILE B 1 109 ? 9.648 -3.037 1.042 1 98.94 109 ILE B N 1
ATOM 2647 C CA . ILE B 1 109 ? 10.719 -2.773 1.993 1 98.94 109 ILE B CA 1
ATOM 2648 C C . ILE B 1 109 ? 10.234 -3.055 3.412 1 98.94 109 ILE B C 1
ATOM 2650 O O . ILE B 1 109 ? 9.164 -2.588 3.812 1 98.94 109 ILE B O 1
ATOM 2654 N N . CYS B 1 110 ? 10.961 -3.832 4.137 1 98.75 110 CYS B N 1
ATOM 2655 C CA . CYS B 1 110 ? 10.695 -4.07 5.551 1 98.75 110 CYS B CA 1
ATOM 2656 C C . CYS B 1 110 ? 11.906 -3.709 6.402 1 98.75 110 CYS B C 1
ATOM 2658 O O . CYS B 1 110 ? 13.047 -3.957 6 1 98.75 110 CYS B O 1
ATOM 2660 N N . GLY B 1 111 ? 11.586 -3.088 7.531 1 98.62 111 GLY B N 1
ATOM 2661 C CA . GLY B 1 111 ? 12.719 -2.76 8.383 1 98.62 111 GLY B CA 1
ATOM 2662 C C . GLY B 1 111 ? 12.32 -2.035 9.656 1 98.62 111 GLY B C 1
ATOM 2663 O O . GLY B 1 111 ? 11.148 -2.033 10.031 1 98.62 111 GLY B O 1
ATOM 2664 N N . TYR B 1 112 ? 13.305 -1.481 10.336 1 98.56 112 TYR B N 1
ATOM 2665 C CA . TYR B 1 112 ? 13.141 -0.723 11.57 1 98.56 112 TYR B CA 1
ATOM 2666 C C . TYR B 1 112 ? 12.945 0.759 11.281 1 98.56 112 TYR B C 1
ATOM 2668 O O . TYR B 1 112 ? 13.352 1.252 10.227 1 98.56 112 TYR B O 1
ATOM 2676 N N . VAL B 1 113 ? 12.312 1.409 12.234 1 98.88 113 VAL B N 1
ATOM 2677 C CA . VAL B 1 113 ? 12.039 2.83 12.047 1 98.88 113 VAL B CA 1
ATOM 2678 C C . VAL B 1 113 ? 12.711 3.639 13.148 1 98.88 113 VAL B C 1
ATOM 2680 O O . VAL B 1 113 ? 12.68 3.252 14.32 1 98.88 113 VAL B O 1
ATOM 2683 N N . GLU B 1 114 ? 13.305 4.73 12.797 1 98.75 114 GLU B N 1
ATOM 2684 C CA . GLU B 1 114 ? 13.859 5.676 13.75 1 98.75 114 GLU B CA 1
ATOM 2685 C C . GLU B 1 114 ? 13.531 7.113 13.367 1 98.75 114 GLU B C 1
ATOM 2687 O O . GLU B 1 114 ? 13.281 7.406 12.195 1 98.75 114 GLU B O 1
ATOM 2692 N N . LYS B 1 115 ? 13.523 7.984 14.305 1 98.69 115 LYS B N 1
ATOM 2693 C CA . LYS B 1 115 ? 13.406 9.406 14.008 1 98.69 115 LYS B CA 1
ATOM 2694 C C . LYS B 1 115 ? 14.672 9.945 13.352 1 98.69 115 LYS B C 1
ATOM 2696 O O . LYS B 1 115 ? 15.781 9.586 13.75 1 98.69 115 LYS B O 1
ATOM 2701 N N . VAL B 1 116 ? 14.484 10.766 12.352 1 98.5 116 VAL B N 1
ATOM 2702 C CA . VAL B 1 116 ? 15.648 11.477 11.836 1 98.5 116 VAL B CA 1
ATOM 2703 C C . VAL B 1 116 ? 16.031 12.602 12.797 1 98.5 116 VAL B C 1
ATOM 2705 O O . VAL B 1 116 ? 15.297 12.906 13.734 1 98.5 116 VAL B O 1
ATOM 2708 N N . SER B 1 117 ? 17.156 13.203 12.578 1 98.31 117 SER B N 1
ATOM 2709 C CA . SER B 1 117 ? 17.625 14.258 13.477 1 98.31 117 SER B CA 1
ATOM 2710 C C . SER B 1 117 ? 16.703 15.477 13.406 1 98.31 117 SER B C 1
ATOM 2712 O O . SER B 1 117 ? 16.031 15.703 12.398 1 98.31 117 SER B O 1
ATOM 2714 N N . GLU B 1 118 ? 16.719 16.234 14.484 1 98.19 118 GLU B N 1
ATOM 2715 C CA . GLU B 1 118 ? 15.977 17.484 14.492 1 98.19 118 GLU B CA 1
ATOM 2716 C C . GLU B 1 118 ? 16.422 18.391 13.352 1 98.19 118 GLU B C 1
ATOM 2718 O O . GLU B 1 118 ? 15.602 19.062 12.727 1 98.19 118 GLU B O 1
ATOM 2723 N N . THR B 1 119 ? 17.656 18.422 13.102 1 98.31 119 THR B N 1
ATOM 2724 C CA . THR B 1 119 ? 18.219 19.25 12.039 1 98.31 119 THR B CA 1
ATOM 2725 C C . THR B 1 119 ? 17.688 18.812 10.68 1 98.31 119 THR B C 1
ATOM 2727 O O . THR B 1 119 ? 17.297 19.656 9.867 1 98.31 119 THR B O 1
ATOM 2730 N N . GLU B 1 120 ? 17.656 17.5 10.438 1 98 120 GLU B N 1
ATOM 2731 C CA . GLU B 1 120 ? 17.109 16.984 9.188 1 98 120 GLU B CA 1
ATOM 2732 C C . GLU B 1 120 ? 15.633 17.328 9.047 1 98 120 GLU B C 1
ATOM 2734 O O . GLU B 1 120 ? 15.172 17.688 7.961 1 98 120 GLU B O 1
ATOM 2739 N N . SER B 1 121 ? 14.938 17.25 10.109 1 98.62 121 SER B N 1
ATOM 2740 C CA . SER B 1 121 ? 13.523 17.609 10.109 1 98.62 121 SER B CA 1
ATOM 2741 C C . SER B 1 121 ? 13.328 19.109 9.828 1 98.62 121 SER B C 1
ATOM 2743 O O . SER B 1 121 ? 12.445 19.484 9.055 1 98.62 121 SER B O 1
ATOM 2745 N N . ASP B 1 122 ? 14.109 19.953 10.43 1 98.5 122 ASP B N 1
ATOM 2746 C CA . ASP B 1 122 ? 14.039 21.391 10.211 1 98.5 122 ASP B CA 1
ATOM 2747 C C . ASP B 1 122 ? 14.344 21.734 8.75 1 98.5 122 ASP B C 1
ATOM 2749 O O . ASP B 1 122 ? 13.633 22.547 8.141 1 98.5 122 ASP B O 1
ATOM 2753 N N . GLN B 1 123 ? 15.375 21.125 8.25 1 97.56 123 GLN B N 1
ATOM 2754 C CA . GLN B 1 123 ? 15.797 21.406 6.875 1 97.56 123 GLN B CA 1
ATOM 2755 C C . GLN B 1 123 ? 14.688 21.062 5.887 1 97.56 123 GLN B C 1
ATOM 2757 O O . GLN B 1 123 ? 14.406 21.828 4.961 1 97.56 123 GLN B O 1
ATOM 2762 N N . TYR B 1 124 ? 14.125 19.938 6.082 1 97.88 124 TYR B N 1
ATOM 2763 C CA . TYR B 1 124 ? 13.047 19.578 5.176 1 97.88 124 TYR B CA 1
ATOM 2764 C C . TYR B 1 124 ? 11.844 20.5 5.363 1 97.88 124 TYR B C 1
ATOM 2766 O O . TYR B 1 124 ? 11.234 20.938 4.387 1 97.88 124 TYR B O 1
ATOM 2774 N N . PHE B 1 125 ? 11.461 20.766 6.641 1 98.19 125 PHE B N 1
ATOM 2775 C CA . PHE B 1 125 ? 10.32 21.609 6.945 1 98.19 125 PHE B CA 1
ATOM 2776 C C . PHE B 1 125 ? 10.438 22.953 6.234 1 98.19 125 PHE B C 1
ATOM 2778 O O . PHE B 1 125 ? 9.453 23.469 5.711 1 98.19 125 PHE B O 1
ATOM 2785 N N . ASP B 1 126 ? 11.562 23.469 6.129 1 96.38 126 ASP B N 1
ATOM 2786 C CA . ASP B 1 126 ? 11.828 24.781 5.57 1 96.38 126 ASP B CA 1
ATOM 2787 C C . ASP B 1 126 ? 11.625 24.797 4.055 1 96.38 126 ASP B C 1
ATOM 2789 O O . ASP B 1 126 ? 11.453 25.859 3.451 1 96.38 126 ASP B O 1
ATOM 2793 N N . THR B 1 127 ? 11.742 23.625 3.422 1 95.69 127 THR B N 1
ATOM 2794 C CA . THR B 1 127 ? 11.562 23.562 1.976 1 95.69 127 THR B CA 1
ATOM 2795 C C . THR B 1 127 ? 10.078 23.516 1.615 1 95.69 127 THR B C 1
ATOM 2797 O O . THR B 1 127 ? 9.711 23.719 0.455 1 95.69 127 THR B O 1
ATOM 2800 N N . ARG B 1 128 ? 9.195 23.266 2.545 1 96 128 ARG B N 1
ATOM 2801 C CA . ARG B 1 128 ? 7.762 23.109 2.293 1 96 128 ARG B CA 1
ATOM 2802 C C . ARG B 1 128 ? 7.105 24.453 1.99 1 96 128 ARG B C 1
ATOM 2804 O O . ARG B 1 128 ? 7.527 25.484 2.514 1 96 128 ARG B O 1
ATOM 2811 N N . PRO B 1 129 ? 6.078 24.453 1.152 1 94.56 129 PRO B N 1
ATOM 2812 C CA . PRO B 1 129 ? 5.324 25.688 0.948 1 94.56 129 PRO B CA 1
ATOM 2813 C C . PRO B 1 129 ? 4.734 26.25 2.244 1 94.56 129 PRO B C 1
ATOM 2815 O O . PRO B 1 129 ? 4.371 25.469 3.139 1 94.56 129 PRO B O 1
ATOM 2818 N N . PRO B 1 130 ? 4.652 27.516 2.34 1 94.56 130 PRO B N 1
ATOM 2819 C CA . PRO B 1 130 ? 4.172 28.125 3.582 1 94.56 130 PRO B CA 1
ATOM 2820 C C . PRO B 1 130 ? 2.842 27.547 4.055 1 94.56 130 PRO B C 1
ATOM 2822 O O . PRO B 1 130 ? 2.67 27.281 5.246 1 94.56 130 PRO B O 1
ATOM 2825 N N . ASN B 1 131 ? 1.88 27.344 3.156 1 94.81 131 ASN B N 1
ATOM 2826 C CA . ASN B 1 131 ? 0.577 26.812 3.555 1 94.81 131 ASN B CA 1
ATOM 2827 C C . ASN B 1 131 ? 0.684 25.391 4.086 1 94.81 131 ASN B C 1
ATOM 2829 O O . ASN B 1 131 ? -0.076 24.984 4.969 1 94.81 131 ASN B O 1
ATOM 2833 N N . SER B 1 132 ? 1.573 24.609 3.529 1 95.12 132 SER B N 1
ATOM 2834 C CA . SER B 1 132 ? 1.808 23.266 4.051 1 95.12 132 SER B CA 1
ATOM 2835 C C . SER B 1 132 ? 2.434 23.312 5.441 1 95.12 132 SER B C 1
ATOM 2837 O O . SER B 1 132 ? 2.135 22.469 6.289 1 95.12 132 SER B O 1
ATOM 2839 N N . ARG B 1 133 ? 3.381 24.281 5.645 1 97.31 133 ARG B N 1
ATOM 2840 C CA . ARG B 1 133 ? 3.957 24.484 6.973 1 97.31 133 ARG B CA 1
ATOM 2841 C C . ARG B 1 133 ? 2.879 24.828 7.992 1 97.31 133 ARG B C 1
ATOM 2843 O O . ARG B 1 133 ? 2.854 24.266 9.094 1 97.31 133 ARG B O 1
ATOM 2850 N N . LEU B 1 134 ? 1.995 25.734 7.609 1 97.31 134 LEU B N 1
ATOM 2851 C CA . LEU B 1 134 ? 0.878 26.078 8.484 1 97.31 134 LEU B CA 1
ATOM 2852 C C . LEU B 1 134 ? -0.012 24.859 8.734 1 97.31 134 LEU B C 1
ATOM 2854 O O . LEU B 1 134 ? -0.503 24.672 9.852 1 97.31 134 LEU B O 1
ATOM 2858 N N . GLY B 1 135 ? -0.228 24.062 7.656 1 96.69 135 GLY B N 1
ATOM 2859 C CA . GLY B 1 135 ? -1.029 22.859 7.793 1 96.69 135 GLY B CA 1
ATOM 2860 C C . GLY B 1 135 ? -0.526 21.938 8.883 1 96.69 135 GLY B C 1
ATOM 2861 O O . GLY B 1 135 ? -1.319 21.281 9.562 1 96.69 135 GLY B O 1
ATOM 2862 N N . ALA B 1 136 ? 0.768 21.859 9.07 1 97.12 136 ALA B N 1
ATOM 2863 C CA . ALA B 1 136 ? 1.381 21 10.086 1 97.12 136 ALA B CA 1
ATOM 2864 C C . ALA B 1 136 ? 1.003 21.469 11.492 1 97.12 136 ALA B C 1
ATOM 2866 O O . ALA B 1 136 ? 0.977 20.672 12.43 1 97.12 136 ALA B O 1
ATOM 2867 N N . TRP B 1 137 ? 0.756 22.703 11.664 1 97.38 137 TRP B N 1
ATOM 2868 C CA . TRP B 1 137 ? 0.3 23.25 12.938 1 97.38 137 TRP B CA 1
ATOM 2869 C C . TRP B 1 137 ? -1.202 23.062 13.109 1 97.38 137 TRP B C 1
ATOM 2871 O O . TRP B 1 137 ? -1.678 22.781 14.211 1 97.38 137 TRP B O 1
ATOM 2881 N N . VAL B 1 138 ? -1.927 23.188 12.07 1 97.38 138 VAL B N 1
ATOM 2882 C CA . VAL B 1 138 ? -3.385 23.234 12.062 1 97.38 138 VAL B CA 1
ATOM 2883 C C . VAL B 1 138 ? -3.947 21.859 12.414 1 97.38 138 VAL B C 1
ATOM 2885 O O . VAL B 1 138 ? -4.941 21.75 13.133 1 97.38 138 VAL B O 1
ATOM 2888 N N . SER B 1 139 ? -3.277 20.844 11.922 1 96.19 139 SER B N 1
ATOM 2889 C CA . SER B 1 139 ? -3.846 19.5 11.953 1 96.19 139 SER B CA 1
ATOM 2890 C C . SER B 1 139 ? -3.414 18.75 13.203 1 96.19 139 SER B C 1
ATOM 2892 O O . SER B 1 139 ? -2.219 18.578 13.453 1 96.19 139 SER B O 1
ATOM 2894 N N . ASN B 1 140 ? -4.324 18.359 14.055 1 96.5 140 ASN B N 1
ATOM 2895 C CA . ASN B 1 140 ? -4.125 17.266 15 1 96.5 140 ASN B CA 1
ATOM 2896 C C . ASN B 1 140 ? -4.41 15.906 14.359 1 96.5 140 ASN B C 1
ATOM 2898 O O . ASN B 1 140 ? -5.445 15.297 14.625 1 96.5 140 ASN B O 1
ATOM 2902 N N . GLN B 1 141 ? -3.455 15.461 13.656 1 96.5 141 GLN B N 1
ATOM 2903 C CA . GLN B 1 141 ? -3.65 14.43 12.648 1 96.5 141 GLN B CA 1
ATOM 2904 C C . GLN B 1 141 ? -4.328 13.203 13.25 1 96.5 141 GLN B C 1
ATOM 2906 O O . GLN B 1 141 ? -3.898 12.688 14.289 1 96.5 141 GLN B O 1
ATOM 2911 N N . SER B 1 142 ? -5.441 12.734 12.648 1 96.94 142 SER B N 1
ATOM 2912 C CA . SER B 1 142 ? -6.191 11.5 12.875 1 96.94 142 SER B CA 1
ATOM 2913 C C . SER B 1 142 ? -7.211 11.672 14 1 96.94 142 SER B C 1
ATOM 2915 O O . SER B 1 142 ? -7.977 10.758 14.289 1 96.94 142 SER B O 1
ATOM 2917 N N . GLU B 1 143 ? -7.223 12.836 14.664 1 97.62 143 GLU B N 1
ATOM 2918 C CA . GLU B 1 143 ? -8.258 13.094 15.656 1 97.62 143 GLU B CA 1
ATOM 2919 C C . GLU B 1 143 ? -9.609 13.367 14.984 1 97.62 143 GLU B C 1
ATOM 2921 O O . GLU B 1 143 ? -9.664 13.961 13.906 1 97.62 143 GLU B O 1
ATOM 2926 N N . VAL B 1 144 ? -10.672 12.977 15.719 1 98.25 144 VAL B N 1
ATOM 2927 C CA . VAL B 1 144 ? -12.016 13.281 15.234 1 98.25 144 VAL B CA 1
ATOM 2928 C C . VAL B 1 144 ? -12.289 14.773 15.375 1 98.25 144 VAL B C 1
ATOM 2930 O O . VAL B 1 144 ? -11.969 15.375 16.406 1 98.25 144 VAL B O 1
ATOM 2933 N N . ILE B 1 145 ? -12.797 15.383 14.32 1 97.88 145 ILE B N 1
ATOM 2934 C CA . ILE B 1 145 ? -13.156 16.797 14.367 1 97.88 145 ILE B CA 1
ATOM 2935 C C . ILE B 1 145 ? -14.617 16.969 13.953 1 97.88 145 ILE B C 1
ATOM 2937 O O . ILE B 1 145 ? -15.164 16.125 13.227 1 97.88 145 ILE B O 1
ATOM 2941 N N . GLU B 1 146 ? -15.148 18.031 14.336 1 95.81 146 GLU B N 1
ATOM 2942 C CA . GLU B 1 146 ? -16.578 18.266 14.141 1 95.81 146 GLU B CA 1
ATOM 2943 C C . GLU B 1 146 ? -16.906 18.547 12.68 1 95.81 146 GLU B C 1
ATOM 2945 O O . GLU B 1 146 ? -17.969 18.172 12.188 1 95.81 146 GLU B O 1
ATOM 2950 N N . SER B 1 147 ? -16.016 19.312 12.078 1 95.62 147 SER B N 1
ATOM 2951 C CA . SER B 1 147 ? -16.266 19.734 10.695 1 95.62 147 SER B CA 1
ATOM 2952 C C . SER B 1 147 ? -14.992 20.266 10.039 1 95.62 147 SER B C 1
ATOM 2954 O O . SER B 1 147 ? -13.992 20.5 10.719 1 95.62 147 SER B O 1
ATOM 2956 N N . ARG B 1 148 ? -15.086 20.391 8.797 1 95.5 148 ARG B N 1
ATOM 2957 C CA . ARG B 1 148 ? -13.969 20.984 8.055 1 95.5 148 ARG B CA 1
ATOM 2958 C C . ARG B 1 148 ? -13.727 22.422 8.5 1 95.5 148 ARG B C 1
ATOM 2960 O O . ARG B 1 148 ? -12.594 22.906 8.453 1 95.5 148 ARG B O 1
ATOM 2967 N N . GLU B 1 149 ? -14.773 23.125 8.898 1 95.88 149 GLU B N 1
ATOM 2968 C CA . GLU B 1 149 ? -14.688 24.516 9.297 1 95.88 149 GLU B CA 1
ATOM 2969 C C . GLU B 1 149 ? -13.719 24.703 10.461 1 95.88 149 GLU B C 1
ATOM 2971 O O . GLU B 1 149 ? -13.078 25.75 10.586 1 95.88 149 GLU B O 1
ATOM 2976 N N . VAL B 1 150 ? -13.648 23.656 11.273 1 96.75 150 VAL B N 1
ATOM 2977 C CA . VAL B 1 150 ? -12.703 23.703 12.391 1 96.75 150 VAL B CA 1
ATOM 2978 C C . VAL B 1 150 ? -11.281 23.891 11.867 1 96.75 150 VAL B C 1
ATOM 2980 O O . VAL B 1 150 ? -10.508 24.672 12.414 1 96.75 150 VAL B O 1
ATOM 2983 N N . LEU B 1 151 ? -10.891 23.219 10.781 1 96.81 151 LEU B N 1
ATOM 2984 C CA . LEU B 1 151 ? -9.57 23.312 10.18 1 96.81 151 LEU B CA 1
ATOM 2985 C C . LEU B 1 151 ? -9.344 24.688 9.57 1 96.81 151 LEU B C 1
ATOM 2987 O O . LEU B 1 151 ? -8.258 25.266 9.695 1 96.81 151 LEU B O 1
ATOM 2991 N N . GLU B 1 152 ? -10.359 25.188 8.93 1 96.19 152 GLU B N 1
ATOM 2992 C CA . GLU B 1 152 ? -10.266 26.484 8.297 1 96.19 152 GLU B CA 1
ATOM 2993 C C . GLU B 1 152 ? -10.055 27.594 9.328 1 96.19 152 GLU B C 1
ATOM 2995 O O . GLU B 1 152 ? -9.266 28.516 9.109 1 96.19 152 GLU B O 1
ATOM 3000 N N . ARG B 1 153 ? -10.828 27.484 10.367 1 97.44 153 ARG B N 1
ATOM 3001 C CA . ARG B 1 153 ? -10.68 28.453 11.445 1 97.44 153 ARG B CA 1
ATOM 3002 C C . ARG B 1 153 ? -9.273 28.406 12.031 1 97.44 153 ARG B C 1
ATOM 3004 O O . ARG B 1 153 ? -8.648 29.453 12.25 1 97.44 153 ARG B O 1
ATOM 3011 N N . ARG B 1 154 ? -8.805 27.234 12.297 1 97.31 154 ARG B N 1
ATOM 3012 C CA . ARG B 1 154 ? -7.457 27.094 12.828 1 97.31 154 ARG B CA 1
ATOM 3013 C C . ARG B 1 154 ? -6.418 27.609 11.844 1 97.31 154 ARG B C 1
ATOM 3015 O O . ARG B 1 154 ? -5.441 28.25 12.242 1 97.31 154 ARG B O 1
ATOM 3022 N N . MET B 1 155 ? -6.617 27.359 10.594 1 97 155 MET B N 1
ATOM 3023 C CA . MET B 1 155 ? -5.711 27.875 9.562 1 97 155 MET B CA 1
ATOM 3024 C C . MET B 1 155 ? -5.609 29.391 9.633 1 97 155 MET B C 1
ATOM 3026 O O . MET B 1 155 ? -4.512 29.938 9.57 1 97 155 MET B O 1
ATOM 3030 N N . GLN B 1 156 ? -6.738 30 9.758 1 97.12 156 GLN B N 1
ATOM 3031 C CA . GLN B 1 156 ? -6.766 31.469 9.852 1 97.12 156 GLN B CA 1
ATOM 3032 C C . GLN B 1 156 ? -6.027 31.953 11.102 1 97.12 156 GLN B C 1
ATOM 3034 O O . GLN B 1 156 ? -5.336 32.969 11.062 1 97.12 156 GLN B O 1
ATOM 3039 N N . GLU B 1 157 ? -6.258 31.234 12.195 1 97.44 157 GLU B N 1
ATOM 3040 C CA . GLU B 1 157 ? -5.574 31.578 13.438 1 97.44 157 GLU B CA 1
ATOM 3041 C C . GLU B 1 157 ? -4.059 31.531 13.266 1 97.44 157 GLU B C 1
ATOM 3043 O O . GLU B 1 157 ? -3.359 32.469 13.664 1 97.44 157 GLU B O 1
ATOM 3048 N N . PHE B 1 158 ? -3.557 30.484 12.688 1 96.69 158 PHE B N 1
ATOM 3049 C CA . PHE B 1 158 ? -2.113 30.328 12.539 1 96.69 158 PHE B CA 1
ATOM 3050 C C . PHE B 1 158 ? -1.578 31.266 11.461 1 96.69 158 PHE B C 1
ATOM 3052 O O . PHE B 1 158 ? -0.449 31.75 11.562 1 96.69 158 PHE B O 1
ATOM 3059 N N . TYR B 1 159 ? -2.367 31.5 10.438 1 95.56 159 TYR B N 1
ATOM 3060 C CA . TYR B 1 159 ? -1.981 32.5 9.438 1 95.56 159 TYR B CA 1
ATOM 3061 C C . TYR B 1 159 ? -1.723 33.844 10.094 1 95.56 159 TYR B C 1
ATOM 3063 O O . TYR B 1 159 ? -0.718 34.5 9.805 1 95.56 159 TYR B O 1
ATOM 3071 N N . SER B 1 160 ? -2.633 34.25 10.938 1 96.81 160 SER B N 1
ATOM 3072 C CA . SER B 1 160 ? -2.502 35.5 11.641 1 96.81 160 SER B CA 1
ATOM 3073 C C . SER B 1 160 ? -1.309 35.5 12.594 1 96.81 160 SER B C 1
ATOM 3075 O O . SER B 1 160 ? -0.564 36.469 12.68 1 96.81 160 SER B O 1
ATOM 3077 N N . LYS B 1 161 ? -1.164 34.375 13.297 1 96.5 161 LYS B N 1
ATOM 3078 C CA . LYS B 1 161 ? -0.094 34.25 14.281 1 96.5 161 LYS B CA 1
ATOM 3079 C C . LYS B 1 161 ? 1.276 34.406 13.633 1 96.5 161 LYS B C 1
ATOM 3081 O O . LYS B 1 161 ? 2.174 35.031 14.203 1 96.5 161 LYS B O 1
ATOM 3086 N N . TYR B 1 162 ? 1.454 33.875 12.453 1 96.12 162 TYR B N 1
ATOM 3087 C CA . TYR B 1 162 ? 2.781 33.844 11.852 1 96.12 162 TYR B CA 1
ATOM 3088 C C . TYR B 1 162 ? 2.867 34.812 10.672 1 96.12 162 TYR B C 1
ATOM 3090 O O . TYR B 1 162 ? 3.732 34.656 9.805 1 96.12 162 TYR B O 1
ATOM 3098 N N . GLU B 1 163 ? 1.938 35.688 10.703 1 92 163 GLU B N 1
ATOM 3099 C CA . GLU B 1 163 ? 1.968 36.719 9.664 1 92 163 GLU B CA 1
ATOM 3100 C C . GLU B 1 163 ? 3.287 37.5 9.68 1 92 163 GLU B C 1
ATOM 3102 O O . GLU B 1 163 ? 3.705 38 10.727 1 92 163 GLU B O 1
ATOM 3107 N N . ASN B 1 164 ? 4.02 37.531 8.68 1 92.38 164 ASN B N 1
ATOM 3108 C CA . ASN B 1 164 ? 5.273 38.25 8.492 1 92.38 164 ASN B CA 1
ATOM 3109 C C . ASN B 1 164 ? 6.379 37.688 9.383 1 92.38 164 ASN B C 1
ATOM 3111 O O . ASN B 1 164 ? 7.262 38.438 9.82 1 92.38 164 ASN B O 1
ATOM 3115 N N . GLN B 1 165 ? 6.207 36.5 9.867 1 93.94 165 GLN B N 1
ATOM 3116 C CA . GLN B 1 165 ? 7.234 35.812 10.641 1 93.94 165 GLN B CA 1
ATOM 3117 C C . GLN B 1 165 ? 7.5 34.406 10.094 1 93.94 165 GLN B C 1
ATOM 3119 O O . GLN B 1 165 ? 6.684 33.875 9.344 1 93.94 165 GLN B O 1
ATOM 3124 N N . GLU B 1 166 ? 8.578 34 10.453 1 95.12 166 GLU B N 1
ATOM 3125 C CA . GLU B 1 166 ? 8.898 32.625 10.078 1 95.12 166 GLU B CA 1
ATOM 3126 C C . GLU B 1 166 ? 7.992 31.625 10.797 1 95.12 166 GLU B C 1
ATOM 3128 O O . GLU B 1 166 ? 7.664 31.797 11.969 1 95.12 166 GLU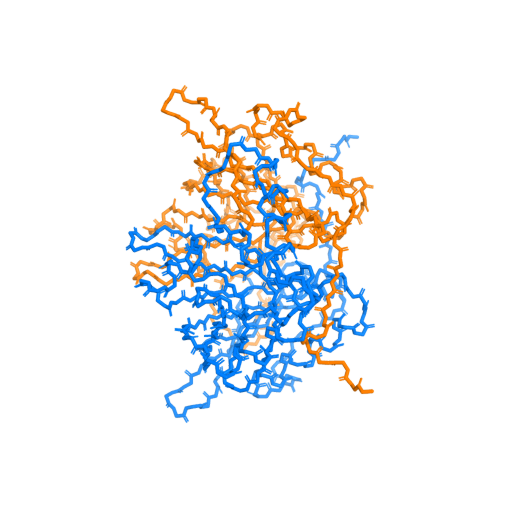 B O 1
ATOM 3133 N N . ILE B 1 167 ? 7.523 30.641 10.133 1 97.5 167 ILE B N 1
ATOM 3134 C CA . ILE B 1 167 ? 6.734 29.547 10.711 1 97.5 167 ILE B CA 1
ATOM 3135 C C . ILE B 1 167 ? 7.668 28.453 11.227 1 97.5 167 ILE B C 1
ATOM 3137 O O . ILE B 1 167 ? 8.297 27.75 10.438 1 97.5 167 ILE B O 1
ATOM 3141 N N . PRO B 1 168 ? 7.785 28.281 12.516 1 97.69 168 PRO B N 1
ATOM 3142 C CA . PRO B 1 168 ? 8.672 27.234 13.023 1 97.69 168 PRO B CA 1
ATOM 3143 C C . PRO B 1 168 ? 8.094 25.828 12.828 1 97.69 168 PRO B C 1
ATOM 3145 O O . PRO B 1 168 ? 6.879 25.656 12.734 1 97.69 168 PRO B O 1
ATOM 3148 N N . ARG B 1 169 ? 8.922 24.844 12.766 1 98.5 169 ARG B N 1
ATOM 3149 C CA . ARG B 1 169 ? 8.477 23.453 12.742 1 98.5 169 ARG B CA 1
ATOM 3150 C C . ARG B 1 169 ? 7.82 23.078 14.07 1 98.5 169 ARG B C 1
ATOM 3152 O O . ARG B 1 169 ? 8.406 23.266 15.133 1 98.5 169 ARG B O 1
ATOM 3159 N N . PRO B 1 170 ? 6.609 22.5 14.023 1 98.25 170 PRO B N 1
ATOM 3160 C CA . PRO B 1 170 ? 6.043 22 15.281 1 98.25 170 PRO B CA 1
ATOM 3161 C C . PRO B 1 170 ? 6.879 20.875 15.898 1 98.25 170 PRO B C 1
ATOM 3163 O O . PRO B 1 170 ? 7.406 20.031 15.172 1 98.25 170 PRO B O 1
ATOM 3166 N N . PRO B 1 171 ? 6.992 20.828 17.234 1 97.75 171 PRO B N 1
ATOM 3167 C CA . PRO B 1 171 ? 7.781 19.781 17.859 1 97.75 171 PRO B CA 1
ATOM 3168 C C . PRO B 1 171 ? 7.227 18.375 17.594 1 97.75 171 PRO B C 1
ATOM 3170 O O . PRO B 1 171 ? 7.965 17.391 17.656 1 97.75 171 PRO B O 1
ATOM 3173 N N . HIS B 1 172 ? 5.965 18.281 17.266 1 98.19 172 HIS B N 1
ATOM 3174 C CA . HIS B 1 172 ? 5.32 17 17.047 1 98.19 172 HIS B CA 1
ATOM 3175 C C . HIS B 1 172 ? 5.379 16.594 15.586 1 98.19 172 HIS B C 1
ATOM 3177 O O . HIS B 1 172 ? 4.711 15.633 15.172 1 98.19 172 HIS B O 1
ATOM 3183 N N . TRP B 1 173 ? 6.066 17.328 14.805 1 98.56 173 TRP B N 1
ATOM 3184 C CA . TRP B 1 173 ? 6.207 17.047 13.375 1 98.56 173 TRP B CA 1
ATOM 3185 C C . TRP B 1 173 ? 7.668 16.812 13.008 1 98.56 173 TRP B C 1
ATOM 3187 O O . TRP B 1 173 ? 8.562 17.516 13.492 1 98.56 173 TRP B O 1
ATOM 3197 N N . GLY B 1 174 ? 7.961 15.805 12.172 1 98.69 174 GLY B N 1
ATOM 3198 C CA . GLY B 1 174 ? 9.328 15.508 11.766 1 98.69 174 GLY B CA 1
ATOM 3199 C C . GLY B 1 174 ? 9.438 14.242 10.945 1 98.69 174 GLY B C 1
ATOM 3200 O O . GLY B 1 174 ? 8.438 13.711 10.461 1 98.69 174 GLY B O 1
ATOM 3201 N N . GLY B 1 175 ? 10.703 13.828 10.758 1 98.81 175 GLY B N 1
ATOM 3202 C CA . GLY B 1 175 ? 10.977 12.727 9.852 1 98.81 175 GLY B CA 1
ATOM 3203 C C . GLY B 1 175 ? 11.148 11.398 10.57 1 98.81 175 GLY B C 1
ATOM 3204 O O . GLY B 1 175 ? 11.586 11.352 11.719 1 98.81 175 GLY B O 1
ATOM 3205 N N . LEU B 1 176 ? 10.766 10.375 9.898 1 98.94 176 LEU B N 1
ATOM 3206 C CA . LEU B 1 176 ? 11.023 8.984 10.234 1 98.94 176 LEU B CA 1
ATOM 3207 C C . LEU B 1 176 ? 11.734 8.266 9.086 1 98.94 176 LEU B C 1
ATOM 3209 O O . LEU B 1 176 ? 11.445 8.531 7.918 1 98.94 176 LEU B O 1
ATOM 3213 N N . ARG B 1 177 ? 12.641 7.453 9.445 1 98.94 177 ARG B N 1
ATOM 3214 C CA . ARG B 1 177 ? 13.398 6.695 8.453 1 98.94 177 ARG B CA 1
ATOM 3215 C C . ARG B 1 177 ? 13.211 5.195 8.656 1 98.94 177 ARG B C 1
ATOM 3217 O O . ARG B 1 177 ? 13.359 4.691 9.766 1 98.94 177 ARG B O 1
ATOM 3224 N N . VAL B 1 178 ? 12.875 4.492 7.637 1 98.94 178 VAL B N 1
ATOM 3225 C CA . VAL B 1 178 ? 12.844 3.031 7.648 1 98.94 178 VAL B CA 1
ATOM 3226 C C . VAL B 1 178 ? 14.211 2.477 7.266 1 98.94 178 VAL B C 1
ATOM 3228 O O . VAL B 1 178 ? 14.711 2.736 6.168 1 98.94 178 VAL B O 1
ATOM 3231 N N . ILE B 1 179 ? 14.812 1.814 8.133 1 98.88 179 ILE B N 1
ATOM 3232 C CA . ILE B 1 179 ? 16.078 1.13 7.914 1 98.88 179 ILE B CA 1
ATOM 3233 C C . ILE B 1 179 ? 15.82 -0.31 7.48 1 98.88 179 ILE B C 1
ATOM 3235 O O . ILE B 1 179 ? 15.469 -1.159 8.297 1 98.88 179 ILE B O 1
ATOM 3239 N N . PRO B 1 180 ? 16.078 -0.614 6.234 1 98.75 180 PRO B N 1
ATOM 3240 C CA . PRO B 1 180 ? 15.586 -1.886 5.695 1 98.75 180 PRO B CA 1
ATOM 3241 C C . PRO B 1 180 ? 16.438 -3.078 6.145 1 98.75 180 PRO B C 1
ATOM 3243 O O . PRO B 1 180 ? 17.656 -2.984 6.203 1 98.75 180 PRO B O 1
ATOM 3246 N N . THR B 1 181 ? 15.789 -4.156 6.449 1 98.38 181 THR B N 1
ATOM 3247 C CA . THR B 1 181 ? 16.406 -5.469 6.602 1 98.38 181 THR B CA 1
ATOM 3248 C C . THR B 1 181 ? 16.141 -6.332 5.371 1 98.38 181 THR B C 1
ATOM 3250 O O . THR B 1 181 ? 16.859 -7.312 5.133 1 98.38 181 THR B O 1
ATOM 3253 N N . GLU B 1 182 ? 15.102 -6.004 4.648 1 98.56 182 GLU B N 1
ATOM 3254 C CA . GLU B 1 182 ? 14.719 -6.656 3.398 1 98.56 182 GLU B CA 1
ATOM 3255 C C . GLU B 1 182 ? 14.227 -5.641 2.371 1 98.56 182 GLU B C 1
ATOM 3257 O O . GLU B 1 182 ? 13.531 -4.684 2.719 1 98.56 182 GLU B O 1
ATOM 3262 N N . ILE B 1 183 ? 14.586 -5.82 1.156 1 98.94 183 ILE B N 1
ATOM 3263 C CA . ILE B 1 183 ? 14.047 -5.098 0.01 1 98.94 183 ILE B CA 1
ATOM 3264 C C . ILE B 1 183 ? 13.734 -6.078 -1.119 1 98.94 183 ILE B C 1
ATOM 3266 O O . ILE B 1 183 ? 14.609 -6.824 -1.561 1 98.94 183 ILE B O 1
ATOM 3270 N N . GLU B 1 184 ? 12.547 -6.105 -1.579 1 98.94 184 GLU B N 1
ATOM 3271 C CA . GLU B 1 184 ? 12.141 -7.02 -2.643 1 98.94 184 GLU B CA 1
ATOM 3272 C C . GLU B 1 184 ? 11.719 -6.254 -3.895 1 98.94 184 GLU B C 1
ATOM 3274 O O . GLU B 1 184 ? 10.922 -5.316 -3.816 1 98.94 184 GLU B O 1
ATOM 3279 N N . PHE B 1 185 ? 12.258 -6.664 -5.016 1 98.94 185 PHE B N 1
ATOM 3280 C CA . PHE B 1 185 ? 11.875 -6.133 -6.32 1 98.94 185 PHE B CA 1
ATOM 3281 C C . PHE B 1 185 ? 11.008 -7.133 -7.078 1 98.94 185 PHE B C 1
ATOM 3283 O O . PHE B 1 185 ? 11.383 -8.297 -7.23 1 98.94 185 PHE B O 1
ATOM 3290 N N . TRP B 1 186 ? 9.867 -6.684 -7.508 1 98.81 186 TRP B N 1
ATOM 3291 C CA . TRP B 1 186 ? 8.883 -7.484 -8.227 1 98.81 186 TRP B CA 1
ATOM 3292 C C . TRP B 1 186 ? 8.609 -6.902 -9.609 1 98.81 186 TRP B C 1
ATOM 3294 O O . TRP B 1 186 ? 8.352 -5.703 -9.742 1 98.81 186 TRP B O 1
ATOM 3304 N N . GLN B 1 187 ? 8.703 -7.695 -10.648 1 98.75 187 GLN B N 1
ATOM 3305 C CA . GLN B 1 187 ? 8.406 -7.328 -12.031 1 98.75 187 GLN B CA 1
ATOM 3306 C C . GLN B 1 187 ? 7.336 -8.242 -12.625 1 98.75 187 GLN B C 1
ATOM 3308 O O . GLN B 1 187 ? 7.496 -9.461 -12.648 1 98.75 187 GLN B O 1
ATOM 3313 N N . GLY B 1 188 ? 6.262 -7.625 -13.102 1 98 188 GLY B N 1
ATOM 3314 C CA . GLY B 1 188 ? 5.188 -8.383 -13.719 1 98 188 GLY B CA 1
ATOM 3315 C C . GLY B 1 188 ? 5.637 -9.164 -14.945 1 98 188 GLY B C 1
ATOM 3316 O O . GLY B 1 188 ? 6.438 -8.68 -15.742 1 98 188 GLY B O 1
ATOM 3317 N N . ARG B 1 189 ? 5.156 -10.367 -15.031 1 96.81 189 ARG B N 1
ATOM 3318 C CA . ARG B 1 189 ? 5.375 -11.242 -16.172 1 96.81 189 ARG B CA 1
ATOM 3319 C C . ARG B 1 189 ? 4.074 -11.922 -16.594 1 96.81 189 ARG B C 1
ATOM 3321 O O . ARG B 1 189 ? 3.105 -11.953 -15.836 1 96.81 189 ARG B O 1
ATOM 3328 N N . SER B 1 190 ? 4.059 -12.492 -17.734 1 94.19 190 SER B N 1
ATOM 3329 C CA . SER B 1 190 ? 2.9 -13.227 -18.234 1 94.19 190 SER B CA 1
ATOM 3330 C C . SER B 1 190 ? 2.643 -14.484 -17.422 1 94.19 190 SER B C 1
ATOM 3332 O O . SER B 1 190 ? 3.533 -14.969 -16.719 1 94.19 190 SER B O 1
ATOM 3334 N N . SER B 1 191 ? 1.369 -14.945 -17.422 1 92.44 191 SER B N 1
ATOM 3335 C CA . SER B 1 191 ? 0.94 -16.188 -16.797 1 92.44 191 SER B CA 1
ATOM 3336 C C . SER B 1 191 ? 1.111 -16.141 -15.281 1 92.44 191 SER B C 1
ATOM 3338 O O . SER B 1 191 ? 1.187 -17.172 -14.617 1 92.44 191 SER B O 1
ATOM 3340 N N . ARG B 1 192 ? 1.302 -14.953 -14.734 1 93.44 192 ARG B N 1
ATOM 3341 C CA . ARG B 1 192 ? 1.472 -14.68 -13.312 1 93.44 192 ARG B CA 1
ATOM 3342 C C . ARG B 1 192 ? 2.779 -15.273 -12.797 1 93.44 192 ARG B C 1
ATOM 3344 O O . ARG B 1 192 ? 2.91 -15.555 -11.602 1 93.44 192 ARG B O 1
ATOM 3351 N N . LEU B 1 193 ? 3.693 -15.531 -13.719 1 96.12 193 LEU B N 1
ATOM 3352 C CA . LEU B 1 193 ? 5.016 -16 -13.312 1 96.12 193 LEU B CA 1
ATOM 3353 C C . LEU B 1 193 ? 5.977 -14.828 -13.141 1 96.12 193 LEU B C 1
ATOM 3355 O O . LEU B 1 193 ? 6.996 -14.75 -13.828 1 96.12 193 LEU B O 1
ATOM 3359 N N . HIS B 1 194 ? 5.633 -13.977 -12.25 1 97.94 194 HIS B N 1
ATOM 3360 C CA . HIS B 1 194 ? 6.328 -12.727 -11.977 1 97.94 194 HIS B CA 1
ATOM 3361 C C . HIS B 1 194 ? 7.754 -12.977 -11.508 1 97.94 194 HIS B C 1
ATOM 3363 O O . HIS B 1 194 ? 8.047 -14.031 -10.945 1 97.94 194 HIS B O 1
ATOM 3369 N N . ASP B 1 195 ? 8.586 -12.078 -11.797 1 98.56 195 ASP B N 1
ATOM 3370 C CA . ASP B 1 195 ? 9.938 -12.133 -11.25 1 98.56 195 ASP B CA 1
ATOM 3371 C C . ASP B 1 195 ? 10 -11.445 -9.891 1 98.56 195 ASP B C 1
ATOM 3373 O O . ASP B 1 195 ? 9.484 -10.336 -9.719 1 98.56 195 ASP B O 1
ATOM 3377 N N . ARG B 1 196 ? 10.594 -12.109 -8.945 1 98.75 196 ARG B N 1
ATOM 3378 C CA . ARG B 1 196 ? 10.766 -11.602 -7.586 1 98.75 196 ARG B CA 1
ATOM 3379 C C . ARG B 1 196 ? 12.203 -11.789 -7.109 1 98.75 196 ARG B C 1
ATOM 3381 O O . ARG B 1 196 ? 12.703 -12.914 -7.047 1 98.75 196 ARG B O 1
ATOM 3388 N N . LEU B 1 197 ? 12.852 -10.742 -6.766 1 98.88 197 LEU B N 1
ATOM 3389 C CA . LEU B 1 197 ? 14.18 -10.805 -6.168 1 98.88 197 LEU B CA 1
ATOM 3390 C C . LEU B 1 197 ? 14.188 -10.148 -4.793 1 98.88 197 LEU B C 1
ATOM 3392 O O . LEU B 1 197 ? 13.867 -8.969 -4.66 1 98.88 197 LEU B O 1
ATOM 3396 N N . LEU B 1 198 ? 14.594 -10.898 -3.789 1 98.81 198 LEU B N 1
ATOM 3397 C CA . LEU B 1 198 ? 14.633 -10.445 -2.404 1 98.81 198 LEU B CA 1
ATOM 3398 C C . LEU B 1 198 ? 16.078 -10.188 -1.961 1 98.81 198 LEU B C 1
ATOM 3400 O O . LEU B 1 198 ? 16.922 -11.078 -2.021 1 98.81 198 LEU B O 1
ATOM 3404 N N . TYR B 1 199 ? 16.359 -8.977 -1.621 1 98.88 199 TYR B N 1
ATOM 3405 C CA . TYR B 1 199 ? 17.594 -8.609 -0.93 1 98.88 199 TYR B CA 1
ATOM 3406 C C . TYR B 1 199 ? 17.422 -8.727 0.58 1 98.88 199 TYR B C 1
ATOM 3408 O O . TYR B 1 199 ? 16.516 -8.141 1.161 1 98.88 199 TYR B O 1
ATOM 3416 N N . SER B 1 200 ? 18.266 -9.477 1.238 1 98.75 200 SER B N 1
ATOM 3417 C CA . SER B 1 200 ? 18.281 -9.602 2.693 1 98.75 200 SER B CA 1
ATOM 3418 C C . SER B 1 200 ? 19.594 -9.102 3.277 1 98.75 200 SER B C 1
ATOM 3420 O O . SER B 1 200 ? 20.672 -9.5 2.82 1 98.75 200 SER B O 1
ATOM 3422 N N . ARG B 1 201 ? 19.453 -8.258 4.219 1 98.38 201 ARG B N 1
ATOM 3423 C CA . ARG B 1 201 ? 20.656 -7.723 4.855 1 98.38 201 ARG B CA 1
ATOM 3424 C C . ARG B 1 201 ? 21.312 -8.766 5.75 1 98.38 201 ARG B C 1
ATOM 3426 O O . ARG B 1 201 ? 20.656 -9.398 6.574 1 98.38 201 ARG B O 1
ATOM 3433 N N . LEU B 1 202 ? 22.594 -8.922 5.57 1 97.69 202 LEU B N 1
ATOM 3434 C CA . LEU B 1 202 ? 23.344 -9.867 6.379 1 97.69 202 LEU B CA 1
ATOM 3435 C C . LEU B 1 202 ? 23.969 -9.172 7.59 1 97.69 202 LEU B C 1
ATOM 3437 O O . LEU B 1 202 ? 24.031 -7.938 7.633 1 97.69 202 LEU B O 1
ATOM 3441 N N . ASP B 1 203 ? 24.438 -9.898 8.508 1 96.31 203 ASP B N 1
ATOM 3442 C CA . ASP B 1 203 ? 25 -9.367 9.742 1 96.31 203 ASP B CA 1
ATOM 3443 C C . ASP B 1 203 ? 26.203 -8.477 9.469 1 96.31 203 ASP B C 1
ATOM 3445 O O . ASP B 1 203 ? 26.453 -7.508 10.195 1 96.31 203 ASP B O 1
ATOM 3449 N N . ASN B 1 204 ? 26.922 -8.766 8.445 1 95.75 204 ASN B N 1
ATOM 3450 C CA . ASN B 1 204 ? 28.125 -8 8.133 1 95.75 204 ASN B CA 1
ATOM 3451 C C . ASN B 1 204 ? 27.797 -6.734 7.348 1 95.75 204 ASN B C 1
ATOM 3453 O O . ASN B 1 204 ? 28.703 -6.016 6.918 1 95.75 204 ASN B O 1
ATOM 3457 N N . GLY B 1 205 ? 26.531 -6.555 7.09 1 93.5 205 GLY B N 1
ATOM 3458 C CA . GLY B 1 205 ? 26.094 -5.332 6.434 1 93.5 205 GLY B CA 1
ATOM 3459 C C . GLY B 1 205 ? 25.891 -5.496 4.941 1 93.5 205 GLY B C 1
ATOM 3460 O O . GLY B 1 205 ? 25.312 -4.617 4.289 1 93.5 205 GLY B O 1
ATOM 3461 N N . THR B 1 206 ? 26.328 -6.625 4.418 1 96.75 206 THR B N 1
ATOM 3462 C CA . THR B 1 206 ? 26.141 -6.879 2.994 1 96.75 206 THR B CA 1
ATOM 3463 C C . THR B 1 206 ? 24.75 -7.445 2.721 1 96.75 206 THR B C 1
ATOM 3465 O O . THR B 1 206 ? 23.953 -7.621 3.643 1 96.75 206 THR B O 1
ATOM 3468 N N . TRP B 1 207 ? 24.453 -7.598 1.396 1 98.31 207 TRP B N 1
ATOM 3469 C CA . TRP B 1 207 ? 23.125 -8.047 0.998 1 98.31 207 TRP B CA 1
ATOM 3470 C C . TRP B 1 207 ? 23.203 -9.375 0.256 1 98.31 207 TRP B C 1
ATOM 3472 O O . TRP B 1 207 ? 24.094 -9.586 -0.57 1 98.31 207 TRP B O 1
ATOM 3482 N N . LYS B 1 208 ? 22.328 -10.25 0.601 1 98.38 208 LYS B N 1
ATOM 3483 C CA . LYS B 1 208 ? 22.109 -11.492 -0.131 1 98.38 208 LYS B CA 1
ATOM 3484 C C . LYS B 1 208 ? 20.891 -11.383 -1.042 1 98.38 208 LYS B C 1
ATOM 3486 O O . LYS B 1 208 ? 19.859 -10.836 -0.646 1 98.38 208 LYS B O 1
ATOM 3491 N N . ILE B 1 209 ? 21.016 -11.93 -2.281 1 98.56 209 ILE B N 1
ATOM 3492 C CA . ILE B 1 209 ? 19.891 -11.906 -3.217 1 98.56 209 ILE B CA 1
ATOM 3493 C C . ILE B 1 209 ? 19.328 -13.32 -3.387 1 98.56 209 ILE B C 1
ATOM 3495 O O . ILE B 1 209 ? 20.078 -14.258 -3.674 1 98.56 209 ILE B O 1
ATOM 3499 N N . ASP B 1 210 ? 18.094 -13.469 -3.178 1 98.56 210 ASP B N 1
ATOM 3500 C CA . ASP B 1 210 ? 17.375 -14.711 -3.451 1 98.56 210 ASP B CA 1
ATOM 3501 C C . ASP B 1 210 ? 16.25 -14.477 -4.465 1 98.56 210 ASP B C 1
ATOM 3503 O O . ASP B 1 210 ? 15.57 -13.453 -4.422 1 98.56 210 ASP B O 1
ATOM 3507 N N . ARG B 1 211 ? 16.094 -15.414 -5.363 1 98.5 211 ARG B N 1
ATOM 3508 C CA . ARG B 1 211 ? 14.914 -15.406 -6.219 1 98.5 211 ARG B CA 1
ATOM 3509 C C . ARG B 1 211 ? 13.75 -16.141 -5.562 1 98.5 211 ARG B C 1
ATOM 3511 O O . ARG B 1 211 ? 13.922 -17.25 -5.039 1 98.5 211 ARG B O 1
ATOM 3518 N N . LEU B 1 212 ? 12.617 -15.516 -5.586 1 98.5 212 LEU B N 1
ATOM 3519 C CA . LEU B 1 212 ? 11.438 -16.125 -4.977 1 98.5 212 LEU B CA 1
ATOM 3520 C C . LEU B 1 212 ? 10.453 -16.594 -6.043 1 98.5 212 LEU B C 1
ATOM 3522 O O . LEU B 1 212 ? 10.328 -15.969 -7.098 1 98.5 212 LEU B O 1
ATOM 3526 N N . SER B 1 213 ? 9.789 -17.656 -5.75 1 98.25 213 SER B N 1
ATOM 3527 C CA . SER B 1 213 ? 8.664 -18.094 -6.578 1 98.25 213 SER B CA 1
ATOM 3528 C C . SER B 1 213 ? 7.527 -17.094 -6.543 1 98.25 213 SER B C 1
ATOM 3530 O O . SER B 1 213 ? 7.211 -16.531 -5.488 1 98.25 213 SER B O 1
ATOM 3532 N N . PRO B 1 214 ? 6.926 -16.922 -7.645 1 97.06 214 PRO B N 1
ATOM 3533 C CA . PRO B 1 214 ? 5.891 -15.883 -7.742 1 97.06 214 PRO B CA 1
ATOM 3534 C C . PRO B 1 214 ? 4.602 -16.266 -7.023 1 97.06 214 PRO B C 1
ATOM 3536 O O . PRO B 1 214 ? 4.348 -17.453 -6.801 1 97.06 214 PRO B O 1
#

InterPro domains:
  IPR000659 Pyridoxamine 5'-phosphate oxidase [MF_01629] (11-214)
  IPR000659 Pyridoxamine 5'-phosphate oxidase [PIRSF000190] (4-214)
  IPR000659 Pyridoxamine 5'-phosphate oxidase [PTHR10851] (4-214)
  IPR000659 Pyridoxamine 5'-phosphate oxidase [TIGR00558] (25-214)
  IPR011576 Pyridoxamine 5'-phosphate oxidase, N-terminal [PF01243] (35-160)
  IPR012349 FMN-binding split barrel [G3DSA:2.30.110.10] (2-214)
  IPR019576 Pyridoxine 5'-phosphate oxidase, dimerisation, C-terminal [PF10590] (173-214)
  IPR019740 Pyridoxamine 5'-phosphate oxidase, conserved site [PS01064] (183-196)